Protein AF-A0A1W9W5P3-F1 (afdb_monomer_lite)

Foldseek 3Di:
DDDDDDDDDDDDDDDFDAKDKDKDWVRDLEAAEDELQDKIWIWIWIDHGPQFFQWWFKWKKKQDPVAIWTAAPPPAIDHQPHDPQSDWGNDTGGDDGDPDIDTRDIDHRGDWFKMKIKTWIDNPRDGGPDDDIDIGMYIYTYHHDPDDDDQPDPCVQDDAAADDVVVVDHRQPAWEFDPQWFPDDFPPQAPTWGWTARSSQGKIFTDRQDDPRHGDDHHYDDDDDDPCQLPWDWDDPVLQKIQTPSVRDIDGQEDPQDFDFQVRQQVVQCVCLVVCNSVHNPDDFAAPVVQLSQFQSNDACVRHVFFRGDPSHDFHWDQDPQRDIWTAKDWGPDQRDGPDPDPSQKTKIAARYAQWAQPPNHITRRTGRSIIDIAGRDDDQVVLNRADDDRSGRHRD

Radius of gyration: 25.67 Å; chains: 1; bounding box: 72×45×71 Å

Structure (mmCIF, N/CA/C/O backbone):
data_AF-A0A1W9W5P3-F1
#
_entry.id   AF-A0A1W9W5P3-F1
#
loop_
_atom_site.group_PDB
_atom_site.id
_atom_site.type_symbol
_atom_site.label_atom_id
_atom_site.label_alt_id
_atom_site.label_comp_id
_atom_site.label_asym_id
_atom_site.label_entity_id
_atom_site.label_seq_id
_atom_site.pdbx_PDB_ins_code
_atom_site.Cartn_x
_atom_site.Cartn_y
_atom_site.Cartn_z
_atom_site.occupancy
_atom_site.B_iso_or_equiv
_atom_site.auth_seq_id
_atom_site.auth_comp_id
_atom_site.auth_asym_id
_atom_site.auth_atom_id
_atom_site.pdbx_PDB_model_num
ATOM 1 N N . MET A 1 1 ? 2.012 22.402 -14.026 1.00 25.61 1 MET A N 1
ATOM 2 C CA . MET A 1 1 ? 1.584 23.144 -15.241 1.00 25.61 1 MET A CA 1
ATOM 3 C C . MET A 1 1 ? 2.321 22.559 -16.454 1.00 25.61 1 MET A C 1
ATOM 5 O O . MET A 1 1 ? 3.447 22.134 -16.265 1.00 25.61 1 MET A O 1
ATOM 9 N N . PHE A 1 2 ? 1.632 22.492 -17.609 1.00 22.31 2 PHE A N 1
ATOM 10 C CA . PHE A 1 2 ? 1.921 21.920 -18.958 1.00 22.31 2 PHE A CA 1
ATOM 11 C C . PHE A 1 2 ? 3.386 21.920 -19.475 1.00 22.31 2 PHE A C 1
ATOM 13 O O . PHE A 1 2 ? 4.126 22.802 -19.068 1.00 22.31 2 PHE A O 1
ATOM 20 N N . PHE A 1 3 ? 3.868 21.183 -20.501 1.00 26.75 3 PHE A N 1
ATOM 21 C CA . PHE A 1 3 ? 3.645 19.917 -21.268 1.00 26.75 3 PHE A CA 1
ATOM 22 C C . PHE A 1 3 ? 4.771 19.875 -22.373 1.00 26.75 3 PHE A C 1
ATOM 24 O O . PHE A 1 3 ? 5.276 20.939 -22.730 1.00 26.75 3 PHE A O 1
ATOM 31 N N . VAL A 1 4 ? 5.006 18.706 -23.019 1.00 21.61 4 VAL A N 1
ATOM 32 C CA . VAL A 1 4 ? 5.408 18.453 -24.452 1.00 21.61 4 VAL A CA 1
ATOM 33 C C . VAL A 1 4 ? 6.827 17.911 -24.802 1.00 21.61 4 VAL A C 1
ATOM 35 O O . VAL A 1 4 ? 7.853 18.447 -24.406 1.00 21.61 4 VAL A O 1
ATOM 38 N N . VAL A 1 5 ? 6.807 16.888 -25.685 1.00 37.56 5 VAL A N 1
ATOM 39 C CA . VAL A 1 5 ? 7.862 16.224 -26.501 1.00 37.56 5 VAL A CA 1
ATOM 40 C C . VAL A 1 5 ? 8.178 16.971 -27.823 1.00 37.56 5 VAL A C 1
ATOM 42 O O . VAL A 1 5 ? 7.241 17.416 -28.483 1.00 37.56 5 VAL A O 1
ATOM 45 N N . LEU A 1 6 ? 9.430 16.971 -28.330 1.00 22.44 6 LEU A N 1
ATOM 46 C CA . LEU A 1 6 ? 9.696 16.957 -29.791 1.00 22.44 6 LEU A CA 1
ATOM 47 C C . LEU A 1 6 ? 11.057 16.336 -30.194 1.00 22.44 6 LEU A C 1
ATOM 49 O O . LEU A 1 6 ? 12.081 16.540 -29.553 1.00 22.44 6 LEU A O 1
ATOM 53 N N . SER A 1 7 ? 11.009 15.619 -31.318 1.00 37.44 7 SER A N 1
ATOM 54 C CA . SER A 1 7 ? 12.026 14.849 -32.052 1.00 37.44 7 SER A CA 1
ATOM 55 C C . SER A 1 7 ? 13.124 15.647 -32.783 1.00 37.44 7 SER A C 1
ATOM 57 O O . SER A 1 7 ? 12.872 16.769 -33.223 1.00 37.44 7 SER A O 1
ATOM 59 N N . GLY A 1 8 ? 14.236 14.975 -33.127 1.00 23.77 8 GLY A N 1
ATOM 60 C CA . GLY A 1 8 ? 15.158 15.345 -34.216 1.00 23.77 8 GLY A CA 1
ATOM 61 C C . GLY A 1 8 ? 15.773 14.119 -34.926 1.00 23.77 8 GLY A C 1
ATOM 62 O O . GLY A 1 8 ? 16.399 13.290 -34.281 1.00 23.77 8 GLY A O 1
ATOM 63 N N . LEU A 1 9 ? 15.560 14.015 -36.249 1.00 29.55 9 LEU A N 1
ATOM 64 C CA . LEU A 1 9 ? 16.111 13.040 -37.226 1.00 29.55 9 LEU A CA 1
ATOM 65 C C . LEU A 1 9 ? 17.573 13.406 -37.626 1.00 29.55 9 LEU A C 1
ATOM 67 O O . LEU A 1 9 ? 17.920 14.579 -37.523 1.00 29.55 9 LEU A O 1
ATOM 71 N N . PHE A 1 10 ? 18.483 12.531 -38.107 1.00 28.72 10 PHE A N 1
ATOM 72 C CA . PHE A 1 10 ? 18.535 11.873 -39.438 1.00 28.72 10 PHE A CA 1
ATOM 73 C C . PHE A 1 10 ? 19.837 11.035 -39.642 1.00 28.72 10 PHE A C 1
ATOM 75 O O . PHE A 1 10 ? 20.876 11.477 -39.173 1.00 28.72 10 PHE A O 1
ATOM 82 N N . TYR A 1 11 ? 19.760 9.969 -40.482 1.00 24.50 11 TYR A N 1
ATOM 83 C CA . TYR A 1 11 ? 20.782 9.314 -41.368 1.00 24.50 11 TYR A CA 1
ATOM 84 C C . TYR A 1 11 ? 22.151 8.878 -40.766 1.00 24.50 11 TYR A C 1
ATOM 86 O O . TYR A 1 11 ? 22.745 9.595 -39.989 1.00 24.50 11 TYR A O 1
ATOM 94 N N . SER A 1 12 ? 22.850 7.793 -41.136 1.00 26.16 12 SER A N 1
ATOM 95 C CA . SER A 1 12 ? 22.897 6.889 -42.304 1.00 26.16 12 SER A CA 1
ATOM 96 C C . SER A 1 12 ? 24.029 5.849 -42.085 1.00 26.16 12 SER A C 1
ATOM 98 O O . SER A 1 12 ? 24.841 6.034 -41.190 1.00 26.16 12 SER A O 1
ATOM 100 N N . HIS A 1 13 ? 24.154 4.890 -43.012 1.00 23.09 13 HIS A N 1
ATOM 101 C CA . HIS A 1 13 ? 25.321 4.034 -43.312 1.00 23.09 13 HIS A CA 1
ATOM 102 C C . HIS A 1 13 ? 25.425 2.671 -42.614 1.00 23.09 13 HIS A C 1
ATOM 104 O O . HIS A 1 13 ? 25.482 2.531 -41.403 1.00 23.09 13 HIS A O 1
ATOM 110 N N . SER A 1 14 ? 25.522 1.647 -43.459 1.00 42.78 14 SER A N 1
ATOM 111 C CA . SER A 1 14 ? 26.115 0.352 -43.146 1.00 42.78 14 SER A CA 1
ATOM 112 C C . SER A 1 14 ? 27.634 0.464 -42.905 1.00 42.78 14 SER A C 1
ATOM 114 O O . SER A 1 14 ? 28.286 1.162 -43.687 1.00 42.78 14 SER A O 1
ATOM 116 N N . TRP A 1 15 ? 28.127 -0.358 -41.958 1.00 32.38 15 TRP A N 1
ATOM 117 C CA . TRP A 1 15 ? 29.499 -0.857 -41.669 1.00 32.38 15 TRP A CA 1
ATOM 118 C C . TRP A 1 15 ? 30.312 -0.199 -40.525 1.00 32.38 15 TRP A C 1
ATOM 120 O O . TRP A 1 15 ? 30.891 0.859 -40.740 1.00 32.38 15 TRP A O 1
ATOM 130 N N . ALA A 1 16 ? 30.399 -0.898 -39.373 1.00 35.66 16 ALA A N 1
ATOM 131 C CA . ALA A 1 16 ? 31.565 -1.144 -38.480 1.00 35.66 16 ALA A CA 1
ATOM 132 C C . ALA A 1 16 ? 31.081 -1.899 -37.208 1.00 35.66 16 ALA A C 1
ATOM 134 O O . ALA A 1 16 ? 29.964 -1.644 -36.759 1.00 35.66 16 ALA A O 1
ATOM 135 N N . ALA A 1 17 ? 31.844 -2.845 -36.647 1.00 51.09 17 ALA A N 1
ATOM 136 C CA . ALA A 1 17 ? 31.452 -3.592 -35.435 1.00 51.09 17 ALA A CA 1
ATOM 137 C C . ALA A 1 17 ? 31.893 -2.842 -34.159 1.00 51.09 17 ALA A C 1
ATOM 139 O O . ALA A 1 17 ? 33.080 -2.844 -33.828 1.00 51.09 17 ALA A O 1
ATOM 140 N N . SER A 1 18 ? 30.957 -2.178 -33.470 1.00 71.75 18 SER A N 1
ATOM 141 C CA . SER A 1 18 ? 31.199 -1.504 -32.182 1.00 71.75 18 SER A CA 1
ATOM 142 C C . SER A 1 18 ? 31.396 -2.507 -31.046 1.00 71.75 18 SER A C 1
ATOM 144 O O . SER A 1 18 ? 30.888 -3.627 -31.132 1.00 71.75 18 SER A O 1
ATOM 146 N N . ALA A 1 19 ? 32.093 -2.103 -29.980 1.00 86.44 19 ALA A N 1
ATOM 147 C CA . ALA A 1 19 ? 32.231 -2.939 -28.795 1.00 86.44 19 ALA A CA 1
ATOM 148 C C . ALA A 1 19 ? 30.857 -3.277 -28.188 1.00 86.44 19 ALA A C 1
ATOM 150 O O . ALA A 1 19 ? 29.935 -2.458 -28.216 1.00 86.44 19 ALA A O 1
ATOM 151 N N . ASN A 1 20 ? 30.728 -4.490 -27.657 1.00 90.50 20 ASN A N 1
ATOM 152 C CA . ASN A 1 20 ? 29.483 -5.063 -27.167 1.00 90.50 20 ASN A CA 1
ATOM 153 C C . ASN A 1 20 ? 29.701 -5.730 -25.796 1.00 90.50 20 ASN A C 1
ATOM 155 O O . ASN A 1 20 ? 30.169 -6.876 -25.754 1.00 90.50 20 ASN A O 1
ATOM 159 N N . PRO A 1 21 ? 29.396 -5.037 -24.684 1.00 94.44 21 PRO A N 1
ATOM 160 C CA . PRO A 1 21 ? 29.239 -5.690 -23.391 1.00 94.44 21 PRO A CA 1
ATOM 161 C C . PRO A 1 21 ? 28.029 -6.636 -23.419 1.00 94.44 21 PRO A C 1
ATOM 163 O O . PRO A 1 21 ? 27.008 -6.317 -24.017 1.00 94.44 21 PRO A O 1
ATOM 166 N N . ASP A 1 22 ? 28.160 -7.794 -22.779 1.00 95.81 22 ASP A N 1
ATOM 167 C CA . ASP A 1 22 ? 27.139 -8.841 -22.662 1.00 95.81 22 ASP A CA 1
ATOM 168 C C . ASP A 1 22 ? 27.060 -9.277 -21.194 1.00 95.81 22 ASP A C 1
ATOM 170 O O . ASP A 1 22 ? 28.056 -9.723 -20.613 1.00 95.81 22 ASP A O 1
ATOM 174 N N . LEU A 1 23 ? 25.892 -9.119 -20.579 1.00 96.44 23 LEU A N 1
ATOM 175 C CA . LEU A 1 23 ? 25.591 -9.477 -19.200 1.00 96.44 23 LEU A CA 1
ATOM 176 C C . LEU A 1 23 ? 24.484 -10.526 -19.180 1.00 96.44 23 LEU A C 1
ATOM 178 O O . LEU A 1 23 ? 23.352 -10.286 -19.583 1.00 96.44 23 LEU A O 1
ATOM 182 N N . LYS A 1 24 ? 24.784 -11.675 -18.575 1.00 95.62 24 LYS A N 1
ATOM 183 C CA . LYS A 1 24 ? 23.812 -12.758 -18.409 1.00 95.62 24 LYS A CA 1
ATOM 184 C C . LYS A 1 24 ? 23.592 -13.091 -16.955 1.00 95.62 24 LYS A C 1
ATOM 186 O O . LYS A 1 24 ? 24.538 -13.371 -16.216 1.00 95.62 24 LYS A O 1
ATOM 191 N N . LEU A 1 25 ? 22.321 -13.161 -16.575 1.00 95.69 25 LEU A N 1
ATOM 192 C CA . LEU A 1 25 ? 21.879 -13.678 -15.287 1.00 95.69 25 LEU A CA 1
ATOM 193 C C . LEU A 1 25 ? 21.301 -15.075 -15.495 1.00 95.69 25 LEU A C 1
ATOM 195 O O . LEU A 1 25 ? 20.431 -15.277 -16.333 1.00 95.69 25 LEU A O 1
ATOM 199 N N . ASN A 1 26 ? 21.821 -16.073 -14.780 1.00 94.56 26 ASN A N 1
ATOM 200 C CA . ASN A 1 26 ? 21.493 -17.493 -14.978 1.00 94.56 26 ASN A CA 1
ATOM 201 C C . ASN A 1 26 ? 21.593 -17.957 -16.449 1.00 94.56 26 ASN A C 1
ATOM 203 O O . ASN A 1 26 ? 20.881 -18.866 -16.874 1.00 94.56 26 ASN A O 1
ATOM 207 N N . GLY A 1 27 ? 22.495 -17.340 -17.220 1.00 92.69 27 GLY A N 1
ATOM 208 C CA . GLY A 1 27 ? 22.724 -17.651 -18.632 1.00 92.69 27 GLY A CA 1
ATOM 209 C C . GLY A 1 27 ? 21.732 -17.020 -19.617 1.00 92.69 27 GLY A C 1
ATOM 210 O O . GLY A 1 27 ? 21.766 -17.396 -20.787 1.00 92.69 27 GLY A O 1
ATOM 211 N N . VAL A 1 28 ? 20.868 -16.095 -19.179 1.00 87.38 28 VAL A N 1
ATOM 212 C CA . VAL A 1 28 ? 19.906 -15.382 -20.039 1.00 87.38 28 VAL A CA 1
ATOM 213 C C . VAL A 1 28 ? 20.082 -13.860 -19.976 1.00 87.38 28 VAL A C 1
ATOM 215 O O . VAL A 1 28 ? 20.466 -13.327 -18.936 1.00 87.38 28 VAL A O 1
ATOM 218 N N . ASP A 1 29 ? 19.743 -13.185 -21.078 1.00 78.19 29 ASP A N 1
ATOM 219 C CA . ASP A 1 29 ? 19.798 -11.714 -21.238 1.00 78.19 29 ASP A CA 1
ATOM 220 C C . ASP A 1 29 ? 18.563 -11.003 -20.658 1.00 78.19 29 ASP A C 1
ATOM 222 O O . ASP A 1 29 ? 18.527 -9.791 -20.487 1.00 78.19 29 ASP A O 1
ATOM 226 N N . ALA A 1 30 ? 17.505 -11.765 -20.379 1.00 78.56 30 ALA A N 1
ATOM 227 C CA . ALA A 1 30 ? 16.234 -11.249 -19.889 1.00 78.56 30 ALA A CA 1
ATOM 228 C C . ALA A 1 30 ? 15.708 -12.161 -18.779 1.00 78.56 30 ALA A C 1
ATOM 230 O O . ALA A 1 30 ? 14.907 -13.068 -19.012 1.00 78.56 30 ALA A O 1
ATOM 231 N N . LEU A 1 31 ? 16.200 -11.935 -17.562 1.00 78.00 31 LEU A N 1
ATOM 232 C CA . LEU A 1 31 ? 15.635 -12.508 -16.345 1.00 78.00 31 LEU A CA 1
ATOM 233 C C . LEU A 1 31 ? 14.641 -11.501 -15.767 1.00 78.00 31 LEU A C 1
ATOM 235 O O . LEU A 1 31 ? 15.009 -10.355 -15.568 1.00 78.00 31 LEU A O 1
ATOM 239 N N . THR A 1 32 ? 13.406 -11.911 -15.490 1.00 71.69 32 THR A N 1
ATOM 240 C CA . THR A 1 32 ? 12.382 -11.018 -14.913 1.00 71.69 32 THR A CA 1
ATOM 241 C C . THR A 1 32 ? 12.106 -11.308 -13.442 1.00 71.69 32 THR A C 1
ATOM 243 O O . THR A 1 32 ? 11.788 -10.400 -12.677 1.00 71.69 32 THR A O 1
ATOM 246 N N . THR A 1 33 ? 12.233 -12.567 -13.018 1.00 79.31 33 THR A N 1
ATOM 247 C CA . THR A 1 33 ? 11.950 -12.985 -11.642 1.00 79.31 33 THR A CA 1
ATOM 248 C C . THR A 1 33 ? 12.868 -14.124 -11.213 1.00 79.31 33 THR A C 1
ATOM 250 O O . THR A 1 33 ? 13.156 -15.038 -11.989 1.00 79.31 33 THR A O 1
ATOM 253 N N . LEU A 1 34 ? 13.292 -14.094 -9.954 1.00 84.62 34 LEU A N 1
ATOM 254 C CA . LEU A 1 34 ? 14.071 -15.127 -9.286 1.00 84.62 34 LEU A CA 1
ATOM 255 C C . LEU A 1 34 ? 13.423 -15.433 -7.930 1.00 84.62 34 LEU A C 1
ATOM 257 O O . LEU A 1 34 ? 13.030 -14.519 -7.218 1.00 84.62 34 LEU A O 1
ATOM 261 N N . THR A 1 35 ? 13.316 -16.698 -7.524 1.00 84.69 35 THR A N 1
ATOM 262 C CA . THR A 1 35 ? 12.877 -16.977 -6.142 1.00 84.69 35 THR A CA 1
ATOM 263 C C . THR A 1 35 ? 14.047 -16.810 -5.174 1.00 84.69 35 THR A C 1
ATOM 265 O O . THR A 1 35 ? 15.178 -17.139 -5.531 1.00 84.69 35 THR A O 1
ATOM 268 N N . SER A 1 36 ? 13.793 -16.386 -3.935 1.00 84.75 36 SER A N 1
ATOM 269 C CA . SER A 1 36 ? 14.806 -16.191 -2.883 1.00 84.75 36 SER A CA 1
ATOM 270 C C . SER A 1 36 ? 15.635 -17.460 -2.626 1.00 84.75 36 SER A C 1
ATOM 272 O O . SER A 1 36 ? 16.818 -17.398 -2.287 1.00 84.75 36 SER A O 1
ATOM 274 N N . SER A 1 37 ? 15.047 -18.636 -2.876 1.00 82.88 37 SER A N 1
ATOM 275 C CA . SER A 1 37 ? 15.718 -19.940 -2.788 1.00 82.88 37 SER A CA 1
ATOM 276 C C . SER A 1 37 ? 16.595 -20.309 -3.995 1.00 82.88 37 SER A C 1
ATOM 278 O O . SER A 1 37 ? 17.409 -21.230 -3.899 1.00 82.88 37 SER A O 1
ATOM 280 N N . THR A 1 38 ? 16.440 -19.637 -5.138 1.00 86.31 38 THR A N 1
ATOM 281 C CA . THR A 1 38 ? 17.193 -19.933 -6.362 1.00 86.31 38 THR A CA 1
ATOM 282 C C . THR A 1 38 ? 18.581 -19.298 -6.305 1.00 86.31 38 THR A C 1
ATOM 284 O O . THR A 1 38 ? 18.739 -18.130 -5.963 1.00 86.31 38 THR A O 1
ATOM 287 N N . THR A 1 39 ? 19.607 -20.065 -6.675 1.00 93.69 39 THR A N 1
ATOM 288 C CA . THR A 1 39 ? 20.954 -19.522 -6.873 1.00 93.69 39 THR A CA 1
ATOM 289 C C . THR A 1 39 ? 20.972 -18.608 -8.100 1.00 93.69 39 THR A C 1
ATOM 291 O O . THR A 1 39 ? 20.625 -19.049 -9.195 1.00 93.69 39 THR A O 1
ATOM 294 N N . LEU A 1 40 ? 21.413 -17.363 -7.927 1.00 95.69 40 LEU A N 1
ATOM 295 C CA . LEU A 1 40 ? 21.752 -16.452 -9.016 1.00 95.69 40 LEU A CA 1
ATOM 296 C C . LEU A 1 40 ? 23.219 -16.638 -9.406 1.00 95.69 40 LEU A C 1
ATOM 298 O O . LEU A 1 40 ? 24.101 -16.612 -8.544 1.00 95.69 40 LEU A O 1
ATOM 302 N N . THR A 1 41 ? 23.485 -16.758 -10.701 1.00 97.50 41 THR A N 1
ATOM 303 C CA . THR A 1 41 ? 24.815 -16.599 -11.296 1.00 97.50 41 THR A CA 1
ATOM 304 C C . THR A 1 41 ? 24.813 -15.412 -12.249 1.00 97.50 41 THR A C 1
ATOM 306 O O . THR A 1 41 ? 23.915 -15.334 -13.084 1.00 97.50 41 THR A O 1
ATOM 309 N N . ALA A 1 42 ? 25.814 -14.537 -12.175 1.00 97.38 42 ALA A N 1
ATOM 310 C CA . ALA A 1 42 ? 26.012 -13.456 -13.140 1.00 97.38 42 ALA A CA 1
ATOM 311 C C . ALA A 1 42 ? 27.322 -13.668 -13.902 1.00 97.38 42 ALA A C 1
ATOM 313 O O . ALA A 1 42 ? 28.370 -13.900 -13.288 1.00 97.38 42 ALA A O 1
ATOM 314 N N . THR A 1 43 ? 27.260 -13.577 -15.227 1.00 98.31 43 THR A N 1
ATOM 315 C CA . THR A 1 43 ? 28.425 -13.658 -16.110 1.00 98.31 43 THR A CA 1
ATOM 316 C C . THR A 1 43 ? 28.496 -12.440 -17.011 1.00 98.31 43 THR A C 1
ATOM 318 O O . THR A 1 43 ? 27.471 -12.031 -17.551 1.00 98.31 43 THR A O 1
ATOM 321 N N . VAL A 1 44 ? 29.701 -11.916 -17.210 1.00 97.69 44 VAL A N 1
ATOM 322 C CA . VAL A 1 44 ? 29.966 -10.805 -18.131 1.00 97.69 44 VAL A CA 1
ATOM 323 C C . VAL A 1 44 ? 30.906 -11.245 -19.246 1.00 97.69 44 VAL A C 1
ATOM 325 O O . VAL A 1 44 ? 31.823 -12.040 -19.016 1.00 97.69 44 VAL A O 1
ATOM 328 N N . GLN A 1 45 ? 30.697 -10.732 -20.453 1.00 96.88 45 GLN A N 1
ATOM 329 C CA . GLN A 1 45 ? 31.579 -10.946 -21.592 1.00 96.88 45 GLN A CA 1
ATOM 330 C C . GLN A 1 45 ? 31.658 -9.677 -22.443 1.00 96.88 45 GLN A C 1
ATOM 332 O O . GLN A 1 45 ? 30.650 -9.051 -22.732 1.00 96.88 45 GLN A O 1
ATOM 337 N N . MET A 1 46 ? 32.862 -9.292 -22.857 1.00 94.50 46 MET A N 1
ATOM 338 C CA . MET A 1 46 ? 33.075 -8.173 -23.775 1.00 94.50 46 MET A CA 1
ATOM 339 C C . MET A 1 46 ? 33.489 -8.697 -25.146 1.00 94.50 46 MET A C 1
ATOM 341 O O . MET A 1 46 ? 34.416 -9.505 -25.232 1.00 94.50 46 MET A O 1
ATOM 345 N N . ASP A 1 47 ? 32.872 -8.194 -26.212 1.00 94.62 47 ASP A N 1
ATOM 346 C CA . ASP A 1 47 ? 33.485 -8.181 -27.540 1.00 94.62 47 ASP A CA 1
ATOM 347 C C . ASP A 1 47 ? 33.920 -6.755 -27.870 1.00 94.62 47 ASP A C 1
ATOM 349 O O . ASP A 1 47 ? 33.083 -5.893 -28.093 1.00 94.62 47 ASP A O 1
ATOM 353 N N . ALA A 1 48 ? 35.224 -6.484 -27.893 1.00 90.75 48 ALA A N 1
ATOM 354 C CA . ALA A 1 48 ? 35.737 -5.135 -28.122 1.00 90.75 48 ALA A CA 1
ATOM 355 C C . ALA A 1 48 ? 35.637 -4.680 -29.590 1.00 90.75 48 ALA A C 1
ATOM 357 O O . ALA A 1 48 ? 35.807 -3.492 -29.866 1.00 90.75 48 ALA A O 1
ATOM 358 N N . GLY A 1 49 ? 35.377 -5.593 -30.534 1.00 89.38 49 GLY A N 1
ATOM 359 C CA . GLY A 1 49 ? 35.236 -5.261 -31.952 1.00 89.38 49 GLY A CA 1
ATOM 360 C C . GLY A 1 49 ? 36.398 -4.414 -32.488 1.00 89.38 49 GLY A C 1
ATOM 361 O O . GLY A 1 49 ? 37.574 -4.714 -32.266 1.00 89.38 49 GLY A O 1
ATOM 362 N N . GLU A 1 50 ? 36.069 -3.335 -33.199 1.00 87.31 50 GLU A N 1
ATOM 363 C CA . GLU A 1 50 ? 37.057 -2.396 -33.751 1.00 87.31 50 GLU A CA 1
ATOM 364 C C . GLU A 1 50 ? 37.703 -1.477 -32.697 1.00 87.31 50 GLU A C 1
ATOM 366 O O . GLU A 1 50 ? 38.727 -0.864 -32.988 1.00 87.31 50 GLU A O 1
ATOM 371 N N . GLN A 1 51 ? 37.153 -1.417 -31.479 1.00 88.81 51 GLN A N 1
ATOM 372 C CA . GLN A 1 51 ? 37.635 -0.570 -30.376 1.00 88.81 51 GLN A CA 1
ATOM 373 C C . GLN A 1 51 ? 38.664 -1.284 -29.486 1.00 88.81 51 GLN A C 1
ATOM 375 O O . GLN A 1 51 ? 39.101 -0.752 -28.466 1.00 88.81 51 GLN A O 1
ATOM 380 N N . ALA A 1 52 ? 39.078 -2.499 -29.855 1.00 91.50 52 ALA A N 1
ATOM 381 C CA . ALA A 1 52 ? 40.111 -3.231 -29.135 1.00 91.50 52 ALA A CA 1
ATOM 382 C C . ALA A 1 52 ? 41.409 -2.407 -29.022 1.00 91.50 52 ALA A C 1
ATOM 384 O O . ALA A 1 52 ? 41.981 -1.973 -30.024 1.00 91.50 52 ALA A O 1
ATOM 385 N N . GLY A 1 53 ? 41.910 -2.244 -27.797 1.00 91.75 53 GLY A N 1
ATOM 386 C CA . GLY A 1 53 ? 43.103 -1.452 -27.496 1.00 91.75 53 GLY A CA 1
ATOM 387 C C . GLY A 1 53 ? 42.839 -0.004 -27.077 1.00 91.75 53 GLY A C 1
ATOM 388 O O . GLY A 1 53 ? 43.784 0.648 -26.638 1.00 91.75 53 GLY A O 1
ATOM 389 N N . GLU A 1 54 ? 41.610 0.504 -27.196 1.00 92.06 54 GLU A N 1
ATOM 390 C CA . GLU A 1 54 ? 41.238 1.829 -26.681 1.00 92.06 54 GLU A CA 1
ATOM 391 C C . GLU A 1 54 ? 41.093 1.776 -25.159 1.00 92.06 54 GLU A C 1
ATOM 393 O O . GLU A 1 54 ? 40.454 0.864 -24.642 1.00 92.06 54 GLU A O 1
ATOM 398 N N . ASP A 1 55 ? 41.700 2.716 -24.433 1.00 93.31 55 ASP A N 1
ATOM 399 C CA . ASP A 1 55 ? 41.588 2.742 -22.974 1.00 93.31 55 ASP A CA 1
ATOM 400 C C . ASP A 1 55 ? 40.170 3.157 -22.544 1.00 93.31 55 ASP A C 1
ATOM 402 O O . ASP A 1 55 ? 39.600 4.104 -23.089 1.00 93.31 55 ASP A O 1
ATOM 406 N N . ALA A 1 56 ? 39.623 2.446 -21.557 1.00 92.38 56 ALA A N 1
ATOM 407 C CA . ALA A 1 56 ? 38.289 2.658 -21.007 1.00 92.38 56 ALA A CA 1
ATOM 408 C C . ALA A 1 56 ? 38.248 2.311 -19.510 1.00 92.38 56 ALA A C 1
ATOM 410 O O . ALA A 1 56 ? 39.083 1.547 -19.010 1.00 92.38 56 ALA A O 1
ATOM 411 N N . ASP A 1 57 ? 37.243 2.826 -18.815 1.00 93.62 57 ASP A N 1
ATOM 412 C CA . ASP A 1 57 ? 36.884 2.417 -17.461 1.00 93.62 57 ASP A CA 1
ATOM 413 C C . ASP A 1 57 ? 35.734 1.411 -17.543 1.00 93.62 57 ASP A C 1
ATOM 415 O O . ASP A 1 57 ? 34.673 1.689 -18.093 1.00 93.62 57 ASP A O 1
ATOM 419 N N . TRP A 1 58 ? 35.959 0.194 -17.055 1.00 94.44 58 TRP A N 1
ATOM 420 C CA . TRP A 1 58 ? 34.997 -0.902 -17.118 1.00 94.44 58 TRP A CA 1
ATOM 421 C C . TRP A 1 58 ? 34.216 -0.967 -15.821 1.00 94.44 58 TRP A C 1
ATOM 423 O O . TRP A 1 58 ? 34.801 -0.998 -14.739 1.00 94.44 58 TRP A O 1
ATOM 433 N N . TRP A 1 59 ? 32.904 -1.101 -15.921 1.00 94.75 59 TRP A N 1
ATOM 434 C CA . TRP A 1 59 ? 31.998 -1.090 -14.787 1.00 94.75 59 TRP A CA 1
ATOM 435 C C . TRP A 1 59 ? 31.210 -2.384 -14.720 1.00 94.75 59 TRP A C 1
ATOM 437 O O . TRP A 1 59 ? 30.620 -2.829 -15.703 1.00 94.75 59 TRP A O 1
ATOM 447 N N . ILE A 1 60 ? 31.187 -2.969 -13.528 1.00 96.62 60 ILE A N 1
ATOM 448 C CA . ILE A 1 60 ? 30.270 -4.039 -13.150 1.00 96.62 60 ILE A CA 1
ATOM 449 C C . ILE A 1 60 ? 29.645 -3.580 -11.841 1.00 96.62 60 ILE A C 1
ATOM 451 O O . ILE A 1 60 ? 30.332 -3.484 -10.820 1.00 96.62 60 ILE A O 1
ATOM 455 N N . ALA A 1 61 ? 28.359 -3.266 -11.880 1.00 96.06 61 ALA A N 1
ATOM 456 C CA . ALA A 1 61 ? 27.644 -2.704 -10.747 1.00 96.06 61 ALA A CA 1
ATOM 457 C C . ALA A 1 61 ? 26.254 -3.317 -10.640 1.00 96.06 61 ALA A C 1
ATOM 459 O O . ALA A 1 61 ? 25.708 -3.833 -11.616 1.00 96.06 61 ALA A O 1
ATOM 460 N N . THR A 1 62 ? 25.677 -3.271 -9.448 1.00 94.56 62 THR A N 1
ATOM 461 C CA . THR A 1 62 ? 24.285 -3.643 -9.245 1.00 94.56 62 THR A CA 1
ATOM 462 C C . THR A 1 62 ? 23.610 -2.714 -8.253 1.00 94.56 62 THR A C 1
ATOM 464 O O . THR A 1 62 ? 24.157 -2.408 -7.193 1.00 94.56 62 THR A O 1
ATOM 467 N N . GLU A 1 63 ? 22.413 -2.279 -8.619 1.00 91.88 63 GLU A N 1
ATOM 468 C CA . GLU A 1 63 ? 21.468 -1.639 -7.719 1.00 91.88 63 GLU A CA 1
ATOM 469 C C . GLU A 1 63 ? 20.636 -2.736 -7.054 1.00 91.88 63 GLU A C 1
ATOM 471 O O . GLU A 1 63 ? 20.122 -3.636 -7.726 1.00 91.88 63 GLU A O 1
ATOM 476 N N . THR A 1 64 ? 20.538 -2.686 -5.730 1.00 91.38 64 THR A N 1
ATOM 477 C CA . THR A 1 64 ? 19.829 -3.679 -4.919 1.00 91.38 64 THR A CA 1
ATOM 478 C C . THR A 1 64 ? 18.869 -2.978 -3.959 1.00 91.38 64 THR A C 1
ATOM 480 O O . THR A 1 64 ? 19.022 -1.777 -3.719 1.00 91.38 64 THR A O 1
ATOM 483 N N . PRO A 1 65 ? 17.965 -3.707 -3.279 1.00 86.62 65 PRO A N 1
ATOM 484 C CA . PRO A 1 65 ? 17.120 -3.122 -2.235 1.00 86.62 65 PRO A CA 1
ATOM 485 C C . PRO A 1 65 ? 17.907 -2.525 -1.054 1.00 86.62 65 PRO A C 1
ATOM 487 O O . PRO A 1 65 ? 17.333 -1.830 -0.222 1.00 86.62 65 PRO A O 1
ATOM 490 N N . MET A 1 66 ? 19.205 -2.828 -0.952 1.00 85.19 66 MET A N 1
ATOM 491 C CA . MET A 1 66 ? 20.101 -2.398 0.125 1.00 85.19 66 MET A CA 1
ATOM 492 C C . MET A 1 66 ? 21.088 -1.306 -0.323 1.00 85.19 66 MET A C 1
ATOM 494 O O . MET A 1 66 ? 22.007 -0.988 0.428 1.00 85.19 66 MET A O 1
ATOM 498 N N . GLY A 1 67 ? 20.937 -0.775 -1.539 1.00 84.19 67 GLY A N 1
ATOM 499 C CA . GLY A 1 67 ? 21.861 0.187 -2.141 1.00 84.19 67 GLY A CA 1
ATOM 500 C C . GLY A 1 67 ? 22.750 -0.425 -3.223 1.00 84.19 67 GLY A C 1
ATOM 501 O O . GLY A 1 67 ? 22.523 -1.549 -3.693 1.00 84.19 67 GLY A O 1
ATOM 502 N N . TRP A 1 68 ? 23.755 0.341 -3.638 1.00 91.25 68 TRP A N 1
ATOM 503 C CA . TRP A 1 68 ? 24.637 0.002 -4.750 1.00 91.25 68 TRP A CA 1
ATOM 504 C C . TRP A 1 68 ? 25.783 -0.904 -4.315 1.00 91.25 68 TRP A C 1
ATOM 506 O O . TRP A 1 68 ? 26.357 -0.762 -3.234 1.00 91.25 68 TRP A O 1
ATOM 516 N N . TYR A 1 69 ? 26.159 -1.823 -5.196 1.00 95.19 69 TYR A N 1
ATOM 517 C CA . TYR A 1 69 ? 27.359 -2.642 -5.077 1.00 95.19 69 TYR A CA 1
ATOM 518 C C . TYR A 1 69 ? 28.133 -2.608 -6.390 1.00 95.19 69 TYR A C 1
ATOM 520 O O . TYR A 1 69 ? 27.543 -2.531 -7.466 1.00 95.19 69 TYR A O 1
ATOM 528 N N . TYR A 1 70 ? 29.455 -2.717 -6.314 1.00 96.50 70 TYR A N 1
ATOM 529 C CA . TYR A 1 70 ? 30.318 -2.785 -7.493 1.00 96.50 70 TYR A CA 1
ATOM 530 C C . TYR A 1 70 ? 31.338 -3.909 -7.364 1.00 96.50 70 TYR A C 1
ATOM 532 O O . TYR A 1 70 ? 31.739 -4.281 -6.259 1.00 96.50 70 TYR A O 1
ATOM 540 N N . TYR A 1 71 ? 31.751 -4.474 -8.492 1.00 97.31 71 TYR A N 1
ATOM 541 C CA . TYR A 1 71 ? 32.734 -5.547 -8.532 1.00 97.31 71 TYR A CA 1
ATOM 542 C C . TYR A 1 71 ? 34.122 -4.977 -8.830 1.00 97.31 71 TYR A C 1
ATOM 544 O O . TYR A 1 71 ? 34.350 -4.421 -9.899 1.00 97.31 71 TYR A O 1
ATOM 552 N N . GLY A 1 72 ? 35.066 -5.134 -7.904 1.00 94.69 72 GLY A N 1
ATOM 553 C CA . GLY A 1 72 ? 36.480 -4.847 -8.135 1.00 94.69 72 GLY A CA 1
ATOM 554 C C . GLY A 1 72 ? 37.191 -6.109 -8.609 1.00 94.69 72 GLY A C 1
ATOM 555 O O . GLY A 1 72 ? 37.275 -7.079 -7.859 1.00 94.69 72 GLY A O 1
ATOM 556 N N . TYR A 1 73 ? 37.705 -6.126 -9.840 1.00 90.12 73 TYR A N 1
ATOM 557 C CA . TYR A 1 73 ? 38.417 -7.294 -10.356 1.00 90.12 73 TYR A CA 1
ATOM 558 C C . TYR A 1 73 ? 39.855 -7.364 -9.806 1.00 90.12 73 TYR A C 1
ATOM 560 O O . TYR A 1 73 ? 40.560 -6.352 -9.822 1.00 90.12 73 TYR A O 1
ATOM 568 N N . PRO A 1 74 ? 40.351 -8.551 -9.399 1.00 91.69 74 PRO A N 1
ATOM 569 C CA . PRO A 1 74 ? 39.670 -9.853 -9.327 1.00 91.69 74 PRO A CA 1
ATOM 570 C C . PRO A 1 74 ? 39.058 -10.153 -7.943 1.00 91.69 74 PRO A C 1
ATOM 572 O O . PRO A 1 74 ? 38.710 -11.298 -7.656 1.00 91.69 74 PRO A O 1
ATOM 575 N N . ASP A 1 75 ? 39.003 -9.158 -7.063 1.00 91.69 75 ASP A N 1
ATOM 576 C CA . ASP A 1 75 ? 38.836 -9.330 -5.622 1.00 91.69 75 ASP A CA 1
ATOM 577 C C . ASP A 1 75 ? 37.383 -9.576 -5.174 1.00 91.69 75 ASP A C 1
ATOM 579 O O . ASP A 1 75 ? 37.168 -10.255 -4.167 1.00 91.69 75 ASP A O 1
ATOM 583 N N . GLY A 1 76 ? 36.380 -9.095 -5.918 1.00 95.00 76 GLY A N 1
ATOM 584 C CA . GLY A 1 76 ? 34.963 -9.375 -5.656 1.00 95.00 76 GLY A CA 1
ATOM 585 C C . GLY A 1 76 ? 34.082 -8.135 -5.493 1.00 95.00 76 GLY A C 1
ATOM 586 O O . GLY A 1 76 ? 34.408 -7.056 -5.975 1.00 95.00 76 GLY A O 1
ATOM 587 N N . TRP A 1 77 ? 32.933 -8.306 -4.831 1.00 96.62 77 TRP A N 1
ATOM 588 C CA . TRP A 1 77 ? 31.923 -7.255 -4.649 1.00 96.62 77 TRP A CA 1
ATOM 589 C C . TRP A 1 77 ? 32.181 -6.388 -3.412 1.00 96.62 77 TRP A C 1
ATOM 591 O O . TRP A 1 77 ? 32.466 -6.899 -2.327 1.00 96.62 77 TRP A O 1
ATOM 601 N N . TYR A 1 78 ? 31.995 -5.080 -3.569 1.00 95.75 78 TYR A N 1
ATOM 602 C CA . TYR A 1 78 ? 32.128 -4.052 -2.541 1.00 95.75 78 TYR A CA 1
ATOM 603 C C . TYR A 1 78 ? 30.835 -3.241 -2.427 1.00 95.75 78 TYR A C 1
ATOM 605 O O . TYR A 1 78 ? 30.105 -3.088 -3.406 1.00 95.75 78 TYR A O 1
ATOM 613 N N . LEU A 1 79 ? 30.563 -2.717 -1.229 1.00 94.44 79 LEU A N 1
ATOM 614 C CA . LEU A 1 79 ? 29.467 -1.775 -1.001 1.00 94.44 79 LEU A CA 1
ATOM 615 C C . LEU A 1 79 ? 29.798 -0.436 -1.672 1.00 94.44 79 LEU A C 1
ATOM 617 O O . LEU A 1 79 ? 30.878 0.111 -1.449 1.00 94.44 79 LEU A O 1
ATOM 621 N N . GLY A 1 80 ? 28.861 0.067 -2.465 1.00 83.94 80 GLY A N 1
ATOM 622 C CA . GLY A 1 80 ? 28.965 1.285 -3.258 1.00 83.94 80 GLY A CA 1
ATOM 623 C C . GLY A 1 80 ? 28.027 2.402 -2.815 1.00 83.94 80 GLY A C 1
ATOM 624 O O . GLY A 1 80 ? 27.819 3.293 -3.608 1.00 83.94 80 GLY A O 1
ATOM 625 N N . GLY A 1 81 ? 27.453 2.370 -1.608 1.00 82.50 81 GLY A N 1
ATOM 626 C CA . GLY A 1 81 ? 26.653 3.486 -1.079 1.00 82.50 81 GLY A CA 1
ATOM 627 C C . GLY A 1 81 ? 25.256 3.623 -1.696 1.00 82.50 81 GLY A C 1
ATOM 628 O O . GLY A 1 81 ? 24.627 2.625 -2.058 1.00 82.50 81 GLY A O 1
ATOM 629 N N . ASP A 1 82 ? 24.770 4.863 -1.775 1.00 78.12 82 ASP A N 1
ATOM 630 C CA . ASP A 1 82 ? 23.384 5.182 -2.153 1.00 78.12 82 ASP A CA 1
ATOM 631 C C . ASP A 1 82 ? 23.222 5.484 -3.655 1.00 78.12 82 ASP A C 1
ATOM 633 O O . ASP A 1 82 ? 22.098 5.519 -4.158 1.00 78.12 82 ASP A O 1
ATOM 637 N N . GLY A 1 83 ? 24.328 5.658 -4.388 1.00 77.88 83 GLY A N 1
ATOM 638 C CA . GLY A 1 83 ? 24.320 6.030 -5.803 1.00 77.88 83 GLY A CA 1
ATOM 639 C C . GLY A 1 83 ? 25.492 5.463 -6.605 1.00 77.88 83 GLY A C 1
ATOM 640 O O . GLY A 1 83 ? 26.494 4.997 -6.064 1.00 77.88 83 GLY A O 1
ATOM 641 N N . MET A 1 84 ? 25.375 5.517 -7.933 1.00 79.94 84 MET A N 1
ATOM 642 C CA . MET A 1 84 ? 26.411 5.039 -8.857 1.00 79.94 84 MET A CA 1
ATOM 643 C C . MET A 1 84 ? 27.727 5.826 -8.713 1.00 79.94 84 MET A C 1
ATOM 645 O O . MET A 1 84 ? 28.805 5.279 -8.928 1.00 79.94 84 MET A O 1
ATOM 649 N N . GLU A 1 85 ? 27.667 7.091 -8.301 1.00 84.06 85 GLU A N 1
ATOM 650 C CA . GLU A 1 85 ? 28.812 7.977 -8.053 1.00 84.06 85 GLU A CA 1
ATOM 651 C C . GLU A 1 85 ? 29.778 7.476 -6.964 1.00 84.06 85 GLU A C 1
ATOM 653 O O . GLU A 1 85 ? 30.967 7.815 -6.960 1.00 84.06 85 GLU A O 1
ATOM 658 N N . ASP A 1 86 ? 29.287 6.634 -6.059 1.00 85.69 86 ASP A N 1
ATOM 659 C CA . ASP A 1 86 ? 30.056 6.062 -4.957 1.00 85.69 86 ASP A CA 1
ATOM 660 C C . ASP A 1 86 ? 30.743 4.739 -5.354 1.00 85.69 86 ASP A C 1
ATOM 662 O O . ASP A 1 86 ? 31.555 4.188 -4.600 1.00 85.69 86 ASP A O 1
ATOM 666 N N . THR A 1 87 ? 30.479 4.239 -6.565 1.00 91.56 87 THR A N 1
ATOM 667 C CA . THR A 1 87 ? 31.088 3.018 -7.100 1.00 91.56 87 THR A CA 1
ATOM 668 C C . THR A 1 87 ? 32.474 3.271 -7.716 1.00 91.56 87 THR A C 1
ATOM 670 O O . THR A 1 87 ? 32.942 4.409 -7.847 1.00 91.56 87 THR A O 1
ATOM 673 N N . ARG A 1 88 ? 33.202 2.195 -8.051 1.00 94.62 88 ARG A N 1
ATOM 674 C CA . ARG A 1 88 ? 34.522 2.258 -8.709 1.00 94.62 88 ARG A CA 1
ATOM 675 C C . ARG A 1 88 ? 34.586 1.304 -9.903 1.00 94.62 88 ARG A C 1
ATOM 677 O O . ARG A 1 88 ? 33.955 0.245 -9.841 1.00 94.62 88 ARG A O 1
ATOM 684 N N . PRO A 1 89 ? 35.379 1.627 -10.942 1.00 94.94 89 PRO A N 1
ATOM 685 C CA . PRO A 1 89 ? 35.528 0.745 -12.088 1.00 94.94 89 PRO A CA 1
ATOM 686 C C . PRO A 1 89 ? 36.158 -0.584 -11.664 1.00 94.94 89 PRO A C 1
ATOM 688 O O . PRO A 1 89 ? 37.076 -0.640 -10.841 1.00 94.94 89 PRO A O 1
ATOM 691 N N . ALA A 1 90 ? 35.669 -1.663 -12.263 1.00 94.81 90 ALA A N 1
ATOM 692 C CA . ALA A 1 90 ? 36.193 -3.010 -12.107 1.00 94.81 90 ALA A CA 1
ATOM 693 C C . ALA A 1 90 ? 37.602 -3.139 -12.697 1.00 94.81 90 ALA A C 1
ATOM 695 O O . ALA A 1 90 ? 38.431 -3.884 -12.174 1.00 94.81 90 ALA A O 1
ATOM 696 N N . TYR A 1 91 ? 37.862 -2.427 -13.794 1.00 93.38 91 TYR A N 1
ATOM 697 C CA . TYR A 1 91 ? 39.126 -2.427 -14.518 1.00 93.38 91 TYR A CA 1
ATOM 698 C C . TYR A 1 91 ? 39.297 -1.100 -15.262 1.00 93.38 91 TYR A C 1
ATOM 700 O O . TYR A 1 91 ? 38.338 -0.592 -15.828 1.00 93.38 91 TYR A O 1
ATOM 708 N N . GLN A 1 92 ? 40.514 -0.556 -15.282 1.00 93.56 92 GLN A N 1
ATOM 709 C CA . GLN A 1 92 ? 40.855 0.636 -16.063 1.00 93.56 92 GLN A CA 1
ATOM 710 C C . GLN A 1 92 ? 41.962 0.282 -17.052 1.00 93.56 92 GLN A C 1
ATOM 712 O O . GLN A 1 92 ? 43.046 -0.157 -16.647 1.00 93.56 92 GLN A O 1
ATOM 717 N N . GLY A 1 93 ? 41.701 0.462 -18.343 1.00 91.75 93 GLY A N 1
ATOM 718 C CA . GLY A 1 93 ? 42.661 0.189 -19.406 1.00 91.75 93 GLY A CA 1
ATOM 719 C C . GLY A 1 93 ? 42.012 -0.276 -20.704 1.00 91.75 93 GLY A C 1
ATOM 720 O O . GLY A 1 93 ? 40.798 -0.208 -20.883 1.00 91.75 93 GLY A O 1
ATOM 721 N N . ALA A 1 94 ? 42.858 -0.742 -21.617 1.00 94.31 94 ALA A N 1
ATOM 722 C CA . ALA A 1 94 ? 42.475 -1.130 -22.966 1.00 94.31 94 ALA A CA 1
ATOM 723 C C . ALA A 1 94 ? 41.268 -2.086 -23.030 1.00 94.31 94 ALA A C 1
ATOM 725 O O . ALA A 1 94 ? 41.228 -3.106 -22.341 1.00 94.31 94 ALA A O 1
ATOM 726 N N . LEU A 1 95 ? 40.336 -1.811 -23.944 1.00 92.50 95 LEU A N 1
ATOM 727 C CA . LEU A 1 95 ? 39.272 -2.726 -24.337 1.00 92.50 95 LEU A CA 1
ATOM 728 C C . LEU A 1 95 ? 39.859 -3.995 -24.971 1.00 92.50 95 LEU A C 1
ATOM 730 O O . LEU A 1 95 ? 40.759 -3.933 -25.814 1.00 92.50 95 LEU A O 1
ATOM 734 N N . PHE A 1 96 ? 39.330 -5.161 -24.605 1.00 94.06 96 PHE A N 1
ATOM 735 C CA . PHE A 1 96 ? 39.710 -6.441 -25.202 1.00 94.06 96 PHE A CA 1
ATOM 736 C C . PHE A 1 96 ? 38.522 -7.400 -25.265 1.00 94.06 96 PHE A C 1
ATOM 738 O O . PHE A 1 96 ? 37.664 -7.399 -24.384 1.00 94.06 96 PHE A O 1
ATOM 745 N N . SER A 1 97 ? 38.486 -8.249 -26.298 1.00 94.50 97 SER A N 1
ATOM 746 C CA . SER A 1 97 ? 37.469 -9.299 -26.389 1.00 94.50 97 SER A CA 1
ATOM 747 C C . SER A 1 97 ? 37.804 -10.451 -25.440 1.00 94.50 97 SER A C 1
ATOM 749 O O . SER A 1 97 ? 38.916 -10.990 -25.437 1.00 94.50 97 SER A O 1
ATOM 751 N N . MET A 1 98 ? 36.824 -10.849 -24.639 1.00 94.12 98 MET A N 1
ATOM 752 C CA . MET A 1 98 ? 36.914 -11.975 -23.719 1.00 94.12 98 MET A CA 1
ATOM 753 C C . MET A 1 98 ? 36.616 -13.276 -24.465 1.00 94.12 98 MET A C 1
ATOM 755 O O . MET A 1 98 ? 35.595 -13.407 -25.137 1.00 94.12 98 MET A O 1
ATOM 759 N N . THR A 1 99 ? 37.512 -14.257 -24.336 1.00 92.31 99 THR A N 1
ATOM 760 C CA . THR A 1 99 ? 37.355 -15.562 -25.009 1.00 92.31 99 THR A CA 1
ATOM 761 C C . THR A 1 99 ? 36.284 -16.439 -24.369 1.00 92.31 99 THR A C 1
ATOM 763 O O . THR A 1 99 ? 35.668 -17.231 -25.070 1.00 92.31 99 THR A O 1
ATOM 766 N N . GLU A 1 100 ? 36.038 -16.261 -23.072 1.00 93.94 100 GLU A N 1
ATOM 767 C CA . GLU A 1 100 ? 34.999 -16.946 -22.303 1.00 93.94 100 GLU A CA 1
ATOM 768 C C . GLU A 1 100 ? 34.328 -15.939 -21.352 1.00 93.94 100 GLU A C 1
ATOM 770 O O . GLU A 1 100 ? 35.004 -15.004 -20.901 1.00 93.94 100 GLU A O 1
ATOM 775 N N . PRO A 1 101 ? 33.037 -16.117 -21.013 1.00 96.62 101 PRO A N 1
ATOM 776 C CA . PRO A 1 101 ? 32.375 -15.306 -19.996 1.00 96.62 101 PRO A CA 1
ATOM 777 C C . PRO A 1 101 ? 33.060 -15.423 -18.628 1.00 96.62 101 PRO A C 1
ATOM 779 O O . PRO A 1 101 ? 33.431 -16.515 -18.190 1.00 96.62 101 PRO A O 1
ATOM 782 N N . LEU A 1 102 ? 33.183 -14.301 -17.920 1.00 96.50 102 LEU A N 1
ATOM 783 C CA . LEU A 1 102 ? 33.663 -14.253 -16.539 1.00 96.50 102 LEU A CA 1
ATOM 784 C C . LEU A 1 102 ? 32.473 -14.354 -15.582 1.00 96.50 102 LEU A C 1
ATOM 786 O O . LEU A 1 102 ? 31.608 -13.482 -15.592 1.00 96.50 102 LEU A O 1
ATOM 790 N N . GLU A 1 103 ? 32.435 -15.385 -14.731 1.00 97.75 103 GLU A N 1
ATOM 791 C CA . GLU A 1 103 ? 31.486 -15.443 -13.607 1.00 97.75 103 GLU A CA 1
ATOM 792 C C . GLU A 1 103 ? 31.909 -14.425 -12.541 1.00 97.75 103 GLU A C 1
ATOM 794 O O . GLU A 1 103 ? 32.971 -14.556 -11.933 1.00 97.75 103 GLU A O 1
ATOM 799 N N . VAL A 1 104 ? 31.074 -13.410 -12.325 1.00 97.19 104 VAL A N 1
ATOM 800 C CA . VAL A 1 104 ? 31.326 -12.321 -11.365 1.00 97.19 104 VAL A CA 1
ATOM 801 C C . VAL A 1 104 ? 30.498 -12.475 -10.094 1.00 97.19 104 VAL A C 1
ATOM 803 O O . VAL A 1 104 ? 30.825 -11.887 -9.068 1.00 97.19 104 VAL A O 1
ATOM 806 N N . LEU A 1 105 ? 29.441 -13.290 -10.120 1.00 96.88 105 LEU A N 1
ATOM 807 C CA . LEU A 1 105 ? 28.606 -13.563 -8.954 1.00 96.88 105 LEU A CA 1
ATOM 808 C C . LEU A 1 105 ? 28.048 -14.985 -8.997 1.00 96.88 105 LEU A C 1
ATOM 810 O O . LEU A 1 105 ? 27.570 -15.440 -10.034 1.00 96.88 105 LEU A O 1
ATOM 814 N N . ARG A 1 106 ? 28.033 -15.641 -7.834 1.00 96.38 106 ARG A N 1
ATOM 815 C CA . ARG A 1 106 ? 27.257 -16.853 -7.559 1.00 96.38 106 ARG A CA 1
ATOM 816 C C . ARG A 1 106 ? 26.754 -16.801 -6.122 1.00 96.38 106 ARG A C 1
ATOM 818 O O . ARG A 1 106 ? 27.533 -16.983 -5.189 1.00 96.38 106 ARG A O 1
ATOM 825 N N . ILE A 1 107 ? 25.463 -16.553 -5.940 1.00 93.38 107 ILE A N 1
ATOM 826 C CA . ILE A 1 107 ? 24.862 -16.323 -4.620 1.00 93.38 107 ILE A CA 1
ATOM 827 C C . ILE A 1 107 ? 23.495 -16.995 -4.510 1.00 93.38 107 ILE A C 1
ATOM 829 O O . ILE A 1 107 ? 22.803 -17.187 -5.501 1.00 93.38 107 ILE A O 1
ATOM 833 N N . SER A 1 108 ? 23.117 -17.410 -3.305 1.00 89.44 108 SER A N 1
ATOM 834 C CA . SER A 1 108 ? 21.786 -17.951 -2.990 1.00 89.44 108 SER A CA 1
ATOM 835 C C . SER A 1 108 ? 21.226 -17.217 -1.779 1.00 89.44 108 SER A C 1
ATOM 837 O O . SER A 1 108 ? 22.012 -16.728 -0.968 1.00 89.44 108 SER A O 1
ATOM 839 N N . GLY A 1 109 ? 19.901 -17.179 -1.629 1.00 84.88 109 GLY A N 1
ATOM 840 C CA . GLY A 1 109 ? 19.279 -16.470 -0.509 1.00 84.88 109 GLY A CA 1
ATOM 841 C C . GLY A 1 109 ? 19.319 -14.957 -0.685 1.00 84.88 109 GLY A C 1
ATOM 842 O O . GLY A 1 109 ? 19.571 -14.246 0.284 1.00 84.88 109 GLY A O 1
ATOM 843 N N . LEU A 1 110 ? 19.135 -14.470 -1.917 1.00 87.62 110 LEU A N 1
ATOM 844 C CA . LEU A 1 110 ? 18.994 -13.033 -2.134 1.00 87.62 110 LEU A CA 1
ATOM 845 C C . LEU A 1 110 ? 17.740 -12.529 -1.400 1.00 87.62 110 LEU A C 1
ATOM 847 O O . LEU A 1 110 ? 16.703 -13.199 -1.462 1.00 87.62 110 LEU A O 1
ATOM 851 N N . PRO A 1 111 ? 17.827 -11.382 -0.703 1.00 86.62 111 PRO A N 1
ATOM 852 C CA . PRO A 1 111 ? 16.656 -10.701 -0.172 1.00 86.62 111 PRO A CA 1
ATOM 853 C C . PRO A 1 111 ? 15.617 -10.420 -1.259 1.00 86.62 111 PRO A C 1
ATOM 855 O O . PRO A 1 111 ? 15.951 -10.246 -2.426 1.00 86.62 111 PRO A O 1
ATOM 858 N N . VAL A 1 112 ? 14.352 -10.367 -0.857 1.00 85.12 112 VAL A N 1
ATOM 859 C CA . VAL A 1 112 ? 13.248 -9.982 -1.742 1.00 85.12 112 VAL A CA 1
ATOM 860 C C . VAL A 1 112 ? 13.389 -8.515 -2.147 1.00 85.12 112 VAL A C 1
ATOM 862 O O . VAL A 1 112 ? 13.729 -7.671 -1.316 1.00 85.12 112 VAL A O 1
ATOM 865 N N . GLY A 1 113 ? 13.084 -8.217 -3.408 1.00 80.00 113 GLY A N 1
ATOM 866 C CA . GLY A 1 113 ? 13.036 -6.861 -3.950 1.00 80.00 113 GLY A CA 1
ATOM 867 C C . GLY A 1 113 ? 13.646 -6.739 -5.343 1.00 80.00 113 GLY A C 1
ATOM 868 O O . GLY A 1 113 ? 14.027 -7.734 -5.964 1.00 80.00 113 GLY A O 1
ATOM 869 N N . SER A 1 114 ? 13.736 -5.496 -5.808 1.00 87.38 114 SER A N 1
ATOM 870 C CA . SER A 1 114 ? 14.193 -5.142 -7.149 1.00 87.38 114 SER A CA 1
ATOM 871 C C . SER A 1 114 ? 15.713 -5.125 -7.250 1.00 87.38 114 SER A C 1
ATOM 873 O O . SER A 1 114 ? 16.396 -4.547 -6.404 1.00 87.38 114 SER A O 1
ATOM 875 N N . TYR A 1 115 ? 16.236 -5.711 -8.322 1.00 92.06 115 TYR A N 1
ATOM 876 C CA . TYR A 1 115 ? 17.658 -5.724 -8.640 1.00 92.06 115 TYR A CA 1
ATOM 877 C C . TYR A 1 115 ? 1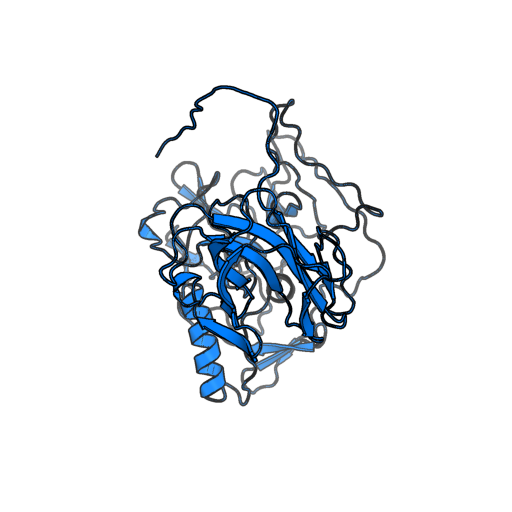7.878 -5.278 -10.080 1.00 92.06 115 TYR A C 1
ATOM 879 O O . TYR A 1 115 ? 17.158 -5.703 -10.985 1.00 92.06 115 TYR A O 1
ATOM 887 N N . VAL A 1 116 ? 18.928 -4.494 -10.311 1.00 91.62 116 VAL A N 1
ATOM 888 C CA . VAL A 1 116 ? 19.434 -4.210 -11.659 1.00 91.62 116 VAL A CA 1
ATOM 889 C C . VAL A 1 116 ? 20.928 -4.477 -11.685 1.00 91.62 116 VAL A C 1
ATOM 891 O O . VAL A 1 116 ? 21.661 -3.948 -10.856 1.00 91.62 116 VAL A O 1
ATOM 894 N N . PHE A 1 117 ? 21.387 -5.322 -12.603 1.00 95.12 117 PHE A N 1
ATOM 895 C CA . PHE A 1 117 ? 22.808 -5.551 -12.860 1.00 95.12 117 PHE A CA 1
ATOM 896 C C . PHE A 1 117 ? 23.222 -4.803 -14.116 1.00 95.12 117 PHE A C 1
ATOM 898 O O . PHE A 1 117 ? 22.478 -4.787 -15.093 1.00 95.12 117 PHE A O 1
ATOM 905 N N . TYR A 1 118 ? 24.428 -4.249 -14.088 1.00 94.94 118 TYR A N 1
ATOM 906 C CA . TYR A 1 118 ? 25.031 -3.495 -15.174 1.00 94.94 118 TYR A CA 1
ATOM 907 C C . TYR A 1 118 ? 26.408 -4.066 -15.496 1.00 94.94 118 TYR A C 1
ATOM 909 O O . TYR A 1 118 ? 27.190 -4.382 -14.592 1.00 94.94 118 TYR A O 1
ATOM 917 N N . PHE A 1 119 ? 26.723 -4.140 -16.783 1.00 96.31 119 PHE A N 1
ATOM 918 C CA . PHE A 1 119 ? 28.079 -4.341 -17.270 1.00 96.31 119 PHE A CA 1
ATOM 919 C C . PHE A 1 119 ? 28.340 -3.411 -18.443 1.00 96.31 119 PHE A C 1
ATOM 921 O O . PHE A 1 119 ? 27.599 -3.420 -19.419 1.00 96.31 119 PHE A O 1
ATOM 928 N N . GLY A 1 120 ? 29.398 -2.619 -18.378 1.00 92.75 120 GLY A N 1
ATOM 929 C CA . GLY A 1 120 ? 29.699 -1.684 -19.446 1.00 92.75 120 GLY A CA 1
ATOM 930 C C . GLY A 1 120 ? 31.067 -1.060 -19.321 1.00 92.75 120 GLY A C 1
ATOM 931 O O . GLY A 1 120 ? 31.884 -1.464 -18.494 1.00 92.75 120 GLY A O 1
ATOM 932 N N . PHE A 1 121 ? 31.304 -0.067 -20.159 1.00 90.69 121 PHE A N 1
ATOM 933 C CA . PHE A 1 121 ? 32.491 0.758 -20.096 1.00 90.69 121 PHE A CA 1
ATOM 934 C C . PHE A 1 121 ? 32.166 2.199 -20.471 1.00 90.69 121 PHE A C 1
ATOM 936 O O . PHE A 1 121 ? 31.255 2.462 -21.265 1.00 90.69 121 PHE A O 1
ATOM 943 N N . ASP A 1 122 ? 32.947 3.120 -19.930 1.00 87.00 122 ASP A N 1
ATOM 944 C CA . ASP A 1 122 ? 33.007 4.496 -20.390 1.00 87.00 122 ASP A CA 1
ATOM 945 C C . ASP A 1 122 ? 34.375 4.776 -21.023 1.00 87.00 122 ASP A C 1
ATOM 947 O O . ASP A 1 122 ? 35.403 4.192 -20.672 1.00 87.00 122 ASP A O 1
ATOM 951 N N . THR A 1 123 ? 34.379 5.637 -22.037 1.00 83.88 123 THR A N 1
ATOM 952 C CA . THR A 1 123 ? 35.593 5.959 -22.800 1.00 83.88 123 THR A CA 1
ATOM 953 C C . THR A 1 123 ? 36.407 7.103 -22.188 1.00 83.88 123 THR A C 1
ATOM 955 O O . THR A 1 123 ? 37.412 7.517 -22.772 1.00 83.88 123 THR A O 1
ATOM 958 N N . THR A 1 124 ? 35.971 7.677 -21.065 1.00 86.06 124 THR A N 1
ATOM 959 C CA . THR A 1 124 ? 36.663 8.786 -20.406 1.00 86.06 124 THR A CA 1
ATOM 960 C C . THR A 1 124 ? 37.439 8.244 -19.215 1.00 86.06 124 THR A C 1
ATOM 962 O O . THR A 1 124 ? 36.985 8.285 -18.088 1.00 86.06 124 THR A O 1
ATOM 965 N N . VAL A 1 125 ? 38.671 7.798 -19.449 1.00 87.12 125 VAL A N 1
ATOM 966 C CA . VAL A 1 125 ? 39.480 7.135 -18.412 1.00 87.12 125 VAL A CA 1
ATOM 967 C C . VAL A 1 125 ? 39.875 8.095 -17.281 1.00 87.12 125 VAL A C 1
ATOM 969 O O . VAL A 1 125 ? 40.920 8.758 -17.340 1.00 87.12 125 VAL A O 1
ATOM 972 N N . ASN A 1 126 ? 39.044 8.191 -16.249 1.00 90.19 126 ASN A N 1
ATOM 973 C CA . ASN A 1 126 ? 39.218 9.087 -15.106 1.00 90.19 126 ASN A CA 1
ATOM 974 C C . ASN A 1 126 ? 38.746 8.486 -13.767 1.00 90.19 126 ASN A C 1
ATOM 976 O O . ASN A 1 126 ? 39.016 9.074 -12.718 1.00 90.19 126 ASN A O 1
ATOM 980 N N . GLY A 1 127 ? 38.144 7.297 -13.781 1.00 88.75 127 GLY A N 1
ATOM 981 C CA . GLY A 1 127 ? 37.606 6.604 -12.614 1.00 88.75 127 GLY A CA 1
ATOM 982 C C . GLY A 1 127 ? 36.221 7.070 -12.179 1.00 88.75 127 GLY A C 1
ATOM 983 O O . GLY A 1 127 ? 35.780 6.683 -11.095 1.00 88.75 127 GLY A O 1
ATOM 984 N N . GLU A 1 128 ? 35.553 7.879 -12.991 1.00 86.00 128 GLU A N 1
ATOM 985 C CA . GLU A 1 128 ? 34.209 8.399 -12.778 1.00 86.00 128 GLU A CA 1
ATOM 986 C C . GLU A 1 128 ? 33.319 7.948 -13.942 1.00 86.00 128 GLU A C 1
ATOM 988 O O . GLU A 1 128 ? 33.715 8.002 -15.099 1.00 86.00 128 GLU A O 1
ATOM 993 N N . MET A 1 129 ? 32.101 7.492 -13.643 1.00 80.62 129 MET A N 1
ATOM 994 C CA . MET A 1 129 ? 31.153 7.077 -14.678 1.00 80.62 129 MET A CA 1
ATOM 995 C C . MET A 1 129 ? 30.609 8.322 -15.398 1.00 80.62 129 MET A C 1
ATOM 997 O O . MET A 1 129 ? 29.590 8.891 -14.995 1.00 80.62 129 MET A O 1
ATOM 1001 N N . ASP A 1 130 ? 31.301 8.771 -16.445 1.00 75.06 130 ASP A N 1
ATOM 1002 C CA . ASP A 1 130 ? 30.955 9.972 -17.203 1.00 75.06 130 ASP A CA 1
ATOM 1003 C C . ASP A 1 130 ? 31.122 9.819 -18.732 1.00 75.06 130 ASP A C 1
ATOM 1005 O O . ASP A 1 130 ? 31.551 8.798 -19.264 1.00 75.06 130 ASP A O 1
ATOM 1009 N N . GLY A 1 131 ? 30.701 10.839 -19.489 1.00 67.12 131 GLY A N 1
ATOM 1010 C CA . GLY A 1 131 ? 30.889 10.859 -20.942 1.00 67.12 131 GLY A CA 1
ATOM 1011 C C . GLY A 1 131 ? 29.976 9.900 -21.722 1.00 67.12 131 GLY A C 1
ATOM 1012 O O . GLY A 1 131 ? 28.755 9.929 -21.568 1.00 67.12 131 GLY A O 1
ATOM 1013 N N . SER A 1 132 ? 30.555 9.139 -22.663 1.00 72.88 132 SER A N 1
ATOM 1014 C CA . SER A 1 132 ? 29.835 8.160 -23.498 1.00 72.88 132 SER A CA 1
ATOM 1015 C C . SER A 1 132 ? 29.992 6.760 -22.912 1.00 72.88 132 SER A C 1
ATOM 1017 O O . SER A 1 132 ? 31.067 6.172 -23.009 1.00 72.88 132 SER A O 1
ATOM 1019 N N . VAL A 1 133 ? 28.909 6.235 -22.340 1.00 80.88 133 VAL A N 1
ATOM 1020 C CA . VAL A 1 133 ? 28.865 4.907 -21.715 1.00 80.88 133 VAL A CA 1
ATOM 1021 C C . VAL A 1 133 ? 28.167 3.922 -22.652 1.00 80.88 133 VAL A C 1
ATOM 1023 O O . VAL A 1 133 ? 27.059 4.195 -23.123 1.00 80.88 133 VAL A O 1
ATOM 1026 N N . LEU A 1 134 ? 28.790 2.770 -22.905 1.00 83.25 134 LEU A N 1
ATOM 1027 C CA . LEU A 1 134 ? 28.128 1.607 -23.499 1.00 83.25 134 LEU A CA 1
ATOM 1028 C C . LEU A 1 134 ? 27.985 0.526 -22.438 1.00 83.25 134 LEU A C 1
ATOM 1030 O O . LEU A 1 134 ? 28.964 0.146 -21.799 1.00 83.25 134 LEU A O 1
ATOM 1034 N N . PHE A 1 135 ? 26.773 0.014 -22.264 1.00 88.56 135 PHE A N 1
ATOM 1035 C CA . PHE A 1 135 ? 26.488 -0.987 -21.250 1.00 88.56 135 PHE A CA 1
ATOM 1036 C C . PHE A 1 135 ? 25.369 -1.927 -21.684 1.00 88.56 135 PHE A C 1
ATOM 1038 O O . PHE A 1 135 ? 24.544 -1.596 -22.537 1.00 88.56 135 PHE A O 1
ATOM 1045 N N . ASP A 1 136 ? 25.359 -3.084 -21.044 1.00 89.19 136 ASP A N 1
ATOM 1046 C CA . ASP A 1 136 ? 24.254 -4.020 -20.987 1.00 89.19 136 ASP A CA 1
ATOM 1047 C C . ASP A 1 136 ? 23.699 -4.055 -19.558 1.00 89.19 136 ASP A C 1
ATOM 1049 O O . ASP A 1 136 ? 24.422 -3.793 -18.585 1.00 89.19 136 ASP A O 1
ATOM 1053 N N . GLN A 1 137 ? 22.407 -4.341 -19.425 1.00 91.31 137 GLN A N 1
ATOM 1054 C CA . GLN A 1 137 ? 21.738 -4.397 -18.134 1.00 91.31 137 GLN A CA 1
ATOM 1055 C C . GLN A 1 137 ? 20.671 -5.484 -18.071 1.00 91.31 137 GLN A C 1
ATOM 1057 O O . GLN A 1 137 ? 19.940 -5.727 -19.029 1.00 91.31 137 GLN A O 1
ATOM 1062 N N . VAL A 1 138 ? 20.496 -6.055 -16.881 1.00 86.25 138 VAL A N 1
ATOM 1063 C CA . VAL A 1 138 ? 19.403 -6.988 -16.592 1.00 86.25 138 VAL A CA 1
ATOM 1064 C C . VAL A 1 138 ? 18.724 -6.575 -15.292 1.00 86.25 138 VAL A C 1
ATOM 1066 O O . VAL A 1 138 ? 19.354 -6.567 -14.233 1.00 86.25 138 VAL A O 1
ATOM 1069 N N . ALA A 1 139 ? 17.436 -6.240 -15.379 1.00 85.88 139 ALA A N 1
ATOM 1070 C CA . ALA A 1 139 ? 16.589 -5.893 -14.240 1.00 85.88 139 ALA A CA 1
ATOM 1071 C C . ALA A 1 139 ? 15.631 -7.046 -13.912 1.00 85.88 139 ALA A C 1
ATOM 1073 O O . ALA A 1 139 ? 14.950 -7.541 -14.809 1.00 85.88 139 ALA A O 1
ATOM 1074 N N . PHE A 1 140 ? 15.558 -7.454 -12.645 1.00 85.94 140 PHE A N 1
ATOM 1075 C CA . PHE A 1 140 ? 14.715 -8.561 -12.189 1.00 85.94 140 PHE A CA 1
ATOM 1076 C C . PHE A 1 140 ? 14.239 -8.364 -10.745 1.00 85.94 140 PHE A C 1
ATOM 1078 O O . PHE A 1 140 ? 14.837 -7.625 -9.967 1.00 85.94 140 PHE A O 1
ATOM 1085 N N . GLU A 1 141 ? 13.177 -9.077 -10.378 1.00 84.06 141 GLU A N 1
ATOM 1086 C CA . GLU A 1 141 ? 12.658 -9.123 -9.008 1.00 84.06 141 GLU A CA 1
ATOM 1087 C C . GLU A 1 141 ? 13.054 -10.424 -8.310 1.00 84.06 141 GLU A C 1
ATOM 1089 O O . GLU A 1 141 ? 12.927 -11.510 -8.885 1.00 84.06 141 GLU A O 1
ATOM 1094 N N . VAL A 1 142 ? 13.473 -10.339 -7.049 1.00 83.56 142 VAL A N 1
ATOM 1095 C CA . VAL A 1 142 ? 13.559 -11.507 -6.167 1.00 83.56 142 VAL A CA 1
ATOM 1096 C C . VAL A 1 142 ? 12.274 -11.613 -5.356 1.00 83.56 142 VAL A C 1
ATOM 1098 O O . VAL A 1 142 ? 11.903 -10.667 -4.669 1.00 83.56 142 VAL A O 1
ATOM 1101 N N . VAL A 1 143 ? 11.615 -12.770 -5.402 1.00 78.81 143 VAL A N 1
ATOM 1102 C CA . VAL A 1 143 ? 10.343 -13.056 -4.708 1.00 78.81 143 VAL A CA 1
ATOM 1103 C C . VAL A 1 143 ? 10.491 -14.220 -3.732 1.00 78.81 143 VAL A C 1
ATOM 1105 O O . VAL A 1 143 ? 11.412 -15.027 -3.863 1.00 78.81 143 VAL A O 1
ATOM 1108 N N . GLU A 1 144 ? 9.599 -14.346 -2.749 1.00 79.12 144 GLU A N 1
ATOM 1109 C CA . GLU A 1 144 ? 9.670 -15.452 -1.788 1.00 79.12 144 GLU A CA 1
ATOM 1110 C C . GLU A 1 144 ? 9.518 -16.832 -2.444 1.00 79.12 144 GLU A C 1
ATOM 1112 O O . GLU A 1 144 ? 8.823 -17.024 -3.447 1.00 79.12 144 GLU A O 1
ATOM 1117 N N . ALA A 1 145 ? 10.160 -17.839 -1.848 1.00 57.72 145 ALA A N 1
ATOM 1118 C CA . ALA A 1 145 ? 10.048 -19.219 -2.303 1.00 57.72 145 ALA A CA 1
ATOM 1119 C C . ALA A 1 145 ? 8.606 -19.734 -2.116 1.00 57.72 145 ALA A C 1
ATOM 1121 O O . ALA A 1 145 ? 8.189 -20.065 -1.009 1.00 57.72 145 ALA A O 1
ATOM 1122 N N . GLY A 1 146 ? 7.851 -19.820 -3.215 1.00 55.44 146 GLY A N 1
ATOM 1123 C CA . GLY A 1 146 ? 6.435 -20.213 -3.220 1.00 55.44 146 GLY A CA 1
ATOM 1124 C C . GLY A 1 146 ? 5.514 -19.199 -3.897 1.00 55.44 146 GLY A C 1
ATOM 1125 O O . GLY A 1 146 ? 4.384 -19.549 -4.230 1.00 55.44 146 GLY A O 1
ATOM 1126 N N . GLU A 1 147 ? 6.006 -17.992 -4.177 1.00 46.78 147 GLU A N 1
ATOM 1127 C CA . GLU A 1 147 ? 5.337 -17.026 -5.042 1.00 46.78 147 GLU A CA 1
ATOM 1128 C C . GLU A 1 147 ? 5.954 -17.125 -6.440 1.00 46.78 147 GLU A C 1
ATOM 1130 O O . GLU A 1 147 ? 6.980 -16.526 -6.747 1.00 46.78 147 GLU A O 1
ATOM 1135 N N . THR A 1 148 ? 5.376 -17.952 -7.312 1.00 43.94 148 THR A N 1
ATOM 1136 C CA . THR A 1 148 ? 5.677 -17.843 -8.742 1.00 43.94 148 THR A CA 1
ATOM 1137 C C . THR A 1 148 ? 5.088 -16.529 -9.231 1.00 43.94 148 THR A C 1
ATOM 1139 O O . THR A 1 148 ? 3.867 -16.374 -9.236 1.00 43.94 148 THR A O 1
ATOM 1142 N N . GLY A 1 149 ? 5.967 -15.600 -9.612 1.00 42.28 149 GLY A N 1
ATOM 1143 C CA . GLY A 1 149 ? 5.613 -14.322 -10.211 1.00 42.28 149 GLY A CA 1
ATOM 1144 C C . GLY A 1 149 ? 4.631 -14.500 -11.364 1.00 42.28 149 GLY A C 1
ATOM 1145 O O . GLY A 1 149 ? 4.988 -14.923 -12.458 1.00 42.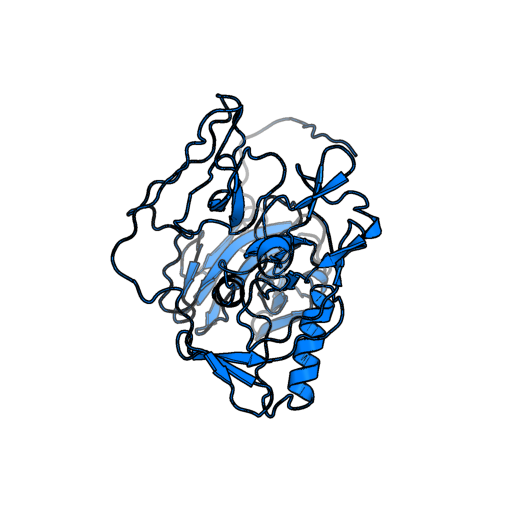28 149 GLY A O 1
ATOM 1146 N N . SER A 1 150 ? 3.386 -14.157 -11.085 1.00 39.62 150 SER A N 1
ATOM 1147 C CA . SER A 1 150 ? 2.419 -13.649 -12.039 1.00 39.62 150 SER A CA 1
ATOM 1148 C C . SER A 1 150 ? 1.858 -12.387 -11.391 1.00 39.62 150 SER A C 1
ATOM 1150 O O . SER A 1 150 ? 1.832 -12.264 -10.162 1.00 39.62 150 SER A O 1
ATOM 1152 N N . TYR A 1 151 ? 1.474 -11.416 -12.213 1.00 42.34 151 TYR A N 1
ATOM 1153 C CA . TYR A 1 151 ? 0.644 -10.282 -11.810 1.00 42.34 151 TYR A CA 1
ATOM 1154 C C . TYR A 1 151 ? -0.508 -10.759 -10.896 1.00 42.34 151 TYR A C 1
ATOM 1156 O O . TYR A 1 151 ? -0.832 -11.942 -10.926 1.00 42.34 151 TYR A O 1
ATOM 1164 N N . PRO A 1 152 ? -1.151 -9.903 -10.072 1.00 44.09 152 PRO A N 1
ATOM 1165 C CA . PRO A 1 152 ? -2.044 -10.340 -8.982 1.00 44.09 152 PRO A CA 1
ATOM 1166 C C . PRO A 1 152 ? -3.344 -11.045 -9.419 1.00 44.09 152 PRO A C 1
ATOM 1168 O O . PRO A 1 152 ? -4.282 -11.175 -8.633 1.00 44.09 152 PRO A O 1
ATOM 1171 N N . VAL A 1 153 ? -3.398 -11.525 -10.654 1.00 49.47 153 VAL A N 1
ATOM 1172 C CA . VAL A 1 153 ? -4.375 -12.446 -11.183 1.00 49.47 153 VAL A CA 1
ATOM 1173 C C . VAL A 1 153 ? -3.634 -13.405 -12.128 1.00 49.47 153 VAL A C 1
ATOM 1175 O O . VAL A 1 153 ? -3.076 -12.966 -13.127 1.00 49.47 153 VAL A O 1
ATOM 1178 N N . ASP A 1 154 ? -3.618 -14.696 -11.799 1.00 48.50 154 ASP A N 1
ATOM 1179 C CA . ASP A 1 154 ? -3.244 -15.771 -12.725 1.00 48.50 154 ASP A CA 1
ATOM 1180 C C . ASP A 1 154 ? -4.106 -15.655 -13.999 1.00 48.50 154 ASP A C 1
ATOM 1182 O O . ASP A 1 154 ? -5.320 -15.892 -13.943 1.00 48.50 154 ASP A O 1
ATOM 1186 N N . ASP A 1 155 ? -3.512 -15.223 -15.115 1.00 54.72 155 ASP A N 1
ATOM 1187 C CA . ASP A 1 155 ? -4.222 -14.969 -16.374 1.00 54.72 155 ASP A CA 1
ATOM 1188 C C . ASP A 1 155 ? -4.574 -16.259 -17.127 1.00 54.72 155 ASP A C 1
ATOM 1190 O O . ASP A 1 155 ? -5.431 -16.232 -18.011 1.00 54.72 155 ASP A O 1
ATOM 1194 N N . ASP A 1 156 ? -4.035 -17.412 -16.707 1.00 62.09 156 ASP A N 1
ATOM 1195 C CA . ASP A 1 156 ? -4.540 -18.720 -17.135 1.00 62.09 156 ASP A CA 1
ATOM 1196 C C . ASP A 1 156 ? -5.940 -18.996 -16.551 1.00 62.09 156 ASP A C 1
ATOM 1198 O O . ASP A 1 156 ? -6.705 -19.805 -17.093 1.00 62.09 156 ASP A O 1
ATOM 1202 N N . THR A 1 157 ? -6.292 -18.335 -15.440 1.00 69.06 157 THR A N 1
ATOM 1203 C CA . THR A 1 157 ? -7.542 -18.563 -14.702 1.00 69.06 157 THR A CA 1
ATOM 1204 C C . THR A 1 157 ? -8.552 -17.422 -14.855 1.00 69.06 157 THR A C 1
ATOM 1206 O O . THR A 1 157 ? -9.758 -17.687 -14.918 1.00 69.06 157 THR A O 1
ATOM 1209 N N . PHE A 1 158 ? -8.108 -16.165 -14.908 1.00 76.12 158 PHE A N 1
ATOM 1210 C CA . PHE A 1 158 ? -8.999 -15.010 -15.024 1.00 76.12 158 PHE A CA 1
ATOM 1211 C C . PHE A 1 158 ? -8.537 -14.046 -16.116 1.00 76.12 158 PHE A C 1
ATOM 1213 O O . PHE A 1 158 ? -7.433 -13.510 -16.074 1.00 76.12 158 PHE A O 1
ATOM 1220 N N . ASP A 1 159 ? -9.453 -13.740 -17.031 1.00 79.12 159 ASP A N 1
ATOM 1221 C CA . ASP A 1 159 ? -9.243 -12.695 -18.022 1.00 79.12 159 ASP A CA 1
ATOM 1222 C C . ASP A 1 159 ? -9.159 -11.312 -17.358 1.00 79.12 159 ASP A C 1
ATOM 1224 O O . ASP A 1 159 ? -9.914 -10.985 -16.433 1.00 79.12 159 ASP A O 1
ATOM 1228 N N . PHE A 1 160 ? -8.293 -10.462 -17.904 1.00 83.75 160 PHE A N 1
ATOM 1229 C CA . PHE A 1 160 ? -8.184 -9.055 -17.542 1.00 83.75 160 PHE A CA 1
ATOM 1230 C C . PHE A 1 160 ? -8.235 -8.172 -18.794 1.00 83.75 160 PHE A C 1
ATOM 1232 O O . PHE A 1 160 ? -7.632 -8.480 -19.822 1.00 83.75 160 PHE A O 1
ATOM 1239 N N . ALA A 1 161 ? -8.936 -7.042 -18.692 1.00 78.06 161 ALA A N 1
ATOM 1240 C CA . ALA A 1 161 ? -8.962 -6.011 -19.721 1.00 78.06 161 ALA A CA 1
ATOM 1241 C C . ALA A 1 161 ? -8.821 -4.610 -19.110 1.00 78.06 161 ALA A C 1
ATOM 1243 O O . ALA A 1 161 ? -9.411 -4.306 -18.070 1.00 78.06 161 ALA A O 1
ATOM 1244 N N . TYR A 1 162 ? -8.062 -3.757 -19.800 1.00 83.88 162 TYR A N 1
ATOM 1245 C CA . TYR A 1 162 ? -8.063 -2.309 -19.593 1.00 83.88 162 TYR A CA 1
ATOM 1246 C C . TYR A 1 162 ? -9.297 -1.671 -20.245 1.00 83.88 162 TYR A C 1
ATOM 1248 O O . TYR A 1 162 ? -9.903 -2.267 -21.137 1.00 83.88 162 TYR A O 1
ATOM 1256 N N . GLY A 1 163 ? -9.631 -0.440 -19.845 1.00 80.94 163 GLY A N 1
ATOM 1257 C CA . GLY A 1 163 ? -10.693 0.323 -20.508 1.00 80.94 163 GLY A CA 1
ATOM 1258 C C . GLY A 1 163 ? -10.390 0.610 -21.986 1.00 80.94 163 GLY A C 1
ATOM 1259 O O . GLY A 1 163 ? -9.238 0.842 -22.378 1.00 80.94 163 GLY A O 1
ATOM 1260 N N . ASP A 1 164 ? -11.432 0.612 -22.816 1.00 80.56 164 ASP A N 1
ATOM 1261 C CA . ASP A 1 164 ? -11.362 0.853 -24.255 1.00 80.56 164 ASP A CA 1
ATOM 1262 C C . ASP A 1 164 ? -11.198 2.347 -24.577 1.00 80.56 164 ASP A C 1
ATOM 1264 O O . ASP A 1 164 ? -12.149 3.122 -24.731 1.00 80.56 164 ASP A O 1
ATOM 1268 N N . THR A 1 165 ? -9.942 2.751 -24.750 1.00 82.31 165 THR A N 1
ATOM 1269 C CA . THR A 1 165 ? -9.589 4.125 -25.134 1.00 82.31 165 THR A CA 1
ATOM 1270 C C . THR A 1 165 ? -10.122 4.550 -26.507 1.00 82.31 165 THR A C 1
ATOM 1272 O O . THR A 1 165 ? -10.288 5.748 -26.740 1.00 82.31 165 THR A O 1
ATOM 1275 N N . GLN A 1 166 ? -10.448 3.617 -27.411 1.00 82.19 166 GLN A N 1
ATOM 1276 C CA . GLN A 1 166 ? -11.082 3.944 -28.695 1.00 82.19 166 GLN A CA 1
ATOM 1277 C C . GLN A 1 166 ? -12.570 4.268 -28.521 1.00 82.19 166 GLN A C 1
ATOM 1279 O O . GLN A 1 166 ? -13.116 5.068 -29.284 1.00 82.19 166 GLN A O 1
ATOM 1284 N N . ALA A 1 167 ? -13.208 3.703 -27.494 1.00 83.56 167 ALA A N 1
ATOM 1285 C CA . ALA A 1 167 ? -14.567 4.034 -27.074 1.00 83.56 167 ALA A CA 1
ATOM 1286 C C . ALA A 1 167 ? -14.643 5.276 -26.160 1.00 83.56 167 ALA A C 1
ATOM 1288 O O . ALA A 1 167 ? -15.740 5.719 -25.816 1.00 83.56 167 ALA A O 1
ATOM 1289 N N . GLY A 1 168 ? -13.500 5.876 -25.808 1.00 79.88 168 GLY A N 1
ATOM 1290 C CA . GLY A 1 168 ? -13.415 7.052 -24.938 1.00 79.88 168 GLY A CA 1
ATOM 1291 C C . GLY A 1 168 ? -13.317 6.730 -23.444 1.00 79.88 168 GLY A C 1
ATOM 1292 O O . GLY A 1 168 ? -13.413 7.646 -22.627 1.00 79.88 168 GLY A O 1
ATOM 1293 N N . GLU A 1 169 ? -13.114 5.462 -23.085 1.00 81.94 169 GLU A N 1
ATOM 1294 C CA . GLU A 1 169 ? -12.820 5.042 -21.715 1.00 81.94 169 GLU A CA 1
ATOM 1295 C C . GLU A 1 169 ? -11.364 5.373 -21.351 1.00 81.94 169 GLU A C 1
ATOM 1297 O O . GLU A 1 169 ? -10.481 5.514 -22.202 1.00 81.94 169 GLU A O 1
ATOM 1302 N N . ARG A 1 170 ? -11.081 5.502 -20.058 1.00 80.19 170 ARG A N 1
ATOM 1303 C CA . ARG A 1 170 ? -9.713 5.580 -19.538 1.00 80.19 170 ARG A CA 1
ATOM 1304 C C . ARG A 1 170 ? -9.174 4.168 -19.361 1.00 80.19 170 ARG A C 1
ATOM 1306 O O . ARG A 1 170 ? -9.914 3.261 -19.009 1.00 80.19 170 ARG A O 1
ATOM 1313 N N . ILE A 1 171 ? -7.856 4.007 -19.448 1.00 81.19 171 ILE A N 1
ATOM 1314 C CA . ILE A 1 171 ? -7.175 2.721 -19.196 1.00 81.19 171 ILE A CA 1
ATOM 1315 C C . ILE A 1 171 ? -7.583 2.112 -17.839 1.00 81.19 171 ILE A C 1
ATOM 1317 O O . ILE A 1 171 ? -7.738 0.901 -17.718 1.00 81.19 171 ILE A O 1
ATOM 1321 N N . ILE A 1 172 ? -7.813 2.966 -16.838 1.00 80.81 172 ILE A N 1
ATOM 1322 C CA . ILE A 1 172 ? -8.216 2.589 -15.478 1.00 80.81 172 ILE A CA 1
ATOM 1323 C C . ILE A 1 172 ? -9.725 2.377 -15.296 1.00 80.81 172 ILE A C 1
ATOM 1325 O O . ILE A 1 172 ? -10.163 2.163 -14.167 1.00 80.81 172 ILE A O 1
ATOM 1329 N N . ASP A 1 173 ? -10.547 2.449 -16.341 1.00 81.69 173 ASP A N 1
ATOM 1330 C CA . ASP A 1 173 ? -11.983 2.150 -16.252 1.00 81.69 173 ASP A CA 1
ATOM 1331 C C . ASP A 1 173 ? -12.214 0.621 -16.214 1.00 81.69 173 ASP A C 1
ATOM 1333 O O . ASP A 1 173 ? -12.961 0.046 -16.993 1.00 81.69 173 ASP A O 1
ATOM 1337 N N . ALA A 1 174 ? -11.550 -0.039 -15.260 1.00 87.81 174 ALA A N 1
ATOM 1338 C CA . ALA A 1 174 ? -11.484 -1.484 -15.059 1.00 87.81 174 ALA A CA 1
ATOM 1339 C C . ALA A 1 174 ? -11.867 -1.834 -13.608 1.00 87.81 174 ALA A C 1
ATOM 1341 O O . ALA A 1 174 ? -11.071 -2.350 -12.827 1.00 87.81 174 ALA A O 1
ATOM 1342 N N . GLN A 1 175 ? -13.082 -1.460 -13.200 1.00 89.38 175 GLN A N 1
ATOM 1343 C CA . GLN A 1 175 ? -13.557 -1.613 -11.820 1.00 89.38 175 GLN A CA 1
ATOM 1344 C C . GLN A 1 175 ? -14.092 -3.028 -11.567 1.00 89.38 175 GLN A C 1
ATOM 1346 O O . GLN A 1 175 ? -15.163 -3.378 -12.074 1.00 89.38 175 GLN A O 1
ATOM 1351 N N . TYR A 1 176 ? -13.380 -3.824 -10.762 1.00 93.12 176 TYR A N 1
ATOM 1352 C CA . TYR A 1 176 ? -13.810 -5.170 -10.378 1.00 93.12 176 TYR A CA 1
ATOM 1353 C C . TYR A 1 176 ? -14.511 -5.122 -9.028 1.00 93.12 176 TYR A C 1
ATOM 1355 O O . TYR A 1 176 ? -13.926 -4.709 -8.025 1.00 93.12 176 TYR A O 1
ATOM 1363 N N . ALA A 1 177 ? -15.775 -5.530 -8.991 1.00 92.75 177 ALA A N 1
ATOM 1364 C CA . ALA A 1 177 ? -16.547 -5.493 -7.759 1.00 92.75 177 ALA A CA 1
ATOM 1365 C C . ALA A 1 177 ? -16.149 -6.624 -6.805 1.00 92.75 177 ALA A C 1
ATOM 1367 O O . ALA A 1 177 ? -15.893 -7.756 -7.221 1.00 92.75 177 ALA A O 1
ATOM 1368 N N . SER A 1 178 ? -16.179 -6.321 -5.508 1.00 91.88 178 SER A N 1
ATOM 1369 C CA . SER A 1 178 ? -16.241 -7.330 -4.453 1.00 91.88 178 SER A CA 1
ATOM 1370 C C . SER A 1 178 ? -17.672 -7.467 -3.918 1.00 91.88 178 SER A C 1
ATOM 1372 O O . SER A 1 178 ? -18.577 -6.720 -4.294 1.00 91.88 178 SER A O 1
ATOM 1374 N N . SER A 1 179 ? -17.882 -8.412 -3.001 1.00 89.38 179 SER A N 1
ATOM 1375 C CA . SER A 1 179 ? -19.136 -8.545 -2.249 1.00 89.38 179 SER A CA 1
ATOM 1376 C C . SER A 1 179 ? -19.257 -7.582 -1.059 1.00 89.38 179 SER A C 1
ATOM 1378 O O . SER A 1 179 ? -20.256 -7.638 -0.342 1.00 89.38 179 SER A O 1
ATOM 1380 N N . ASN A 1 180 ? -18.257 -6.731 -0.813 1.00 91.31 180 ASN A N 1
ATOM 1381 C CA . ASN A 1 180 ? -18.230 -5.844 0.347 1.00 91.31 180 ASN A CA 1
ATOM 1382 C C . ASN A 1 180 ? -18.956 -4.538 0.022 1.00 91.31 180 ASN A C 1
ATOM 1384 O O . ASN A 1 180 ? -18.415 -3.659 -0.648 1.00 91.31 180 ASN A O 1
ATOM 1388 N N . LEU A 1 181 ? -20.189 -4.410 0.508 1.00 92.94 181 LEU A N 1
ATOM 1389 C CA . LEU A 1 181 ? -20.922 -3.148 0.467 1.00 92.94 181 LEU A CA 1
ATOM 1390 C C . LEU A 1 181 ? -20.360 -2.194 1.519 1.00 92.94 181 LEU A C 1
ATOM 1392 O O . LEU A 1 181 ? -20.144 -2.590 2.664 1.00 92.94 181 LEU A O 1
ATOM 1396 N N . TYR A 1 182 ? -20.155 -0.938 1.137 1.00 93.81 182 TYR A N 1
ATOM 1397 C CA . TYR A 1 182 ? -19.814 0.101 2.094 1.00 93.81 182 TYR A CA 1
ATOM 1398 C C . TYR A 1 182 ? -21.059 0.469 2.899 1.00 93.81 182 TYR A C 1
ATOM 1400 O O . TYR A 1 182 ? -22.154 0.619 2.356 1.00 93.81 182 TYR A O 1
ATOM 1408 N N . VAL A 1 183 ? -20.889 0.595 4.211 1.00 92.38 183 VAL A N 1
ATOM 1409 C CA . VAL A 1 183 ? -21.987 0.880 5.147 1.00 92.38 183 VAL A CA 1
ATOM 1410 C C . VAL A 1 183 ? -22.429 2.346 5.148 1.00 92.38 183 VAL A C 1
ATOM 1412 O O . VAL A 1 183 ? -23.519 2.649 5.630 1.00 92.38 183 VAL A O 1
ATOM 1415 N N . ALA A 1 184 ? -21.615 3.235 4.574 1.00 89.75 184 ALA A N 1
ATOM 1416 C CA . ALA A 1 184 ? -21.943 4.637 4.334 1.00 89.75 184 ALA A CA 1
ATOM 1417 C C . ALA A 1 184 ? -22.028 4.932 2.823 1.00 89.75 184 ALA A C 1
ATOM 1419 O O . ALA A 1 184 ? -22.067 4.023 1.994 1.00 89.75 184 ALA A O 1
ATOM 1420 N N . ASN A 1 185 ? -22.088 6.213 2.457 1.00 84.00 185 ASN A N 1
ATOM 1421 C CA . ASN A 1 185 ? -22.152 6.652 1.065 1.00 84.00 185 ASN A CA 1
ATOM 1422 C C . ASN A 1 185 ? -20.904 7.450 0.697 1.00 84.00 185 ASN A C 1
ATOM 1424 O O . ASN A 1 185 ? -20.451 8.276 1.483 1.00 84.00 185 ASN A O 1
ATOM 1428 N N . THR A 1 186 ? -20.422 7.265 -0.528 1.00 84.75 186 THR A N 1
ATOM 1429 C CA . THR A 1 186 ? -19.454 8.165 -1.166 1.00 84.75 186 THR A CA 1
ATOM 1430 C C . THR A 1 186 ? -20.184 9.230 -1.983 1.00 84.75 186 THR A C 1
ATOM 1432 O O . THR A 1 186 ? -21.307 9.026 -2.462 1.00 84.75 186 THR A O 1
ATOM 1435 N N . ALA A 1 187 ? -19.589 10.411 -2.122 1.00 67.94 187 ALA A N 1
ATOM 1436 C CA . ALA A 1 187 ? -20.227 11.510 -2.831 1.00 67.94 187 ALA A CA 1
ATOM 1437 C C . ALA A 1 187 ? -20.357 11.259 -4.336 1.00 67.94 187 ALA A C 1
ATOM 1439 O O . ALA A 1 187 ? -19.382 10.990 -5.029 1.00 67.94 187 ALA A O 1
ATOM 1440 N N . GLY A 1 188 ? -21.574 11.465 -4.850 1.00 61.25 188 GLY A N 1
ATOM 1441 C CA . GLY A 1 188 ? -21.860 11.526 -6.289 1.00 61.25 188 GLY A CA 1
ATOM 1442 C C . GLY A 1 188 ? -22.516 10.283 -6.895 1.00 61.25 188 GLY A C 1
ATOM 1443 O O . GLY A 1 188 ? -22.915 10.329 -8.055 1.00 61.25 188 GLY A O 1
ATOM 1444 N N . ASP A 1 189 ? -22.716 9.224 -6.113 1.00 61.41 189 ASP A N 1
ATOM 1445 C CA . ASP A 1 189 ? -22.911 7.876 -6.662 1.00 61.41 189 ASP A CA 1
ATOM 1446 C C . ASP A 1 189 ? -24.349 7.317 -6.610 1.00 61.41 189 ASP A C 1
ATOM 1448 O O . ASP A 1 189 ? -24.602 6.170 -6.980 1.00 61.41 189 ASP A O 1
ATOM 1452 N N . GLY A 1 190 ? -25.326 8.122 -6.180 1.00 56.81 190 GLY A N 1
ATOM 1453 C CA . GLY A 1 190 ? -26.745 7.825 -6.417 1.00 56.81 190 GLY A CA 1
ATOM 1454 C C . GLY A 1 190 ? -27.417 6.790 -5.501 1.00 56.81 190 GLY A C 1
ATOM 1455 O O . GLY A 1 190 ? -28.546 6.407 -5.798 1.00 56.81 190 GLY A O 1
ATOM 1456 N N . GLY A 1 191 ? -26.806 6.388 -4.378 1.00 65.69 191 GLY A N 1
ATOM 1457 C CA . GLY A 1 191 ? -27.529 5.699 -3.289 1.00 65.69 191 GLY A CA 1
ATOM 1458 C C . GLY A 1 191 ? -26.917 4.410 -2.735 1.00 65.69 191 GLY A C 1
ATOM 1459 O O . GLY A 1 191 ? -27.600 3.704 -1.996 1.00 65.69 191 GLY A O 1
ATOM 1460 N N . GLY A 1 192 ? -25.662 4.101 -3.067 1.00 85.25 192 GLY A N 1
ATOM 1461 C CA . GLY A 1 192 ? -24.890 3.041 -2.422 1.00 85.25 192 GLY A CA 1
ATOM 1462 C C . GLY A 1 192 ? -23.509 2.876 -3.049 1.00 85.25 192 GLY A C 1
ATOM 1463 O O . GLY A 1 192 ? -23.290 3.287 -4.192 1.00 85.25 192 GLY A O 1
ATOM 1464 N N . THR A 1 193 ? -22.603 2.246 -2.305 1.00 91.06 193 THR A N 1
ATOM 1465 C CA . THR A 1 193 ? -21.199 2.055 -2.687 1.00 91.06 193 THR A CA 1
ATOM 1466 C C . THR A 1 193 ? -20.782 0.616 -2.374 1.00 91.06 193 THR A C 1
ATOM 1468 O O . THR A 1 193 ? -21.167 0.065 -1.342 1.00 91.06 193 THR A O 1
ATOM 1471 N N . LEU A 1 194 ? -19.994 -0.009 -3.248 1.00 93.31 194 LEU A N 1
ATOM 1472 C CA . LEU A 1 194 ? -19.285 -1.260 -2.955 1.00 93.31 194 LEU A CA 1
ATOM 1473 C C . LEU A 1 194 ? -17.782 -1.024 -2.999 1.00 93.31 194 LEU A C 1
ATOM 1475 O O . LEU A 1 194 ? -17.323 -0.187 -3.767 1.00 93.31 194 LEU A O 1
ATOM 1479 N N . PHE A 1 195 ? -17.008 -1.761 -2.213 1.00 94.88 195 PHE A N 1
ATOM 1480 C CA . PHE A 1 195 ? -15.566 -1.809 -2.418 1.00 94.88 195 PHE A CA 1
ATOM 1481 C C . PHE A 1 195 ? -15.239 -2.741 -3.569 1.00 94.88 195 PHE A C 1
ATOM 1483 O O . PHE A 1 195 ? -15.831 -3.812 -3.727 1.00 94.88 195 PHE A O 1
ATOM 1490 N N . GLY A 1 196 ? -14.254 -2.355 -4.358 1.00 94.38 196 GLY A N 1
ATOM 1491 C CA . GLY A 1 196 ? -13.713 -3.201 -5.398 1.00 94.38 196 GLY A CA 1
ATOM 1492 C C . GLY A 1 196 ? -12.238 -2.935 -5.619 1.00 94.38 196 GLY A C 1
ATOM 1493 O O . GLY A 1 196 ? -11.677 -1.968 -5.098 1.00 94.38 196 GLY A O 1
ATOM 1494 N N . VAL A 1 197 ? -11.624 -3.835 -6.375 1.00 92.88 197 VAL A N 1
ATOM 1495 C CA . VAL A 1 197 ? -10.221 -3.746 -6.765 1.00 92.88 197 VAL A CA 1
ATOM 1496 C C . VAL A 1 197 ? -10.175 -3.274 -8.206 1.00 92.88 197 VAL A C 1
ATOM 1498 O O . VAL A 1 197 ? -10.895 -3.776 -9.067 1.00 92.88 197 VAL A O 1
ATOM 1501 N N . ASN A 1 198 ? -9.316 -2.310 -8.490 1.00 90.50 198 ASN A N 1
ATOM 1502 C CA . ASN A 1 198 ? -8.994 -1.945 -9.852 1.00 90.50 198 ASN A CA 1
ATOM 1503 C C . ASN A 1 198 ? -7.619 -2.516 -10.177 1.00 90.50 198 ASN A C 1
ATOM 1505 O O . ASN A 1 198 ? -6.593 -1.944 -9.822 1.00 90.50 198 ASN A O 1
ATOM 1509 N N . PHE A 1 199 ? -7.599 -3.673 -10.837 1.00 86.69 199 PHE A N 1
ATOM 1510 C CA . PHE A 1 199 ? -6.351 -4.346 -11.200 1.00 86.69 199 PHE A CA 1
ATOM 1511 C C . PHE A 1 199 ? -5.517 -3.554 -12.223 1.00 86.69 199 PHE A C 1
ATOM 1513 O O . PHE A 1 199 ? -4.323 -3.803 -12.338 1.00 86.69 199 PHE A O 1
ATOM 1520 N N . ALA A 1 200 ? -6.101 -2.562 -12.913 1.00 84.81 200 ALA A N 1
ATOM 1521 C CA . ALA A 1 200 ? -5.357 -1.692 -13.824 1.00 84.81 200 ALA A CA 1
ATOM 1522 C C . ALA A 1 200 ? -4.495 -0.645 -13.098 1.00 84.81 200 ALA A C 1
ATOM 1524 O O . ALA A 1 200 ? -3.491 -0.207 -13.657 1.00 84.81 200 ALA A O 1
ATOM 1525 N N . ASP A 1 201 ? -4.881 -0.215 -11.889 1.00 83.81 201 ASP A N 1
ATOM 1526 C CA . ASP A 1 201 ? -4.143 0.796 -11.111 1.00 83.81 201 ASP A CA 1
ATOM 1527 C C . ASP A 1 201 ? -3.701 0.327 -9.713 1.00 83.81 201 ASP A C 1
ATOM 1529 O O . ASP A 1 201 ? -3.047 1.088 -8.994 1.00 83.81 201 ASP A O 1
ATOM 1533 N N . GLY A 1 202 ? -4.043 -0.909 -9.343 1.00 87.19 202 GLY A N 1
ATOM 1534 C CA . GLY A 1 202 ? -3.648 -1.571 -8.103 1.00 87.19 202 GLY A CA 1
ATOM 1535 C C . GLY A 1 202 ? -4.349 -1.055 -6.847 1.00 87.19 202 GLY A C 1
ATOM 1536 O O . GLY A 1 202 ? -3.813 -1.244 -5.758 1.00 87.19 202 GLY A O 1
ATOM 1537 N N . ARG A 1 203 ? -5.496 -0.365 -6.953 1.00 90.88 203 ARG A N 1
ATOM 1538 C CA . ARG A 1 203 ? -6.167 0.261 -5.795 1.00 90.88 203 ARG A CA 1
ATOM 1539 C C . ARG A 1 203 ? -7.478 -0.405 -5.407 1.00 90.88 203 ARG A C 1
ATOM 1541 O O . ARG A 1 203 ? -8.249 -0.850 -6.257 1.00 90.88 203 ARG A O 1
ATOM 1548 N N . ILE A 1 204 ? -7.761 -0.366 -4.106 1.00 95.06 204 ILE A N 1
ATOM 1549 C CA . ILE A 1 204 ? -9.042 -0.765 -3.517 1.00 95.06 204 ILE A CA 1
ATOM 1550 C C . ILE A 1 204 ? -9.830 0.499 -3.205 1.00 95.06 204 ILE A C 1
ATOM 1552 O O . ILE A 1 204 ? -9.368 1.348 -2.447 1.00 95.06 204 ILE A O 1
ATOM 1556 N N . LYS A 1 205 ? -11.010 0.655 -3.797 1.00 91.94 205 LYS A N 1
ATOM 1557 C CA . LYS A 1 205 ? -11.798 1.891 -3.698 1.00 91.94 205 LYS A CA 1
ATOM 1558 C C . LYS A 1 205 ? -13.280 1.577 -3.570 1.00 91.94 205 LYS A C 1
ATOM 1560 O O . LYS A 1 205 ? -13.752 0.576 -4.110 1.00 91.94 205 LYS A O 1
ATOM 1565 N N . GLY A 1 206 ? -14.009 2.467 -2.906 1.00 93.06 206 GLY A N 1
ATOM 1566 C CA . GLY A 1 206 ? -15.457 2.537 -3.005 1.00 93.06 206 GLY A CA 1
ATOM 1567 C C . GLY A 1 206 ? -15.875 2.974 -4.409 1.00 93.06 206 GLY A C 1
ATOM 1568 O O . GLY A 1 206 ? -15.426 4.009 -4.909 1.00 93.06 206 GLY A O 1
ATOM 1569 N N . TYR A 1 207 ? -16.724 2.173 -5.046 1.00 90.62 207 TYR A N 1
ATOM 1570 C CA . TYR A 1 207 ? -17.373 2.467 -6.311 1.00 90.62 207 TYR A CA 1
ATOM 1571 C C . TYR A 1 207 ? -18.869 2.650 -6.108 1.00 90.62 207 TYR A C 1
ATOM 1573 O O . TYR A 1 207 ? -19.554 1.766 -5.586 1.00 90.62 207 TYR A O 1
ATOM 1581 N N . GLY A 1 208 ? -19.382 3.767 -6.607 1.00 89.00 208 GLY A N 1
ATOM 1582 C CA . GLY A 1 208 ? -20.807 3.995 -6.714 1.00 89.00 208 GLY A CA 1
ATOM 1583 C C . GLY A 1 208 ? -21.559 2.941 -7.496 1.00 89.00 208 GLY A C 1
ATOM 1584 O O . GLY A 1 208 ? -21.115 2.524 -8.565 1.00 89.00 208 GLY A O 1
ATOM 1585 N N . LEU A 1 209 ? -22.733 2.567 -6.995 1.00 87.19 209 LEU A N 1
ATOM 1586 C CA . LEU A 1 209 ? -23.612 1.593 -7.639 1.00 87.19 209 LEU A CA 1
ATOM 1587 C C . LEU A 1 209 ? -24.429 2.177 -8.798 1.00 87.19 209 LEU A C 1
ATOM 1589 O O . LEU A 1 209 ? -25.015 1.407 -9.556 1.00 87.19 209 LEU A O 1
ATOM 1593 N N . SER A 1 210 ? -24.465 3.503 -8.969 1.00 82.81 210 SER A N 1
ATOM 1594 C CA . SER A 1 210 ? -25.125 4.154 -10.104 1.00 82.81 210 SER A CA 1
ATOM 1595 C C . SER A 1 210 ? -24.150 4.970 -10.950 1.00 82.81 210 SER A C 1
ATOM 1597 O O . SER A 1 210 ? -23.214 5.586 -10.445 1.00 82.81 210 SER A O 1
ATOM 1599 N N . LEU A 1 211 ? -24.397 5.000 -12.260 1.00 77.06 211 LEU A N 1
ATOM 1600 C CA . LEU A 1 211 ? -23.733 5.883 -13.210 1.00 77.06 211 LEU A CA 1
ATOM 1601 C C . LEU A 1 211 ? -24.795 6.525 -14.114 1.00 77.06 211 LEU A C 1
ATOM 1603 O O . LEU A 1 211 ? -25.593 5.832 -14.740 1.00 77.06 211 LEU A O 1
ATOM 1607 N N . PHE A 1 212 ? -24.835 7.860 -14.156 1.00 75.62 212 PHE A N 1
ATOM 1608 C CA . PHE A 1 212 ? -25.820 8.641 -14.927 1.00 75.62 212 PHE A CA 1
ATOM 1609 C C . PHE A 1 212 ? -27.296 8.268 -14.666 1.00 75.62 212 PHE A C 1
ATOM 1611 O O . PHE A 1 212 ? -28.135 8.355 -15.562 1.00 75.62 212 PHE A O 1
ATOM 1618 N N . GLY A 1 213 ? -27.629 7.876 -13.430 1.00 75.25 213 GLY A N 1
ATOM 1619 C CA . GLY A 1 213 ? -28.995 7.521 -13.030 1.00 75.25 213 GLY A CA 1
ATOM 1620 C C . GLY A 1 213 ? -29.443 6.117 -13.452 1.00 75.25 213 GLY A C 1
ATOM 1621 O O . GLY A 1 213 ? -30.624 5.802 -13.320 1.00 75.25 213 GLY A O 1
ATOM 1622 N N . ALA A 1 214 ? -28.524 5.288 -13.951 1.00 79.62 214 ALA A N 1
ATOM 1623 C CA . ALA A 1 214 ? -28.720 3.861 -14.188 1.00 79.62 214 ALA A CA 1
ATOM 1624 C C . ALA A 1 214 ? -27.834 3.033 -13.248 1.00 79.62 214 ALA A C 1
ATOM 1626 O O . ALA A 1 214 ? -26.864 3.558 -12.695 1.00 79.62 214 ALA A O 1
ATOM 1627 N N . ASP A 1 215 ? -28.156 1.751 -13.078 1.00 85.19 215 ASP A N 1
ATOM 1628 C CA . ASP A 1 215 ? -27.303 0.814 -12.345 1.00 85.19 215 ASP A CA 1
ATOM 1629 C C . ASP A 1 215 ? -25.958 0.672 -13.065 1.00 85.19 215 ASP A C 1
ATOM 1631 O O . ASP A 1 215 ? -25.895 0.490 -14.286 1.00 85.19 215 ASP A O 1
ATOM 1635 N N . LYS A 1 216 ? -24.872 0.771 -12.304 1.00 85.81 216 LYS A N 1
ATOM 1636 C CA . LYS A 1 216 ? -23.516 0.641 -12.820 1.00 85.81 216 LYS A CA 1
ATOM 1637 C C . LYS A 1 216 ? -23.152 -0.832 -12.972 1.00 85.81 216 LYS A C 1
ATOM 1639 O O . LYS A 1 216 ? -23.410 -1.647 -12.089 1.00 85.81 216 LYS A O 1
ATOM 1644 N N . THR A 1 217 ? -22.521 -1.173 -14.090 1.00 86.88 217 THR A N 1
ATOM 1645 C CA . THR A 1 217 ? -21.953 -2.504 -14.321 1.00 86.88 217 THR A CA 1
ATOM 1646 C C . THR A 1 217 ? -20.506 -2.565 -13.850 1.00 86.88 217 THR A C 1
ATOM 1648 O O . THR A 1 217 ? -19.769 -1.588 -13.972 1.00 86.88 217 THR A O 1
ATOM 1651 N N . PHE A 1 218 ? -20.093 -3.736 -13.373 1.00 88.81 218 PHE A N 1
ATOM 1652 C CA . PHE A 1 218 ? -18.741 -3.999 -12.889 1.00 88.81 218 PHE A CA 1
ATOM 1653 C C . PHE A 1 218 ? -18.176 -5.252 -13.540 1.00 88.81 218 PHE A C 1
ATOM 1655 O O . PHE A 1 218 ? -18.928 -6.162 -13.901 1.00 88.81 218 PHE A O 1
ATOM 1662 N N . PHE A 1 219 ? -16.851 -5.326 -13.621 1.00 89.75 219 PHE A N 1
ATOM 1663 C CA . PHE A 1 219 ? -16.184 -6.596 -13.862 1.00 89.75 219 PHE A CA 1
ATOM 1664 C C . PHE A 1 219 ? -16.324 -7.479 -12.615 1.00 89.75 219 PHE A C 1
ATOM 1666 O O . PHE A 1 219 ? -16.304 -6.988 -11.485 1.00 89.75 219 PHE A O 1
ATOM 1673 N N . ILE A 1 220 ? -16.496 -8.785 -12.810 1.00 87.25 220 ILE A N 1
ATOM 1674 C CA . ILE A 1 220 ? -16.684 -9.750 -11.722 1.00 87.25 220 ILE A CA 1
ATOM 1675 C C . ILE A 1 220 ? -15.707 -10.900 -11.923 1.00 87.25 220 ILE A C 1
ATOM 1677 O O . ILE A 1 220 ? -15.685 -11.513 -12.987 1.00 87.25 220 ILE A O 1
ATOM 1681 N N . MET A 1 221 ? -14.956 -11.230 -10.875 1.00 86.62 221 MET A N 1
ATOM 1682 C CA . MET A 1 221 ? -14.188 -12.470 -10.794 1.00 86.62 221 MET A CA 1
ATOM 1683 C C . MET A 1 221 ? -14.871 -13.404 -9.799 1.00 86.62 221 MET A C 1
ATOM 1685 O O . MET A 1 221 ? -15.020 -13.085 -8.619 1.00 86.62 221 MET A O 1
ATOM 1689 N N . TYR A 1 222 ? -15.313 -14.568 -10.275 1.00 81.69 222 TYR A N 1
ATOM 1690 C CA . TYR A 1 222 ? -15.917 -15.578 -9.412 1.00 81.69 222 TYR A CA 1
ATOM 1691 C C . TYR A 1 222 ? -14.827 -16.444 -8.795 1.00 81.69 222 TYR A C 1
ATOM 1693 O O . TYR A 1 222 ? -14.274 -17.330 -9.442 1.00 81.69 222 TYR A O 1
ATOM 1701 N N . VAL A 1 223 ? -14.553 -16.219 -7.517 1.00 77.94 223 VAL A N 1
ATOM 1702 C CA . VAL A 1 223 ? -13.689 -17.094 -6.723 1.00 77.94 223 VAL A CA 1
ATOM 1703 C C . VAL A 1 223 ? -14.529 -18.154 -6.012 1.00 77.94 223 VAL A C 1
ATOM 1705 O O . VAL A 1 223 ? -15.683 -17.925 -5.643 1.00 77.94 223 VAL A O 1
ATOM 1708 N N . ARG A 1 224 ? -13.962 -19.345 -5.808 1.00 75.94 224 ARG A N 1
ATOM 1709 C CA . ARG A 1 224 ? -14.599 -20.430 -5.049 1.00 75.94 224 ARG A CA 1
ATOM 1710 C C . ARG A 1 224 ? -13.767 -20.772 -3.827 1.00 75.94 224 ARG A C 1
ATOM 1712 O O . ARG A 1 224 ? -12.553 -20.861 -3.919 1.00 75.94 224 ARG A O 1
ATOM 1719 N N . ASN A 1 225 ? -14.461 -21.118 -2.745 1.00 66.19 225 ASN A N 1
ATOM 1720 C CA . ASN A 1 225 ? -13.915 -21.924 -1.657 1.00 66.19 225 ASN A CA 1
ATOM 1721 C C . ASN A 1 225 ? -12.746 -21.283 -0.876 1.00 66.19 225 ASN A C 1
ATOM 1723 O O . ASN A 1 225 ? -11.610 -21.707 -1.032 1.00 66.19 225 ASN A O 1
ATOM 1727 N N . ASN A 1 226 ? -13.047 -20.319 0.001 1.00 72.38 226 ASN A N 1
ATOM 1728 C CA . ASN A 1 226 ? -12.248 -19.952 1.183 1.00 72.38 226 ASN A CA 1
ATOM 1729 C C . ASN A 1 226 ? -13.078 -18.997 2.066 1.00 72.38 226 ASN A C 1
ATOM 1731 O O . ASN A 1 226 ? -12.928 -17.782 1.990 1.00 72.38 226 ASN A O 1
ATOM 1735 N N . THR A 1 227 ? -14.024 -19.527 2.847 1.00 76.50 227 THR A N 1
ATOM 1736 C CA . THR A 1 227 ? -14.910 -18.693 3.690 1.00 76.50 227 THR A CA 1
ATOM 1737 C C . THR A 1 227 ? -14.211 -18.076 4.897 1.00 76.50 227 THR A C 1
ATOM 1739 O O . THR A 1 227 ? -14.808 -17.230 5.566 1.00 76.50 227 THR A O 1
ATOM 1742 N N . ASP A 1 228 ? -12.991 -18.528 5.179 1.00 76.81 228 ASP A N 1
ATOM 1743 C CA . ASP A 1 228 ? -12.197 -18.102 6.325 1.00 76.81 228 ASP A CA 1
ATOM 1744 C C . ASP A 1 228 ? -11.295 -16.910 5.966 1.00 76.81 228 ASP A C 1
ATOM 1746 O O . ASP A 1 228 ? -10.908 -16.147 6.846 1.00 76.81 228 ASP A O 1
ATOM 1750 N N . TYR A 1 229 ? -11.012 -16.690 4.675 1.00 75.31 229 TYR A N 1
ATOM 1751 C CA . TYR A 1 229 ? -10.245 -15.532 4.218 1.00 75.31 229 TYR A CA 1
ATOM 1752 C C . TYR A 1 229 ? -10.944 -14.218 4.580 1.00 75.31 229 TYR A C 1
ATOM 1754 O O . TYR A 1 229 ? -12.128 -14.032 4.293 1.00 75.31 229 TYR A O 1
ATOM 1762 N N . GLY A 1 230 ? -10.196 -13.301 5.197 1.00 77.00 230 GLY A N 1
ATOM 1763 C CA . GLY A 1 230 ? -10.718 -12.022 5.684 1.00 77.00 230 GLY A CA 1
ATOM 1764 C C . GLY A 1 230 ? -11.489 -12.109 7.006 1.00 77.00 230 GLY A C 1
ATOM 1765 O O . GLY A 1 230 ? -12.064 -11.112 7.432 1.00 77.00 230 GLY A O 1
ATOM 1766 N N . ARG A 1 231 ? -11.527 -13.274 7.671 1.00 85.81 231 ARG A N 1
ATOM 1767 C CA . ARG A 1 231 ? -12.019 -13.386 9.050 1.00 85.81 231 ARG A CA 1
ATOM 1768 C C . ARG A 1 231 ? -10.850 -13.319 10.020 1.00 85.81 231 ARG A C 1
ATOM 1770 O O . ARG A 1 231 ? -10.147 -14.307 10.211 1.00 85.81 231 ARG A O 1
ATOM 1777 N N . ASN A 1 232 ? -10.678 -12.164 10.648 1.00 87.56 232 ASN A N 1
ATOM 1778 C CA . ASN A 1 232 ? -9.654 -11.977 11.671 1.00 87.56 232 ASN A CA 1
ATOM 1779 C C . ASN A 1 232 ? -9.983 -12.762 12.947 1.00 87.56 232 ASN A C 1
ATOM 1781 O O . ASN A 1 232 ? -11.151 -13.026 13.251 1.00 87.56 232 ASN A O 1
ATOM 1785 N N . SER A 1 233 ? -8.951 -13.117 13.712 1.00 93.81 233 SER A N 1
ATOM 1786 C CA . SER A 1 233 ? -9.093 -13.807 14.997 1.00 93.81 233 SER A CA 1
ATOM 1787 C C . SER A 1 233 ? -8.219 -13.140 16.056 1.00 93.81 233 SER A C 1
ATOM 1789 O O . SER A 1 233 ? -7.242 -13.727 16.540 1.00 93.81 233 SER A O 1
ATOM 1791 N N . PHE A 1 234 ? -8.605 -11.915 16.410 1.00 97.50 234 PHE A N 1
ATOM 1792 C CA . PHE A 1 234 ? -7.895 -11.065 17.358 1.00 97.50 234 PHE A CA 1
ATOM 1793 C C . PHE A 1 234 ? -7.996 -11.562 18.806 1.00 97.50 234 PHE A C 1
ATOM 1795 O O . PHE A 1 234 ? -9.061 -11.957 19.286 1.00 97.50 234 PHE A O 1
ATOM 1802 N N . LEU A 1 235 ? -6.869 -11.506 19.508 1.00 97.50 235 LEU A N 1
ATOM 1803 C CA . LEU A 1 235 ? -6.717 -11.754 20.933 1.00 97.50 235 LEU A CA 1
ATOM 1804 C C . LEU A 1 235 ? -5.926 -10.591 21.532 1.00 97.50 235 LEU A C 1
ATOM 1806 O O . LEU A 1 235 ? -4.766 -10.395 21.184 1.00 97.50 235 LEU A O 1
ATOM 1810 N N . ASP A 1 236 ? -6.549 -9.847 22.440 1.00 98.12 236 ASP A N 1
ATOM 1811 C CA . ASP A 1 236 ? -5.848 -8.877 23.281 1.00 98.12 236 ASP A CA 1
ATOM 1812 C C . ASP A 1 236 ? -4.933 -9.626 24.263 1.00 98.12 236 ASP A C 1
ATOM 1814 O O . ASP A 1 236 ? -5.400 -10.461 25.049 1.00 98.12 236 ASP A O 1
ATOM 1818 N N . ASN A 1 237 ? -3.630 -9.352 24.197 1.00 96.12 237 ASN A N 1
ATOM 1819 C CA . ASN A 1 237 ? -2.630 -9.986 25.054 1.00 96.12 237 ASN A CA 1
ATOM 1820 C C . ASN A 1 237 ? -2.579 -9.351 26.460 1.00 96.12 237 ASN A C 1
ATOM 1822 O O . ASN A 1 237 ? -1.983 -9.924 27.375 1.00 96.12 237 ASN A O 1
ATOM 1826 N N . GLY A 1 238 ? -3.218 -8.193 26.663 1.00 97.81 238 GLY A N 1
ATOM 1827 C CA . GLY A 1 238 ? -3.239 -7.450 27.925 1.00 97.81 238 GLY A CA 1
ATOM 1828 C C . GLY A 1 238 ? -1.941 -6.700 28.240 1.00 97.81 238 GLY A C 1
ATOM 1829 O O . GLY A 1 238 ? -1.786 -6.188 29.350 1.00 97.81 238 GLY A O 1
ATOM 1830 N N . ASP A 1 239 ? -1.011 -6.644 27.288 1.00 95.56 239 ASP A N 1
ATOM 1831 C CA . ASP A 1 239 ? 0.286 -5.969 27.379 1.00 95.56 239 ASP A CA 1
ATOM 1832 C C . ASP A 1 239 ? 0.420 -4.789 26.401 1.00 95.56 239 ASP A C 1
ATOM 1834 O O . ASP A 1 239 ? 1.485 -4.183 26.334 1.00 95.56 239 ASP A O 1
ATOM 1838 N N . GLY A 1 240 ? -0.657 -4.437 25.688 1.00 96.00 240 GLY A N 1
ATOM 1839 C CA . GLY A 1 240 ? -0.667 -3.426 24.627 1.00 96.00 240 GLY A CA 1
ATOM 1840 C C . GLY A 1 240 ? -0.469 -3.998 23.219 1.00 96.00 240 GLY A C 1
ATOM 1841 O O . GLY A 1 240 ? -0.473 -3.232 22.256 1.00 96.00 240 GLY 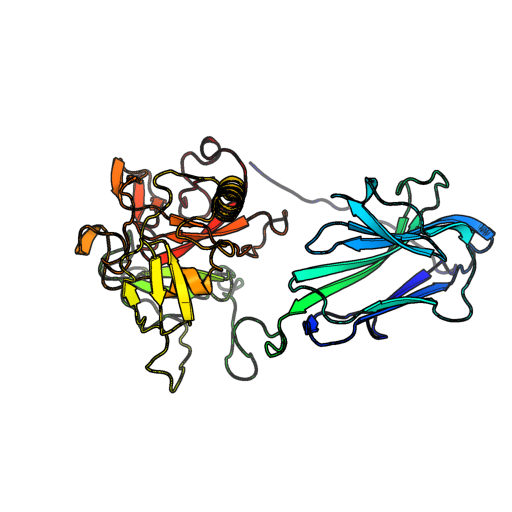A O 1
ATOM 1842 N N . ALA A 1 241 ? -0.314 -5.319 23.073 1.00 95.75 241 ALA A N 1
ATOM 1843 C CA . ALA A 1 241 ? -0.296 -6.004 21.785 1.00 95.75 241 ALA A CA 1
ATOM 1844 C C . ALA A 1 241 ? -1.576 -6.826 21.539 1.00 95.75 241 ALA A C 1
ATOM 1846 O O . ALA A 1 241 ? -2.204 -7.359 22.456 1.00 95.75 241 ALA A O 1
ATOM 1847 N N . ILE A 1 242 ? -1.936 -6.971 20.264 1.00 97.94 242 ILE A N 1
ATOM 1848 C CA . ILE A 1 242 ? -3.044 -7.798 19.782 1.00 97.94 242 ILE A CA 1
ATOM 1849 C C . ILE A 1 242 ? -2.476 -8.890 18.880 1.00 97.94 242 ILE A C 1
ATOM 1851 O O . ILE A 1 242 ? -1.845 -8.606 17.863 1.00 97.94 242 ILE A O 1
ATOM 1855 N N . THR A 1 243 ? -2.739 -10.148 19.218 1.00 95.88 243 THR A N 1
ATOM 1856 C CA . THR A 1 243 ? -2.414 -11.295 18.365 1.00 95.88 243 THR A CA 1
ATOM 1857 C C . THR A 1 243 ? -3.549 -11.542 17.378 1.00 95.88 243 THR A C 1
ATOM 1859 O O . THR A 1 243 ? -4.684 -11.760 17.797 1.00 95.88 243 THR A O 1
ATOM 1862 N N . ASP A 1 244 ? -3.266 -11.589 16.079 1.00 94.50 244 ASP A N 1
ATOM 1863 C CA . ASP A 1 244 ? -4.209 -12.072 15.070 1.00 94.50 244 ASP A CA 1
ATOM 1864 C C . ASP A 1 244 ? -3.903 -13.528 14.699 1.00 94.50 244 ASP A C 1
ATOM 1866 O O . ASP A 1 244 ? -3.006 -13.827 13.911 1.00 94.50 244 ASP A O 1
ATOM 1870 N N . ASN A 1 245 ? -4.686 -14.464 15.240 1.00 89.25 245 ASN A N 1
ATOM 1871 C CA . ASN A 1 245 ? -4.488 -15.894 14.989 1.00 89.25 245 ASN A CA 1
ATOM 1872 C C . ASN A 1 245 ? -4.797 -16.304 13.538 1.00 89.25 245 ASN A C 1
ATOM 1874 O O . ASN A 1 245 ? -4.401 -17.394 13.129 1.00 89.25 245 ASN A O 1
ATOM 1878 N N . ALA A 1 246 ? -5.505 -15.471 12.763 1.00 87.06 246 ALA A N 1
ATOM 1879 C CA . ALA A 1 246 ? -5.820 -15.772 11.368 1.00 87.06 246 ALA A CA 1
ATOM 1880 C C . ALA A 1 246 ? -4.601 -15.582 10.453 1.00 87.06 246 ALA A C 1
ATOM 1882 O O . ALA A 1 246 ? -4.378 -16.377 9.541 1.00 87.06 246 ALA A O 1
ATOM 1883 N N . THR A 1 247 ? -3.794 -14.553 10.720 1.00 83.69 247 THR A N 1
ATOM 1884 C CA . THR A 1 247 ? -2.596 -14.206 9.939 1.00 83.69 247 THR A CA 1
ATOM 1885 C C . THR A 1 247 ? -1.292 -14.600 10.632 1.00 83.69 247 THR A C 1
ATOM 1887 O O . THR A 1 247 ? -0.237 -14.582 10.006 1.00 83.69 247 THR A O 1
ATOM 1890 N N . SER A 1 248 ? -1.358 -14.999 11.908 1.00 88.94 248 SER A N 1
ATOM 1891 C CA . SER A 1 248 ? -0.195 -15.182 12.791 1.00 88.94 248 SER A CA 1
ATOM 1892 C C . SER A 1 248 ? 0.638 -13.907 12.978 1.00 88.94 248 SER A C 1
ATOM 1894 O O . SER A 1 248 ? 1.808 -13.986 13.352 1.00 88.94 248 SER A O 1
ATOM 1896 N N . LEU A 1 249 ? 0.043 -12.738 12.724 1.00 92.75 249 LEU A N 1
ATOM 1897 C CA . LEU A 1 249 ? 0.654 -11.438 12.973 1.00 92.75 249 LEU A CA 1
ATOM 1898 C C . LEU A 1 249 ? 0.342 -10.950 14.386 1.00 92.75 249 LEU A C 1
ATOM 1900 O O . LEU A 1 249 ? -0.624 -11.372 15.027 1.00 92.75 249 LEU A O 1
ATOM 1904 N N . MET A 1 250 ? 1.158 -10.010 14.843 1.00 95.75 250 MET A N 1
ATOM 1905 C CA . MET A 1 250 ? 0.943 -9.265 16.072 1.00 95.75 250 MET A CA 1
ATOM 1906 C C . MET A 1 250 ? 0.928 -7.776 15.746 1.00 95.75 250 MET A C 1
ATOM 1908 O O . MET A 1 250 ? 1.742 -7.297 14.958 1.00 95.75 250 MET A O 1
ATOM 1912 N N . TRP A 1 251 ? 0.002 -7.057 16.365 1.00 98.19 251 TRP A N 1
ATOM 1913 C CA . TRP A 1 251 ? -0.226 -5.639 16.141 1.00 98.19 251 TRP A CA 1
ATOM 1914 C C . TRP A 1 251 ? -0.074 -4.868 17.447 1.00 98.19 251 TRP A C 1
ATOM 1916 O O . TRP A 1 251 ? -0.451 -5.368 18.507 1.00 98.19 251 TRP A O 1
ATOM 1926 N N . ALA A 1 252 ? 0.440 -3.642 17.377 1.00 97.75 252 ALA A N 1
ATOM 1927 C CA . ALA A 1 252 ? 0.301 -2.705 18.484 1.00 97.75 252 ALA A CA 1
ATOM 1928 C C . ALA A 1 252 ? -1.176 -2.300 18.612 1.00 97.75 252 ALA A C 1
ATOM 1930 O O . ALA A 1 252 ? -1.850 -2.070 17.606 1.00 97.75 252 ALA A O 1
ATOM 1931 N N . GLN A 1 253 ? -1.684 -2.248 19.841 1.00 98.38 253 GLN A N 1
ATOM 1932 C CA . GLN A 1 253 ? -3.068 -1.864 20.112 1.00 98.38 253 GLN A CA 1
ATOM 1933 C C . GLN A 1 253 ? -3.313 -0.373 19.852 1.00 98.38 253 GLN A C 1
ATOM 1935 O O . GLN A 1 253 ? -4.374 -0.006 19.350 1.00 98.38 253 GLN A O 1
ATOM 1940 N N . ASP A 1 254 ? -2.333 0.464 20.190 1.00 97.88 254 ASP A N 1
ATOM 1941 C CA . ASP A 1 254 ? -2.359 1.910 19.983 1.00 97.88 254 ASP A CA 1
ATOM 1942 C C . ASP A 1 254 ? -1.629 2.289 18.689 1.00 97.88 254 ASP A C 1
ATOM 1944 O O . ASP A 1 254 ? -0.585 1.717 18.360 1.00 97.88 254 ASP A O 1
ATOM 1948 N N . ASP A 1 255 ? -2.147 3.295 17.981 1.00 96.94 255 ASP A N 1
ATOM 1949 C CA . ASP A 1 255 ? -1.374 3.982 16.949 1.00 96.94 255 ASP A CA 1
ATOM 1950 C C . ASP A 1 255 ? -0.358 4.977 17.542 1.00 96.94 255 ASP A C 1
ATOM 1952 O O . ASP A 1 255 ? -0.238 5.172 18.753 1.00 96.94 255 ASP A O 1
ATOM 1956 N N . ASN A 1 256 ? 0.422 5.621 16.675 1.00 94.69 256 ASN A N 1
ATOM 1957 C CA . ASN A 1 256 ? 1.470 6.552 17.087 1.00 94.69 256 ASN A CA 1
ATOM 1958 C C . ASN A 1 256 ? 0.938 7.942 17.508 1.00 94.69 256 ASN A C 1
ATOM 1960 O O . ASN A 1 256 ? 1.729 8.802 17.900 1.00 94.69 256 ASN A O 1
ATOM 1964 N N . GLY A 1 257 ? -0.372 8.196 17.403 1.00 95.62 257 GLY A N 1
ATOM 1965 C CA . GLY A 1 257 ? -1.039 9.409 17.884 1.00 95.62 257 GLY A CA 1
ATOM 1966 C C . GLY A 1 257 ? -0.767 10.708 17.116 1.00 95.62 257 GLY A C 1
ATOM 1967 O O . GLY A 1 257 ? -1.321 11.748 17.474 1.00 95.62 257 GLY A O 1
ATOM 1968 N N . THR A 1 258 ? 0.070 10.694 16.077 1.00 93.69 258 THR A N 1
ATOM 1969 C CA . THR A 1 258 ? 0.411 11.884 15.279 1.00 93.69 258 THR A CA 1
ATOM 1970 C C . THR A 1 258 ? 0.536 11.551 13.794 1.00 93.69 258 THR A C 1
ATOM 1972 O O . THR A 1 258 ? 0.829 10.420 13.425 1.00 93.69 258 THR A O 1
ATOM 1975 N N . GLY A 1 259 ? 0.339 12.541 12.923 1.00 91.94 259 GLY A N 1
ATOM 1976 C CA . GLY A 1 259 ? 0.671 12.390 11.506 1.00 91.94 259 GLY A CA 1
ATOM 1977 C C . GLY A 1 259 ? 2.182 12.255 11.322 1.00 91.94 259 GLY A C 1
ATOM 1978 O O . GLY A 1 259 ? 2.929 12.989 11.969 1.00 91.94 259 GLY A O 1
ATOM 1979 N N . LEU A 1 260 ? 2.594 11.315 10.472 1.00 94.12 260 LEU A N 1
ATOM 1980 C CA . LEU A 1 260 ? 3.971 11.105 10.029 1.00 94.12 260 LEU A CA 1
ATOM 1981 C C . LEU A 1 260 ? 3.966 10.945 8.510 1.00 94.12 260 LEU A C 1
ATOM 1983 O O . LEU A 1 260 ? 3.053 10.316 7.957 1.00 94.12 260 LEU A O 1
ATOM 1987 N N . ASN A 1 261 ? 4.994 11.460 7.848 1.00 94.25 261 ASN A N 1
ATOM 1988 C CA . ASN A 1 261 ? 5.267 11.073 6.471 1.00 94.25 261 ASN A CA 1
ATOM 1989 C C . ASN A 1 261 ? 5.815 9.634 6.405 1.00 94.25 261 ASN A C 1
ATOM 1991 O O . ASN A 1 261 ? 5.987 8.961 7.427 1.00 94.25 261 ASN A O 1
ATOM 1995 N N . TRP A 1 262 ? 6.054 9.125 5.197 1.00 95.19 262 TRP A N 1
ATOM 1996 C CA . TRP A 1 262 ? 6.446 7.726 5.022 1.00 95.19 262 TRP A CA 1
ATOM 1997 C C . TRP A 1 262 ? 7.829 7.407 5.622 1.00 95.19 262 TRP A C 1
ATOM 1999 O O . TRP A 1 262 ? 7.998 6.366 6.257 1.00 95.19 262 TRP A O 1
ATOM 2009 N N . GLU A 1 263 ? 8.803 8.308 5.470 1.00 94.31 263 GLU A N 1
ATOM 2010 C CA . GLU A 1 263 ? 10.154 8.158 6.033 1.00 94.31 263 GLU A CA 1
ATOM 2011 C C . GLU A 1 263 ? 10.135 8.228 7.568 1.00 94.31 263 GLU A C 1
ATOM 2013 O O . GLU A 1 263 ? 10.715 7.384 8.252 1.00 94.31 263 GLU A O 1
ATOM 2018 N N . GLU A 1 264 ? 9.394 9.181 8.128 1.00 95.56 264 GLU A N 1
ATOM 2019 C CA . GLU A 1 264 ? 9.193 9.325 9.568 1.00 95.56 264 GLU A CA 1
ATOM 2020 C C . GLU A 1 264 ? 8.492 8.101 10.172 1.00 95.56 264 GLU A C 1
ATOM 2022 O O . GLU A 1 264 ? 8.813 7.696 11.291 1.00 95.56 264 GLU A O 1
ATOM 2027 N N . ALA A 1 265 ? 7.563 7.476 9.440 1.00 96.00 265 ALA A N 1
ATOM 2028 C CA . ALA A 1 265 ? 6.908 6.243 9.866 1.00 96.00 265 ALA A CA 1
ATOM 2029 C C . ALA A 1 265 ? 7.893 5.062 9.950 1.00 96.00 265 ALA A C 1
ATOM 2031 O O . ALA A 1 265 ? 7.829 4.281 10.903 1.00 96.00 265 ALA A O 1
ATOM 2032 N N . LEU A 1 266 ? 8.837 4.946 9.008 1.00 95.38 266 LEU A N 1
ATOM 2033 C CA . LEU A 1 266 ? 9.916 3.953 9.084 1.00 95.38 266 LEU A CA 1
ATOM 2034 C C . LEU A 1 266 ? 10.853 4.227 10.266 1.00 95.38 266 LEU A C 1
ATOM 2036 O O . LEU A 1 266 ? 11.101 3.333 11.077 1.00 95.38 266 LEU A O 1
ATOM 2040 N N . ALA A 1 267 ? 11.303 5.472 10.427 1.00 96.94 267 ALA A N 1
ATOM 2041 C CA . ALA A 1 267 ? 12.173 5.867 11.535 1.00 96.94 267 ALA A CA 1
ATOM 2042 C C . ALA A 1 267 ? 11.506 5.660 12.910 1.00 96.94 267 ALA A C 1
ATOM 2044 O O . ALA A 1 267 ? 12.160 5.284 13.892 1.00 96.94 267 ALA A O 1
ATOM 2045 N N . PHE A 1 268 ? 10.187 5.866 12.999 1.00 96.62 268 PHE A N 1
ATOM 2046 C CA . PHE A 1 268 ? 9.409 5.579 14.202 1.00 96.62 268 PHE A CA 1
ATOM 2047 C C . PHE A 1 268 ? 9.495 4.097 14.580 1.00 96.62 268 PHE A C 1
ATOM 2049 O O . PHE A 1 268 ? 9.781 3.775 15.734 1.00 96.62 268 PHE A O 1
ATOM 2056 N N . VAL A 1 269 ? 9.302 3.198 13.614 1.00 95.75 269 VAL A N 1
ATOM 2057 C CA . VAL A 1 269 ? 9.399 1.745 13.814 1.00 95.75 269 VAL A CA 1
ATOM 2058 C C . VAL A 1 269 ? 10.801 1.335 14.278 1.00 95.75 269 VAL A C 1
ATOM 2060 O O . VAL A 1 269 ? 10.933 0.592 15.252 1.00 95.75 269 VAL A O 1
ATOM 2063 N N . GLU A 1 270 ? 11.855 1.846 13.640 1.00 96.69 270 GLU A N 1
ATOM 2064 C CA . GLU A 1 270 ? 13.245 1.575 14.041 1.00 96.69 270 GLU A CA 1
ATOM 2065 C C . GLU A 1 270 ? 13.526 2.026 15.482 1.00 96.69 270 GLU A C 1
ATOM 2067 O O . GLU A 1 270 ? 14.194 1.333 16.261 1.00 96.69 270 GLU A O 1
ATOM 2072 N N . THR A 1 271 ? 12.949 3.165 15.870 1.00 98.00 271 THR A N 1
ATOM 2073 C CA . THR A 1 271 ? 13.022 3.672 17.242 1.00 98.00 271 THR A CA 1
ATOM 2074 C C . THR A 1 271 ? 12.319 2.727 18.218 1.00 98.00 271 THR A C 1
ATOM 2076 O O . THR A 1 271 ? 12.905 2.399 1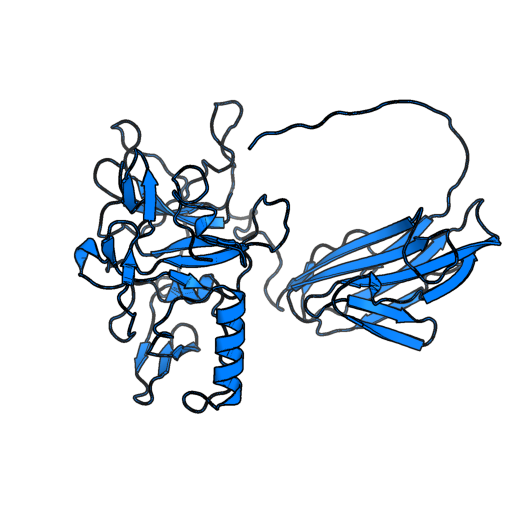9.251 1.00 98.00 271 THR A O 1
ATOM 2079 N N . GLN A 1 272 ? 11.115 2.234 17.894 1.00 96.94 272 GLN A N 1
ATOM 2080 C CA . GLN A 1 272 ? 10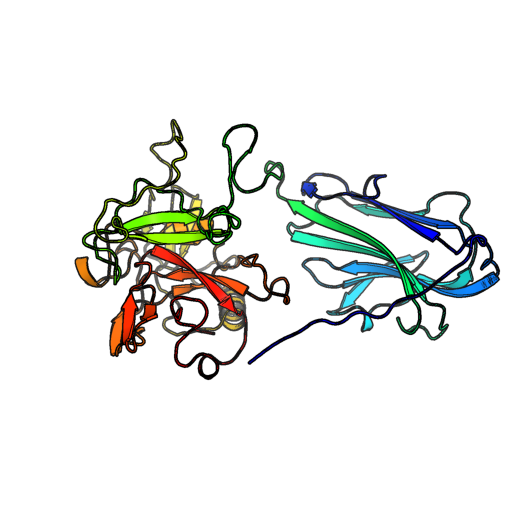.388 1.274 18.740 1.00 96.94 272 GLN A CA 1
ATOM 2081 C C . GLN A 1 272 ? 11.171 -0.031 18.940 1.00 96.94 272 GLN A C 1
ATOM 2083 O O . GLN A 1 272 ? 11.238 -0.548 20.057 1.00 96.94 272 GLN A O 1
ATOM 2088 N N . ASN A 1 273 ? 11.838 -0.521 17.893 1.00 96.06 273 ASN A N 1
ATOM 2089 C CA . ASN A 1 273 ? 12.690 -1.711 17.976 1.00 96.06 273 ASN A CA 1
ATOM 2090 C C . ASN A 1 273 ? 13.928 -1.503 18.856 1.00 96.06 273 ASN A C 1
ATOM 2092 O O . ASN A 1 273 ? 14.363 -2.422 19.552 1.00 96.06 273 ASN A O 1
ATOM 2096 N N . THR A 1 274 ? 14.486 -0.292 18.862 1.00 98.06 274 THR A N 1
ATOM 2097 C CA . THR A 1 274 ? 15.651 0.055 19.690 1.00 98.06 274 THR A CA 1
ATOM 2098 C C . THR A 1 274 ? 15.316 0.092 21.184 1.00 98.06 274 THR A C 1
ATOM 2100 O O . THR A 1 274 ? 16.191 -0.170 22.012 1.00 98.06 274 THR A O 1
ATOM 2103 N N . VAL A 1 275 ? 14.069 0.420 21.536 1.00 97.62 275 VAL A N 1
ATOM 2104 C CA . VAL A 1 275 ? 13.616 0.573 22.931 1.00 97.62 275 VAL A CA 1
ATOM 2105 C C . VAL A 1 275 ? 12.829 -0.625 23.465 1.00 97.62 275 VAL A C 1
ATOM 2107 O O . VAL A 1 275 ? 12.252 -0.528 24.547 1.00 97.62 275 VAL A O 1
ATOM 2110 N N . ASP A 1 276 ? 12.820 -1.745 22.741 1.00 95.88 276 ASP A N 1
ATOM 2111 C CA . ASP A 1 276 ? 12.127 -2.977 23.129 1.00 95.88 276 ASP A CA 1
ATOM 2112 C C . ASP A 1 276 ? 10.621 -2.718 23.349 1.00 95.88 276 ASP A C 1
ATOM 2114 O O . ASP A 1 276 ? 10.049 -3.140 24.359 1.00 95.88 276 ASP A O 1
ATOM 2118 N N . TYR A 1 277 ? 9.978 -1.959 22.449 1.00 96.25 277 TYR A N 1
ATOM 2119 C CA . TYR A 1 277 ? 8.573 -1.570 22.592 1.00 96.25 277 TYR A CA 1
ATOM 2120 C C . TYR A 1 277 ? 7.670 -2.801 22.767 1.00 96.25 277 TYR A C 1
ATOM 2122 O O . TYR A 1 277 ? 7.730 -3.755 21.989 1.00 96.25 277 TYR A O 1
ATOM 2130 N N . LEU A 1 278 ? 6.871 -2.792 23.841 1.00 95.25 278 LEU A N 1
ATOM 2131 C CA . LEU A 1 278 ? 6.038 -3.915 24.306 1.00 95.25 278 LEU A CA 1
ATOM 2132 C C . LEU A 1 278 ? 6.807 -5.237 24.527 1.00 95.25 278 LEU A C 1
ATOM 2134 O O . LEU A 1 278 ? 6.208 -6.303 24.589 1.00 95.25 278 LEU A O 1
ATOM 2138 N N . GLY A 1 279 ? 8.133 -5.180 24.682 1.00 96.19 279 GLY A N 1
ATOM 2139 C CA . GLY A 1 279 ? 9.002 -6.346 24.849 1.00 96.19 279 GLY A CA 1
ATOM 2140 C C . GLY A 1 279 ? 9.504 -6.975 23.544 1.00 96.19 279 GLY A C 1
ATOM 2141 O O . GLY A 1 279 ? 10.151 -8.021 23.607 1.00 96.19 279 GLY A O 1
ATOM 2142 N N . TYR A 1 280 ? 9.252 -6.350 22.389 1.00 92.19 280 TYR A N 1
ATOM 2143 C CA . TYR A 1 280 ? 9.587 -6.874 21.059 1.00 92.19 280 TYR A CA 1
ATOM 2144 C C . TYR A 1 280 ? 10.520 -5.932 20.278 1.00 92.19 280 TYR A C 1
ATOM 2146 O O . TYR A 1 280 ? 10.666 -4.757 20.619 1.00 92.19 280 TYR A O 1
ATOM 2154 N N . LYS A 1 281 ? 11.204 -6.469 19.256 1.00 91.75 281 LYS A N 1
ATOM 2155 C CA . LYS A 1 281 ? 12.269 -5.782 18.479 1.00 91.75 281 LYS A CA 1
ATOM 2156 C C . LYS A 1 281 ? 12.151 -5.946 16.967 1.00 91.75 281 LYS A C 1
ATOM 2158 O O . LYS A 1 281 ? 13.057 -5.572 16.227 1.00 91.75 281 LYS A O 1
ATOM 2163 N N . ASP A 1 282 ? 11.077 -6.571 16.533 1.00 88.12 282 ASP A N 1
ATOM 2164 C CA . ASP A 1 282 ? 10.786 -6.977 15.169 1.00 88.12 282 ASP A CA 1
ATOM 2165 C C . ASP A 1 282 ? 9.527 -6.278 14.637 1.00 88.12 282 ASP A C 1
ATOM 2167 O O . ASP A 1 282 ? 8.874 -6.763 13.712 1.00 88.12 282 ASP A O 1
ATOM 2171 N N . TRP A 1 283 ? 9.201 -5.106 15.193 1.00 96.75 283 TRP A N 1
ATOM 2172 C CA . TRP A 1 283 ? 8.173 -4.232 14.646 1.00 96.75 283 TRP A CA 1
ATOM 2173 C C . TRP A 1 283 ? 8.568 -3.777 13.243 1.00 96.75 283 TRP A C 1
ATOM 2175 O O . TRP A 1 283 ? 9.729 -3.471 12.965 1.00 96.75 283 TRP A O 1
ATOM 2185 N N . ARG A 1 284 ? 7.579 -3.702 12.355 1.00 97.56 284 ARG A N 1
ATOM 2186 C CA . ARG A 1 284 ? 7.714 -3.185 10.991 1.00 97.56 284 ARG A CA 1
ATOM 2187 C C . ARG A 1 284 ? 6.429 -2.493 10.566 1.00 97.56 284 ARG A C 1
ATOM 2189 O O . ARG A 1 284 ? 5.370 -2.776 11.125 1.00 97.56 284 ARG A O 1
ATOM 2196 N N . LEU A 1 285 ? 6.499 -1.646 9.539 1.00 95.31 285 LEU A N 1
ATOM 2197 C CA . LEU A 1 285 ? 5.276 -1.265 8.836 1.00 95.31 285 LEU A CA 1
ATOM 2198 C C . LEU A 1 285 ? 4.645 -2.524 8.204 1.00 95.31 285 LEU A C 1
ATOM 2200 O O . LEU A 1 285 ? 5.370 -3.375 7.666 1.00 95.31 285 LEU A O 1
ATOM 2204 N N . PRO A 1 286 ? 3.312 -2.672 8.254 1.00 96.25 286 PRO A N 1
ATOM 2205 C CA . PRO A 1 286 ? 2.628 -3.743 7.543 1.00 96.25 286 PRO A CA 1
ATOM 2206 C C . PRO A 1 286 ? 2.761 -3.529 6.034 1.00 96.25 286 PRO A C 1
ATOM 2208 O O . PRO A 1 286 ? 2.863 -2.394 5.563 1.00 96.25 286 PRO A O 1
ATOM 2211 N N . ASN A 1 287 ? 2.726 -4.598 5.246 1.00 95.12 287 ASN A N 1
ATOM 2212 C CA . ASN A 1 287 ? 2.489 -4.449 3.813 1.00 95.12 287 ASN A CA 1
ATOM 2213 C C . ASN A 1 287 ? 1.006 -4.104 3.553 1.00 95.12 287 ASN A C 1
ATOM 2215 O O . ASN A 1 287 ? 0.160 -4.210 4.444 1.00 95.12 287 ASN A O 1
ATOM 2219 N N . ALA A 1 288 ? 0.671 -3.690 2.330 1.00 94.31 288 ALA A N 1
ATOM 2220 C CA . ALA A 1 288 ? -0.689 -3.267 1.992 1.00 94.31 288 ALA A CA 1
ATOM 2221 C C . ALA A 1 288 ? -1.748 -4.353 2.233 1.00 94.31 288 ALA A C 1
ATOM 2223 O O . ALA A 1 288 ? -2.836 -4.045 2.710 1.00 94.31 288 ALA A O 1
ATOM 2224 N N . LYS A 1 289 ? -1.428 -5.627 1.980 1.00 91.56 289 LYS A N 1
ATOM 2225 C CA . LYS A 1 289 ? -2.356 -6.747 2.191 1.00 91.56 289 LYS A CA 1
ATOM 2226 C C . LYS A 1 289 ? -2.619 -7.005 3.674 1.00 91.56 289 LYS A C 1
ATOM 2228 O O . LYS A 1 289 ? -3.756 -7.274 4.045 1.00 91.56 289 LYS A O 1
ATOM 2233 N N . GLU A 1 290 ? -1.587 -6.911 4.505 1.00 94.38 290 GLU A N 1
ATOM 2234 C CA . GLU A 1 290 ? -1.689 -7.056 5.961 1.00 94.38 290 GLU A CA 1
ATOM 2235 C C . GLU A 1 290 ? -2.468 -5.896 6.581 1.00 94.38 290 GLU A C 1
ATOM 2237 O O . GLU A 1 290 ? -3.352 -6.115 7.401 1.00 94.38 290 GLU A O 1
ATOM 2242 N N . LEU A 1 291 ? -2.201 -4.654 6.167 1.00 97.44 291 LEU A N 1
ATOM 2243 C CA . LEU A 1 291 ? -2.960 -3.513 6.678 1.00 97.44 291 LEU A CA 1
ATOM 2244 C C . LEU A 1 291 ? -4.422 -3.563 6.218 1.00 97.44 291 LEU A C 1
ATOM 2246 O O . LEU A 1 291 ? -5.331 -3.241 6.979 1.00 97.44 291 LEU A O 1
ATOM 2250 N N . GLN A 1 292 ? -4.670 -4.011 4.986 1.00 95.56 292 GLN A N 1
ATOM 2251 C CA . GLN A 1 292 ? -6.028 -4.195 4.492 1.00 95.56 292 GLN A CA 1
ATOM 2252 C C . GLN A 1 292 ? -6.769 -5.318 5.232 1.00 95.56 292 GLN A C 1
ATOM 2254 O O . GLN A 1 292 ? -7.993 -5.250 5.350 1.00 95.56 292 GLN A O 1
ATOM 2259 N N . SER A 1 293 ? -6.074 -6.347 5.738 1.00 93.56 293 SER A N 1
ATOM 2260 C CA . SER A 1 293 ? -6.740 -7.477 6.398 1.00 93.56 293 SER A CA 1
ATOM 2261 C C . SER A 1 293 ? -7.415 -7.085 7.708 1.00 93.56 293 SER A C 1
ATOM 2263 O O . SER A 1 293 ? -8.385 -7.730 8.090 1.00 93.56 293 SER A O 1
ATOM 2265 N N . ILE A 1 294 ? -6.967 -6.013 8.369 1.00 96.44 294 ILE A N 1
ATOM 2266 C CA . ILE A 1 294 ? -7.557 -5.533 9.629 1.00 96.44 294 ILE A CA 1
ATOM 2267 C C . ILE A 1 294 ? -8.672 -4.490 9.440 1.00 96.44 294 ILE A C 1
ATOM 2269 O O . ILE A 1 294 ? -9.242 -4.022 10.425 1.00 96.44 294 ILE A O 1
ATOM 2273 N N . VAL A 1 295 ? -9.025 -4.144 8.197 1.00 96.94 295 VAL A N 1
ATOM 2274 C CA . VAL A 1 295 ? -10.154 -3.247 7.912 1.00 96.94 295 VAL A CA 1
ATOM 2275 C C . VAL A 1 295 ? -11.481 -3.933 8.241 1.00 96.94 295 VAL A C 1
ATOM 2277 O O . VAL A 1 295 ? -11.797 -5.000 7.713 1.00 96.94 295 VAL A O 1
ATOM 2280 N N . ASP A 1 296 ? -12.304 -3.278 9.058 1.00 95.94 296 ASP A N 1
ATOM 2281 C CA . ASP A 1 296 ? -13.684 -3.680 9.327 1.00 95.94 296 ASP A CA 1
ATOM 2282 C C . ASP A 1 296 ? -14.656 -2.836 8.494 1.00 95.94 296 ASP A C 1
ATOM 2284 O O . ASP A 1 296 ? -15.081 -1.747 8.886 1.00 95.94 296 ASP A O 1
ATOM 2288 N N . TYR A 1 297 ? -15.053 -3.382 7.343 1.00 94.19 297 TYR A N 1
ATOM 2289 C CA . TYR A 1 297 ? -15.995 -2.744 6.420 1.00 94.19 297 TYR A CA 1
ATOM 2290 C C . TYR A 1 297 ? -17.416 -2.569 6.974 1.00 94.19 297 TYR A C 1
ATOM 2292 O O . TYR A 1 297 ? -18.230 -1.896 6.341 1.00 94.19 297 TYR A O 1
ATOM 2300 N N . SER A 1 298 ? -17.744 -3.147 8.136 1.00 94.38 298 SER A N 1
ATOM 2301 C CA . SER A 1 298 ? -19.024 -2.902 8.810 1.00 94.38 298 SER A CA 1
ATOM 2302 C C . SER A 1 298 ? -19.055 -1.581 9.590 1.00 94.38 298 SER A C 1
ATOM 2304 O O . SER A 1 298 ? -20.102 -1.197 10.120 1.00 94.38 298 SER A O 1
ATOM 2306 N N . ARG A 1 299 ? -17.921 -0.872 9.653 1.00 96.94 299 ARG A N 1
ATOM 2307 C CA . ARG A 1 299 ? -17.714 0.333 10.457 1.00 96.94 299 ARG A CA 1
ATOM 2308 C C . ARG A 1 299 ? -17.271 1.502 9.587 1.00 96.94 299 ARG A C 1
ATOM 2310 O O . ARG A 1 299 ? -16.602 1.334 8.572 1.00 96.94 299 ARG A O 1
ATOM 2317 N N . SER A 1 300 ? -17.659 2.704 9.988 1.00 97.25 300 SER A N 1
ATOM 2318 C CA . SER A 1 300 ? -17.231 3.945 9.339 1.00 97.25 300 SER A CA 1
ATOM 2319 C C . SER A 1 300 ? -17.487 5.151 10.245 1.00 97.25 300 SER A C 1
ATOM 2321 O O . SER A 1 300 ? -18.333 5.074 11.150 1.00 97.25 300 SER A O 1
ATOM 2323 N N . PRO A 1 301 ? -16.843 6.299 9.969 1.00 97.25 301 PRO A N 1
ATOM 2324 C CA . PRO A 1 301 ? -17.139 7.543 10.673 1.00 97.25 301 PRO A CA 1
ATOM 2325 C C . PRO A 1 301 ? -18.630 7.908 10.625 1.00 97.25 301 PRO A C 1
ATOM 2327 O O . PRO A 1 301 ? -19.206 8.281 11.643 1.00 97.25 301 PRO A O 1
ATOM 2330 N N . ASP A 1 302 ? -19.281 7.730 9.472 1.00 94.75 302 ASP A N 1
ATOM 2331 C CA . ASP A 1 302 ? -20.676 8.140 9.267 1.00 94.75 302 ASP A CA 1
ATOM 2332 C C . ASP A 1 302 ? -21.707 7.159 9.836 1.00 94.75 302 ASP A C 1
ATOM 2334 O O . ASP A 1 302 ? -22.817 7.562 10.184 1.00 94.75 302 ASP A O 1
ATOM 2338 N N . THR A 1 303 ? -21.374 5.867 9.926 1.00 95.19 303 THR A N 1
ATOM 2339 C CA . THR A 1 303 ? -22.328 4.833 10.371 1.00 95.19 303 THR A CA 1
ATOM 2340 C C . THR A 1 303 ? -22.169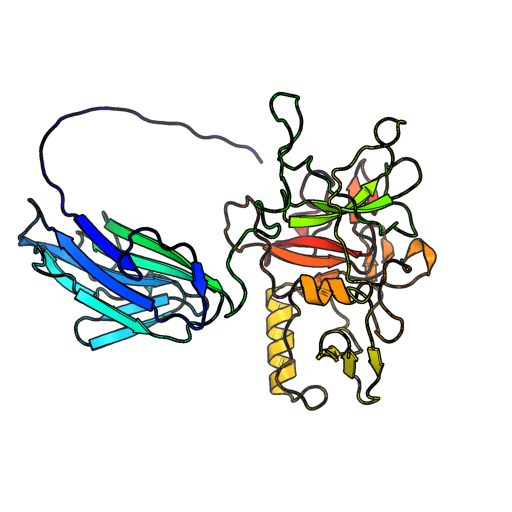 4.492 11.844 1.00 95.19 303 THR A C 1
ATOM 2342 O O . THR A 1 303 ? -23.159 4.361 12.563 1.00 95.19 303 THR A O 1
ATOM 2345 N N . THR A 1 304 ? -20.929 4.331 12.304 1.00 97.44 304 THR A N 1
ATOM 2346 C CA . THR A 1 304 ? -20.623 3.870 13.665 1.00 97.44 304 THR A CA 1
ATOM 2347 C C . THR A 1 304 ? -19.930 4.927 14.512 1.00 97.44 304 THR A C 1
ATOM 2349 O O . THR A 1 304 ? -19.741 4.695 15.705 1.00 97.44 304 THR A O 1
ATOM 2352 N N . GLY A 1 305 ? -19.555 6.076 13.938 1.00 97.38 305 GLY A N 1
ATOM 2353 C CA . GLY A 1 305 ? -18.783 7.097 14.648 1.00 97.38 305 GLY A CA 1
ATOM 2354 C C . GLY A 1 305 ? -17.398 6.599 15.055 1.00 97.38 305 GLY A C 1
ATOM 2355 O O . GLY A 1 305 ? -16.897 7.002 16.099 1.00 97.38 305 GLY A O 1
ATOM 2356 N N . SER A 1 306 ? -16.818 5.671 14.285 1.00 98.06 306 SER A N 1
ATOM 2357 C CA . SER A 1 306 ? -15.525 5.049 14.576 1.00 98.06 306 SER A CA 1
ATOM 2358 C C . SER A 1 306 ? -14.700 4.841 13.311 1.00 98.06 306 SER A C 1
ATOM 2360 O O . SER A 1 306 ? -15.254 4.805 12.214 1.00 98.06 306 SER A O 1
ATOM 2362 N N . ALA A 1 307 ? -13.401 4.593 13.476 1.00 98.44 307 ALA A N 1
ATOM 2363 C CA . ALA A 1 307 ? -12.565 4.044 12.417 1.00 98.44 307 ALA A CA 1
ATOM 2364 C C . ALA A 1 307 ? -13.133 2.710 11.893 1.00 98.44 307 ALA A C 1
ATOM 2366 O O . ALA A 1 307 ? -13.839 1.990 12.616 1.00 98.44 307 ALA A O 1
ATOM 2367 N N . ALA A 1 308 ? -12.801 2.382 10.644 1.00 97.88 308 ALA A N 1
ATOM 2368 C CA . ALA A 1 308 ? -13.094 1.106 9.993 1.00 97.88 308 ALA A CA 1
ATOM 2369 C C . ALA A 1 308 ? -12.140 -0.012 10.463 1.00 97.88 308 ALA A C 1
ATOM 2371 O O . ALA A 1 308 ? -11.425 -0.610 9.665 1.00 97.88 308 ALA A O 1
ATOM 2372 N N . ILE A 1 309 ? -12.090 -0.259 11.774 1.00 97.94 309 ILE A N 1
ATOM 2373 C CA . ILE A 1 309 ? -11.251 -1.275 12.430 1.00 97.94 309 ILE A CA 1
ATOM 2374 C C . ILE A 1 309 ? -11.978 -1.857 13.646 1.00 97.94 309 ILE A C 1
ATOM 2376 O O . ILE A 1 309 ? -12.881 -1.219 14.202 1.00 97.94 309 ILE A O 1
ATOM 2380 N N . ASP A 1 310 ? -11.587 -3.062 14.059 1.00 97.88 310 ASP A N 1
ATOM 2381 C CA . ASP A 1 310 ? -12.102 -3.701 15.270 1.00 97.88 310 ASP A CA 1
ATOM 2382 C C . ASP A 1 310 ? -11.882 -2.803 16.515 1.00 97.88 310 ASP A C 1
ATOM 2384 O O . ASP A 1 310 ? -10.802 -2.230 16.667 1.00 97.88 310 ASP A O 1
ATOM 2388 N N . PRO A 1 311 ? -12.870 -2.668 17.426 1.00 97.50 311 PRO A N 1
ATOM 2389 C CA . PRO A 1 311 ? -12.752 -1.859 18.645 1.00 97.50 311 PRO A CA 1
ATOM 2390 C C . PRO A 1 311 ? -11.639 -2.253 19.620 1.00 97.50 311 PRO A C 1
ATOM 2392 O O . PRO A 1 311 ? -11.424 -1.526 20.588 1.00 97.50 311 PRO A O 1
ATOM 2395 N N . LEU A 1 312 ? -10.982 -3.399 19.430 1.00 98.06 312 LEU A N 1
ATOM 2396 C CA . LEU A 1 312 ? -9.770 -3.730 20.172 1.00 98.06 312 LEU A CA 1
ATOM 2397 C C . LEU A 1 312 ? -8.625 -2.759 19.872 1.00 98.06 312 LEU A C 1
ATOM 2399 O O . LEU A 1 312 ? -7.792 -2.567 20.751 1.00 98.06 312 LEU A O 1
ATOM 2403 N N . PHE A 1 313 ? -8.590 -2.150 18.684 1.00 98.50 313 PHE A N 1
ATOM 2404 C CA . PHE A 1 313 ? -7.568 -1.188 18.277 1.00 98.50 313 PHE A CA 1
ATOM 2405 C C . PHE A 1 313 ? -7.968 0.247 18.632 1.00 98.50 313 PHE A C 1
ATOM 2407 O O . PHE A 1 313 ? -9.110 0.669 18.424 1.00 98.50 313 PHE A O 1
ATOM 2414 N N . ASN A 1 314 ? -6.998 1.033 19.091 1.00 97.88 314 ASN A N 1
ATOM 2415 C CA . ASN A 1 314 ? -7.173 2.440 19.422 1.00 97.88 314 ASN A CA 1
ATOM 2416 C C . ASN A 1 314 ? -6.681 3.319 18.266 1.00 97.88 314 ASN A C 1
ATOM 2418 O O . ASN A 1 314 ? -5.501 3.648 18.166 1.00 97.88 314 ASN A O 1
ATOM 2422 N N . ALA A 1 315 ? -7.616 3.721 17.403 1.00 97.81 315 ALA A N 1
ATOM 2423 C CA . ALA A 1 315 ? -7.358 4.685 16.337 1.00 97.81 315 ALA A CA 1
ATOM 2424 C C . ALA A 1 315 ? -7.539 6.124 16.844 1.00 97.81 315 ALA A C 1
ATOM 2426 O O . ALA A 1 315 ? -8.630 6.510 17.287 1.00 97.81 315 ALA A O 1
ATOM 2427 N N . THR A 1 316 ? -6.490 6.937 16.746 1.00 97.75 316 THR A N 1
ATOM 2428 C CA . THR A 1 316 ? -6.509 8.344 17.146 1.00 97.75 316 THR A CA 1
ATOM 2429 C C . THR A 1 316 ? -7.447 9.144 16.244 1.00 97.75 316 THR A C 1
ATOM 2431 O O . THR A 1 316 ? -7.353 9.101 15.020 1.00 97.75 316 THR A O 1
ATOM 2434 N N . SER A 1 317 ? -8.369 9.908 16.837 1.00 97.56 317 SER A N 1
ATOM 2435 C CA . SER A 1 317 ? -9.255 10.793 16.072 1.00 97.56 317 SER A CA 1
ATOM 2436 C C . SER A 1 317 ? -8.492 11.992 15.511 1.00 97.56 317 SER A C 1
ATOM 2438 O O . SER A 1 317 ? -7.738 12.641 16.240 1.00 97.56 317 SER A O 1
ATOM 2440 N N . VAL A 1 318 ? -8.776 12.359 14.268 1.00 96.88 318 VAL A N 1
ATOM 2441 C CA . VAL A 1 318 ? -8.215 13.533 13.588 1.00 96.88 318 VAL A CA 1
ATOM 2442 C C . VAL A 1 318 ? -9.323 14.490 13.151 1.00 96.88 318 VAL A C 1
ATOM 2444 O O . VAL A 1 318 ? -10.510 14.169 13.211 1.00 96.88 318 VAL A O 1
ATOM 2447 N N . THR A 1 319 ? -8.942 15.693 12.725 1.00 96.75 319 THR A N 1
ATOM 2448 C CA . THR A 1 319 ? -9.836 16.592 11.985 1.00 96.75 319 THR A CA 1
ATOM 2449 C C . THR A 1 319 ? -9.499 16.482 10.504 1.00 96.75 319 THR A C 1
ATOM 2451 O O . THR A 1 319 ? -8.346 16.700 10.136 1.00 96.75 319 THR A O 1
ATOM 2454 N N . ASN A 1 320 ? -10.473 16.114 9.671 1.00 96.00 320 ASN A N 1
ATOM 2455 C CA . ASN A 1 320 ? -10.265 15.982 8.230 1.00 96.00 320 ASN A CA 1
ATOM 2456 C C . ASN A 1 320 ? -10.245 17.345 7.517 1.00 96.00 320 ASN A C 1
ATOM 2458 O O . ASN A 1 320 ? -10.439 18.409 8.109 1.00 96.00 320 ASN A O 1
ATOM 2462 N N . GLU A 1 321 ? -10.048 17.303 6.205 1.00 95.38 321 GLU A N 1
ATOM 2463 C CA . GLU A 1 321 ? -9.936 18.462 5.325 1.00 95.38 321 GLU A CA 1
ATOM 2464 C C . GLU A 1 321 ? -11.240 19.289 5.248 1.00 95.38 321 GLU A C 1
ATOM 2466 O O . GLU A 1 321 ? -11.210 20.474 4.910 1.00 95.38 321 GLU A O 1
ATOM 2471 N N . ALA A 1 322 ? -12.383 18.696 5.613 1.00 95.62 322 ALA A N 1
ATOM 2472 C CA . ALA A 1 322 ? -13.678 19.367 5.738 1.00 95.62 322 ALA A CA 1
ATOM 2473 C C . ALA A 1 322 ? -13.925 19.980 7.136 1.00 95.62 322 ALA A C 1
ATOM 2475 O O . ALA A 1 322 ? -14.953 20.624 7.350 1.00 95.62 322 ALA A O 1
ATOM 2476 N N . GLY A 1 323 ? -12.992 19.827 8.083 1.00 96.44 323 GLY A N 1
ATOM 2477 C CA . GLY A 1 323 ? -13.135 20.310 9.459 1.00 96.44 323 GLY A CA 1
ATOM 2478 C C . GLY A 1 323 ? -13.976 19.396 10.356 1.00 96.44 323 GLY A C 1
ATOM 2479 O O . GLY A 1 323 ? -14.468 19.839 11.394 1.00 96.44 323 GLY A O 1
ATOM 2480 N N . GLU A 1 324 ? -14.165 18.138 9.962 1.00 96.50 324 GLU A N 1
ATOM 2481 C CA . GLU A 1 324 ? -14.996 17.161 10.664 1.00 96.50 324 GLU A CA 1
ATOM 2482 C C . GLU A 1 324 ? -14.140 16.182 11.473 1.00 96.50 324 GLU A C 1
ATOM 2484 O O . GLU A 1 324 ? -12.977 15.939 11.149 1.00 96.50 324 GLU A O 1
ATOM 2489 N N . VAL A 1 325 ? -14.729 15.587 12.518 1.00 97.81 325 VAL A N 1
ATOM 2490 C CA . VAL A 1 325 ? -14.091 14.479 13.244 1.00 97.81 325 VAL A CA 1
ATOM 2491 C C . VAL A 1 325 ? -13.998 13.268 12.321 1.00 97.81 325 VAL A C 1
ATOM 2493 O O . VAL A 1 325 ? -14.986 12.855 11.701 1.00 97.81 325 VAL A O 1
ATOM 2496 N N . ASP A 1 326 ? -12.802 12.701 12.250 1.00 98.06 326 ASP A N 1
ATOM 2497 C CA . ASP A 1 326 ? -12.470 11.595 11.367 1.00 98.06 326 ASP A CA 1
ATOM 2498 C C . ASP A 1 326 ? -11.349 10.730 11.954 1.00 98.06 326 ASP A C 1
ATOM 2500 O O . ASP A 1 326 ? -10.915 10.930 13.091 1.00 98.06 326 ASP A O 1
ATOM 2504 N N . TYR A 1 327 ? -10.872 9.774 11.164 1.00 98.00 327 TYR A N 1
ATOM 2505 C CA . TYR A 1 327 ? -9.762 8.888 11.492 1.00 98.00 327 TYR A CA 1
ATOM 2506 C C . TYR A 1 327 ? -8.700 8.924 10.382 1.00 98.00 327 TYR A C 1
ATOM 2508 O O . TYR A 1 327 ? -9.010 9.250 9.230 1.00 98.00 327 TYR A O 1
ATOM 2516 N N . PRO A 1 328 ? -7.426 8.666 10.711 1.00 96.06 328 PRO A N 1
ATOM 2517 C CA . PRO A 1 328 ? -6.336 8.831 9.766 1.00 96.06 328 PRO A CA 1
ATOM 2518 C C . PRO A 1 328 ? -6.334 7.716 8.712 1.00 96.06 328 PRO A C 1
ATOM 2520 O O . PRO A 1 328 ? -7.136 6.775 8.723 1.00 96.06 328 PRO A O 1
ATOM 2523 N N . PHE A 1 329 ? -5.402 7.840 7.776 1.00 96.00 329 PHE A N 1
ATOM 2524 C CA . PHE A 1 329 ? -4.892 6.676 7.074 1.00 96.00 329 PHE A CA 1
ATOM 2525 C C . PHE A 1 329 ? -3.616 6.196 7.760 1.00 96.00 329 PHE A C 1
ATOM 2527 O O . PHE A 1 329 ? -2.955 6.981 8.439 1.00 96.00 329 PHE A O 1
ATOM 2534 N N . TYR A 1 330 ? -3.241 4.943 7.524 1.00 97.75 330 TYR A N 1
ATOM 2535 C CA . TYR A 1 330 ? -1.961 4.410 7.985 1.00 97.75 330 TYR A CA 1
ATOM 2536 C C . TYR A 1 330 ? -1.107 3.972 6.800 1.00 97.75 330 TYR A C 1
ATOM 2538 O O . TYR A 1 330 ? -1.598 3.342 5.857 1.00 97.75 330 TYR A O 1
ATOM 2546 N N . TRP A 1 331 ? 0.174 4.335 6.854 1.00 97.88 331 TRP A N 1
ATOM 2547 C CA . TRP A 1 331 ? 1.167 3.943 5.864 1.00 97.88 331 TRP A CA 1
ATOM 2548 C C . TRP A 1 331 ? 1.436 2.443 5.893 1.00 97.88 331 TRP A C 1
ATOM 2550 O O . TRP A 1 331 ? 1.386 1.790 6.936 1.00 97.88 331 TRP A O 1
ATOM 2560 N N . THR A 1 332 ? 1.790 1.918 4.728 1.00 97.12 332 THR A N 1
ATOM 2561 C CA . THR A 1 332 ? 2.317 0.564 4.567 1.00 97.12 332 THR A CA 1
ATOM 2562 C C . THR A 1 332 ? 3.801 0.636 4.207 1.00 97.12 332 THR A C 1
ATOM 2564 O O . THR A 1 332 ? 4.276 1.642 3.677 1.00 97.12 332 THR A O 1
ATOM 2567 N N . GLY A 1 333 ? 4.533 -0.459 4.406 1.00 93.56 333 GLY A N 1
ATOM 2568 C CA . GLY A 1 333 ? 5.866 -0.649 3.826 1.00 93.56 333 GLY A CA 1
ATOM 2569 C C . GLY A 1 333 ? 5.839 -0.928 2.315 1.00 93.56 333 GLY A C 1
ATOM 2570 O O . GLY A 1 333 ? 6.884 -1.146 1.710 1.00 93.56 333 GLY A O 1
ATOM 2571 N N . THR A 1 334 ? 4.658 -0.954 1.687 1.00 93.81 334 THR A N 1
ATOM 2572 C CA . THR A 1 334 ? 4.494 -1.283 0.270 1.00 93.81 334 THR A CA 1
ATOM 2573 C C . THR A 1 334 ? 4.629 -0.037 -0.595 1.00 93.81 334 THR A C 1
ATOM 2575 O O . THR A 1 334 ? 3.861 0.919 -0.484 1.00 93.81 334 THR A O 1
ATOM 2578 N N . THR A 1 335 ? 5.580 -0.075 -1.522 1.00 92.06 335 THR A N 1
ATOM 2579 C CA . THR A 1 335 ? 5.662 0.883 -2.624 1.00 92.06 335 THR A CA 1
ATOM 2580 C C . THR A 1 335 ? 4.488 0.670 -3.576 1.00 92.06 335 THR A C 1
ATOM 2582 O O . THR A 1 335 ? 4.252 -0.444 -4.042 1.00 92.06 335 THR A O 1
ATOM 2585 N N . HIS A 1 336 ? 3.760 1.737 -3.897 1.00 89.06 336 HIS A N 1
ATOM 2586 C CA . HIS A 1 336 ? 2.687 1.676 -4.884 1.00 89.06 336 HIS A CA 1
ATOM 2587 C C . HIS A 1 336 ? 3.263 1.900 -6.281 1.00 89.06 336 HIS A C 1
ATOM 2589 O O . HIS A 1 336 ? 3.599 3.029 -6.646 1.00 89.06 336 HIS A O 1
ATOM 2595 N N . ALA A 1 337 ? 3.340 0.838 -7.081 1.00 82.12 337 ALA A N 1
ATOM 2596 C CA . ALA A 1 337 ? 3.677 0.956 -8.493 1.00 82.12 337 ALA A CA 1
ATOM 2597 C C . ALA A 1 337 ? 2.583 1.755 -9.224 1.00 82.12 337 ALA A C 1
ATOM 2599 O O . ALA A 1 337 ? 1.404 1.396 -9.224 1.00 82.12 337 ALA A O 1
ATOM 2600 N N . ASN A 1 338 ? 2.961 2.870 -9.838 1.00 73.31 338 ASN A N 1
ATOM 2601 C CA . ASN A 1 338 ? 2.074 3.686 -10.660 1.00 73.31 338 ASN A CA 1
ATOM 2602 C C . ASN A 1 338 ? 2.815 4.172 -11.911 1.00 73.31 338 ASN A C 1
ATOM 2604 O O . ASN A 1 338 ? 4.016 3.977 -12.055 1.00 73.31 338 ASN A O 1
ATOM 2608 N N . GLY A 1 339 ? 2.089 4.826 -12.817 1.00 65.94 339 GLY A N 1
ATOM 2609 C CA . GLY A 1 339 ? 2.677 5.446 -14.007 1.00 65.94 339 GLY A CA 1
ATOM 2610 C C . GLY A 1 339 ? 3.441 6.749 -13.738 1.00 65.94 339 GLY A C 1
ATOM 2611 O O . GLY A 1 339 ? 3.515 7.575 -14.642 1.00 65.94 339 GLY A O 1
ATOM 2612 N N . SER A 1 340 ? 3.917 6.992 -12.510 1.00 65.88 340 SER A N 1
ATOM 2613 C CA . SER A 1 340 ? 4.799 8.125 -12.202 1.00 65.88 340 SER A CA 1
ATOM 2614 C C . SER A 1 340 ? 6.149 7.936 -12.888 1.00 65.88 340 SER A C 1
ATOM 2616 O O . SER A 1 340 ? 6.668 6.825 -12.946 1.00 65.88 340 SER A O 1
ATOM 2618 N N . GLU A 1 341 ? 6.748 9.034 -13.349 1.00 65.38 341 GLU A N 1
ATOM 2619 C CA . GLU A 1 341 ? 8.128 9.039 -13.857 1.00 65.38 341 GLU A CA 1
ATOM 2620 C C . GLU A 1 341 ? 9.148 8.748 -12.742 1.00 65.38 341 GLU A C 1
ATOM 2622 O O . GLU A 1 341 ? 10.240 8.252 -13.005 1.00 65.38 341 GLU A O 1
ATOM 2627 N N . VAL A 1 342 ? 8.777 9.014 -11.485 1.00 70.56 342 VAL A N 1
ATOM 2628 C CA . VAL A 1 342 ? 9.573 8.664 -10.305 1.00 70.56 342 VAL A CA 1
ATOM 2629 C C . VAL A 1 342 ? 9.188 7.258 -9.858 1.00 70.56 342 VAL A C 1
ATOM 2631 O O . VAL A 1 342 ? 8.227 7.081 -9.098 1.00 70.56 342 VAL A O 1
ATOM 2634 N N . SER A 1 343 ? 9.937 6.266 -10.344 1.00 75.44 343 SER A N 1
ATOM 2635 C CA . SER A 1 343 ? 9.821 4.885 -9.873 1.00 75.44 343 SER A CA 1
ATOM 2636 C C . SER A 1 343 ? 9.988 4.838 -8.355 1.00 75.44 343 SER A C 1
ATOM 2638 O O . SER A 1 343 ? 10.842 5.511 -7.783 1.00 75.44 343 SER A O 1
ATOM 2640 N N . GLY A 1 344 ? 9.119 4.092 -7.681 1.00 83.00 344 GLY A N 1
ATOM 2641 C CA . GLY A 1 344 ? 9.176 3.922 -6.233 1.00 83.00 344 GLY A CA 1
ATOM 2642 C C . GLY A 1 344 ? 8.828 5.148 -5.381 1.00 83.00 344 GLY A C 1
ATOM 2643 O O . GLY A 1 344 ? 8.849 5.042 -4.153 1.00 83.00 344 GLY A O 1
ATOM 2644 N N . GLY A 1 345 ? 8.456 6.280 -5.988 1.00 87.00 345 GLY A N 1
ATOM 2645 C CA . GLY A 1 345 ? 8.215 7.545 -5.282 1.00 87.00 345 GLY A CA 1
ATOM 2646 C C . GLY A 1 345 ? 6.932 7.604 -4.446 1.00 87.00 345 GLY A C 1
ATOM 2647 O O . GLY A 1 345 ? 6.729 8.577 -3.725 1.00 87.00 345 GLY A O 1
ATOM 2648 N N . PHE A 1 346 ? 6.063 6.592 -4.529 1.00 91.44 346 PHE A N 1
ATOM 2649 C CA . PHE A 1 346 ? 4.759 6.567 -3.861 1.00 91.44 346 PHE A CA 1
ATOM 2650 C C . PHE A 1 346 ? 4.641 5.372 -2.915 1.00 91.44 346 PHE A C 1
ATOM 2652 O O . PHE A 1 346 ? 4.996 4.245 -3.269 1.00 91.44 346 PHE A O 1
ATOM 2659 N N . GLY A 1 347 ? 4.127 5.613 -1.712 1.00 93.94 347 GLY A N 1
ATOM 2660 C CA . GLY A 1 347 ? 3.790 4.577 -0.734 1.00 93.94 347 GLY A CA 1
ATOM 2661 C C . GLY A 1 347 ? 2.296 4.270 -0.775 1.00 93.94 347 GLY A C 1
ATOM 2662 O O . GLY A 1 347 ? 1.488 5.171 -0.996 1.00 93.94 347 GLY A O 1
ATOM 2663 N N . ALA A 1 348 ? 1.909 3.013 -0.578 1.00 95.88 348 ALA A N 1
ATOM 2664 C CA . ALA A 1 348 ? 0.511 2.661 -0.366 1.00 95.88 348 ALA A CA 1
ATOM 2665 C C . ALA A 1 348 ? 0.097 2.949 1.087 1.00 95.88 348 ALA A C 1
ATOM 2667 O O . ALA A 1 348 ? 0.884 2.767 2.022 1.00 95.88 348 ALA A O 1
ATOM 2668 N N . TYR A 1 349 ? -1.155 3.347 1.280 1.00 97.38 349 TYR A N 1
ATOM 2669 C CA . TYR A 1 349 ? -1.791 3.479 2.590 1.00 97.38 349 TYR A CA 1
ATOM 2670 C C . TYR A 1 349 ? -3.234 2.991 2.536 1.00 97.38 349 TYR A C 1
ATOM 2672 O O . TYR A 1 349 ? -3.838 2.902 1.463 1.00 97.38 349 TYR A O 1
ATOM 2680 N N . VAL A 1 350 ? -3.803 2.731 3.711 1.00 98.25 350 VAL A N 1
ATOM 2681 C CA . VAL A 1 350 ? -5.220 2.388 3.874 1.00 98.25 350 VAL A CA 1
ATOM 2682 C C . VAL A 1 350 ? -5.898 3.449 4.735 1.00 98.25 350 VAL A C 1
ATOM 2684 O O . VAL A 1 350 ? -5.411 3.785 5.814 1.00 98.25 350 VAL A O 1
ATOM 2687 N N . ALA A 1 351 ? -7.009 4.001 4.251 1.00 97.94 351 ALA A N 1
ATOM 2688 C CA . ALA A 1 351 ? -7.815 4.979 4.974 1.00 97.94 351 ALA A CA 1
ATOM 2689 C C . ALA A 1 351 ? -8.750 4.273 5.960 1.00 97.94 351 ALA A C 1
ATOM 2691 O O . ALA A 1 351 ? -9.606 3.502 5.539 1.00 97.94 351 ALA A O 1
ATOM 2692 N N . PHE A 1 352 ? -8.623 4.549 7.259 1.00 98.25 352 PHE A N 1
ATOM 2693 C CA . PHE A 1 352 ? -9.532 4.015 8.283 1.00 98.25 352 PHE A CA 1
ATOM 2694 C C . PHE A 1 352 ? -10.641 5.005 8.657 1.00 98.25 352 PHE A C 1
ATOM 2696 O O . PHE A 1 352 ? -11.652 4.610 9.239 1.00 98.25 352 PHE A O 1
ATOM 2703 N N . GLY A 1 353 ? -10.468 6.277 8.294 1.00 97.69 353 GLY A N 1
ATOM 2704 C CA . GLY A 1 353 ? -11.524 7.283 8.200 1.00 97.69 353 GLY A CA 1
ATOM 2705 C C . GLY A 1 353 ? -11.983 7.517 6.760 1.00 97.69 353 GLY A C 1
ATOM 2706 O O . GLY A 1 353 ? -11.721 6.700 5.878 1.00 97.69 353 GLY A O 1
ATOM 2707 N N . ARG A 1 354 ? -12.667 8.635 6.500 1.00 96.88 354 ARG A N 1
ATOM 2708 C CA . ARG A 1 354 ? -13.152 8.982 5.152 1.00 96.88 354 ARG A CA 1
ATOM 2709 C C . ARG A 1 354 ? -11.986 9.146 4.177 1.00 96.88 354 ARG A C 1
ATOM 2711 O O . ARG A 1 354 ? -10.971 9.773 4.491 1.00 96.88 354 ARG A O 1
ATOM 2718 N N . ALA A 1 355 ? -12.142 8.629 2.962 1.00 96.12 355 ALA A N 1
ATOM 2719 C CA . ALA A 1 355 ? -11.151 8.784 1.906 1.00 96.12 355 ALA A CA 1
ATOM 2720 C C . ALA A 1 355 ? -11.443 10.077 1.140 1.00 96.12 355 ALA A C 1
ATOM 2722 O O . ALA A 1 355 ? -12.109 10.075 0.103 1.00 96.12 355 ALA A O 1
ATOM 2723 N N . MET A 1 356 ? -10.958 11.190 1.689 1.00 96.25 356 MET A N 1
ATOM 2724 C CA . MET A 1 356 ? -11.322 12.533 1.245 1.00 96.25 356 MET A CA 1
ATOM 2725 C C . MET A 1 356 ? -10.765 12.883 -0.142 1.00 96.25 356 MET A C 1
ATOM 2727 O O . MET A 1 356 ? -9.613 12.576 -0.472 1.00 96.25 356 MET A O 1
ATOM 2731 N N . GLY A 1 357 ? -11.594 13.564 -0.931 1.00 95.38 357 GLY A N 1
ATOM 2732 C CA . GLY A 1 357 ? -11.267 14.166 -2.219 1.00 95.38 357 GLY A CA 1
ATOM 2733 C C . GLY A 1 357 ? -11.935 15.536 -2.380 1.00 95.38 357 GLY A C 1
ATOM 2734 O O . GLY A 1 357 ? -13.010 15.784 -1.828 1.00 95.38 357 GLY A O 1
ATOM 2735 N N . TYR A 1 358 ? -11.296 16.450 -3.104 1.00 94.81 358 TYR A N 1
ATOM 2736 C CA . TYR A 1 358 ? -11.804 17.789 -3.381 1.00 94.81 358 TYR A CA 1
ATOM 2737 C C . TYR A 1 358 ? -12.536 17.833 -4.725 1.00 94.81 358 TYR A C 1
ATOM 2739 O O . TYR A 1 358 ? -11.941 17.985 -5.794 1.00 94.81 358 TYR A O 1
ATOM 2747 N N . MET A 1 359 ? -13.864 17.743 -4.676 1.00 89.69 359 MET A N 1
ATOM 2748 C CA . MET A 1 359 ? -14.726 17.744 -5.856 1.00 89.69 359 MET A CA 1
ATOM 2749 C C . MET A 1 359 ? -15.740 18.882 -5.787 1.00 89.69 359 MET A C 1
ATOM 2751 O O . MET A 1 359 ? -16.317 19.170 -4.743 1.00 89.69 359 MET A O 1
ATOM 2755 N N . ASN A 1 360 ? -15.996 19.536 -6.923 1.00 89.38 360 ASN A N 1
ATOM 2756 C CA . ASN A 1 360 ? -17.014 20.590 -7.038 1.00 89.38 360 ASN A CA 1
ATOM 2757 C C . ASN A 1 360 ? -16.874 21.727 -6.000 1.00 89.38 360 ASN A C 1
ATOM 2759 O O . ASN A 1 360 ? -17.869 22.313 -5.577 1.00 89.38 360 ASN A O 1
ATOM 2763 N N . GLY A 1 361 ? -15.639 22.050 -5.603 1.00 91.75 361 GLY A N 1
ATOM 2764 C CA . GLY A 1 361 ? -15.346 23.122 -4.649 1.00 91.75 361 GLY A CA 1
ATOM 2765 C C . GLY A 1 361 ? -15.496 22.738 -3.172 1.00 91.75 361 GLY A C 1
ATOM 2766 O O . GLY A 1 361 ? -15.452 23.628 -2.322 1.00 91.75 361 GLY A O 1
ATOM 2767 N N . ALA A 1 362 ? -15.675 21.453 -2.854 1.00 94.12 362 ALA A N 1
ATOM 2768 C CA . ALA A 1 362 ? -15.822 20.963 -1.489 1.00 94.12 362 ALA A CA 1
ATOM 2769 C C . ALA A 1 362 ? -15.043 19.661 -1.256 1.00 94.12 362 ALA A C 1
ATOM 2771 O O . ALA A 1 362 ? -14.899 18.832 -2.154 1.00 94.12 362 ALA A O 1
ATOM 2772 N N . TRP A 1 363 ? -14.574 19.481 -0.022 1.00 95.69 363 TRP A N 1
ATOM 2773 C CA . TRP A 1 363 ? -14.029 18.214 0.455 1.00 95.69 363 TRP A CA 1
ATOM 2774 C C . TRP A 1 363 ? -15.158 17.224 0.712 1.00 95.69 363 TRP A C 1
ATOM 2776 O O . TRP A 1 363 ? -16.176 17.572 1.312 1.00 95.69 363 TRP A O 1
ATOM 2786 N N . THR A 1 364 ? -14.991 15.994 0.242 1.00 94.06 364 THR A N 1
ATOM 2787 C CA . THR A 1 364 ? -16.002 14.951 0.376 1.00 94.06 364 THR A CA 1
ATOM 2788 C C . THR A 1 364 ? -15.380 13.559 0.390 1.00 94.06 364 THR A C 1
ATOM 2790 O O . THR A 1 364 ? -14.293 13.370 -0.150 1.00 94.06 364 THR A O 1
ATOM 2793 N N . ASP A 1 365 ? -16.053 12.581 0.996 1.00 94.31 365 ASP A N 1
ATOM 2794 C CA . ASP A 1 365 ? -15.611 11.186 0.960 1.00 94.31 365 ASP A CA 1
ATOM 2795 C C . ASP A 1 365 ? -15.856 10.601 -0.437 1.00 94.31 365 ASP A C 1
ATOM 2797 O O . ASP A 1 365 ? -17.004 10.414 -0.854 1.00 94.31 365 ASP A O 1
ATOM 2801 N N . VAL A 1 366 ? -14.782 10.338 -1.182 1.00 92.81 366 VAL A N 1
ATOM 2802 C CA . VAL A 1 366 ? -14.866 9.863 -2.572 1.00 92.81 366 VAL A CA 1
ATOM 2803 C C . VAL A 1 366 ? -14.703 8.352 -2.700 1.00 92.81 366 VAL A C 1
ATOM 2805 O O . VAL A 1 366 ? -15.107 7.790 -3.718 1.00 92.81 366 VAL A O 1
ATOM 2808 N N . HIS A 1 367 ? -14.130 7.682 -1.693 1.00 93.81 367 HIS A N 1
ATOM 2809 C CA . HIS A 1 367 ? -13.789 6.256 -1.778 1.00 93.81 367 HIS A CA 1
ATOM 2810 C C . HIS A 1 367 ? -14.106 5.425 -0.529 1.00 93.81 367 HIS A C 1
ATOM 2812 O O . HIS A 1 367 ? -14.010 4.202 -0.612 1.00 93.81 367 HIS A O 1
ATOM 2818 N N . GLY A 1 368 ? -14.527 6.035 0.577 1.00 95.06 368 GLY A N 1
ATOM 2819 C CA . GLY A 1 368 ? -14.946 5.332 1.782 1.00 95.06 368 GLY A CA 1
ATOM 2820 C C . GLY A 1 368 ? -13.808 4.914 2.712 1.00 95.06 368 GLY A C 1
ATOM 2821 O O . GLY A 1 368 ? -12.669 4.694 2.292 1.00 95.06 368 GLY A O 1
ATOM 2822 N N . ALA A 1 369 ? -14.148 4.749 3.990 1.00 97.00 369 ALA A N 1
ATOM 2823 C CA . ALA A 1 369 ? -13.285 4.132 4.987 1.00 97.00 369 ALA A CA 1
ATOM 2824 C C . ALA A 1 369 ? -13.059 2.650 4.654 1.00 97.00 369 ALA A C 1
ATOM 2826 O O . ALA A 1 369 ? -14.006 1.875 4.526 1.00 97.00 369 ALA A O 1
ATOM 2827 N N . GLY A 1 370 ? -11.794 2.281 4.483 1.00 96.81 370 GLY A N 1
ATOM 2828 C CA . GLY A 1 370 ? -11.325 0.998 3.967 1.00 96.81 370 GLY A CA 1
ATOM 2829 C C . GLY A 1 370 ? -10.702 1.076 2.569 1.00 96.81 370 GLY A C 1
ATOM 2830 O O . GLY A 1 370 ? -10.303 0.040 2.033 1.00 96.81 370 GLY A O 1
ATOM 2831 N N . ALA A 1 371 ? -10.620 2.265 1.961 1.00 97.06 371 ALA A N 1
ATOM 2832 C CA . ALA A 1 371 ? -9.948 2.460 0.679 1.00 97.06 371 ALA A CA 1
ATOM 2833 C C . ALA A 1 371 ? -8.419 2.366 0.809 1.00 97.06 371 ALA A C 1
ATOM 2835 O O . ALA A 1 371 ? -7.824 2.974 1.699 1.00 97.06 371 ALA A O 1
ATOM 2836 N N . GLN A 1 372 ? -7.786 1.679 -0.141 1.00 96.62 372 GLN A N 1
ATOM 2837 C CA . GLN A 1 372 ? -6.340 1.680 -0.341 1.00 96.62 372 GLN A CA 1
ATOM 2838 C C . GLN A 1 372 ? -5.979 2.712 -1.412 1.00 96.62 372 GLN A C 1
ATOM 2840 O O . GLN A 1 372 ? -6.441 2.643 -2.558 1.00 96.62 372 GLN A O 1
ATOM 2845 N N . ARG A 1 373 ? -5.120 3.662 -1.055 1.00 93.75 373 ARG A N 1
ATOM 2846 C CA . ARG A 1 373 ? -4.634 4.727 -1.940 1.00 93.75 373 ARG A CA 1
ATOM 2847 C C . ARG A 1 373 ? -3.113 4.822 -1.837 1.00 93.75 373 ARG A C 1
ATOM 2849 O O . ARG A 1 373 ? -2.460 3.931 -1.298 1.00 93.75 373 ARG A O 1
ATOM 2856 N N . SER A 1 374 ? -2.547 5.847 -2.460 1.00 93.50 374 SER A N 1
ATOM 2857 C CA . SER A 1 374 ? -1.108 6.058 -2.480 1.00 93.50 374 SER A CA 1
ATOM 2858 C C . SER A 1 374 ? -0.788 7.538 -2.573 1.00 93.50 374 SER A C 1
ATOM 2860 O O . SER A 1 374 ? -1.342 8.204 -3.450 1.00 93.50 374 SER A O 1
ATOM 2862 N N . ASP A 1 375 ? 0.161 7.988 -1.771 1.00 93.56 375 ASP A N 1
ATOM 2863 C CA . ASP A 1 375 ? 0.659 9.362 -1.753 1.00 93.56 375 ASP A CA 1
ATOM 2864 C C . ASP A 1 375 ? 2.185 9.340 -1.990 1.00 93.56 375 ASP A C 1
ATOM 2866 O O . ASP A 1 375 ? 2.810 8.276 -1.850 1.00 93.56 375 ASP A O 1
ATOM 2870 N N . PRO A 1 376 ? 2.799 10.465 -2.404 1.00 92.19 376 PRO A N 1
ATOM 2871 C CA . PRO A 1 376 ? 4.254 10.579 -2.462 1.00 92.19 376 PRO A CA 1
ATOM 2872 C C . PRO A 1 376 ? 4.895 10.202 -1.118 1.00 92.19 376 PRO A C 1
ATOM 2874 O O . PRO A 1 376 ? 4.321 10.445 -0.065 1.00 92.19 376 PRO A O 1
ATOM 2877 N N . LYS A 1 377 ? 6.091 9.614 -1.123 1.00 92.19 377 LYS A N 1
ATOM 2878 C CA . LYS A 1 377 ? 6.788 9.263 0.130 1.00 92.19 377 LYS A CA 1
ATOM 2879 C C . LYS A 1 377 ? 7.371 10.477 0.862 1.00 92.19 377 LYS A C 1
ATOM 2881 O O . LYS A 1 377 ? 7.658 10.383 2.050 1.00 92.19 377 LYS A O 1
ATOM 2886 N N . ALA A 1 378 ? 7.547 11.585 0.147 1.00 90.44 378 ALA A N 1
ATOM 2887 C CA . ALA A 1 378 ? 8.088 12.839 0.650 1.00 90.44 378 ALA A CA 1
ATOM 2888 C C . ALA A 1 378 ? 7.495 14.028 -0.121 1.00 90.44 378 ALA A C 1
ATOM 2890 O O . ALA A 1 378 ? 7.043 13.879 -1.262 1.00 90.44 378 ALA A O 1
ATOM 2891 N N . GLY A 1 379 ? 7.548 15.213 0.483 1.00 89.94 379 GLY A N 1
ATOM 2892 C CA . GLY A 1 379 ? 7.141 16.482 -0.119 1.00 89.94 379 GLY A CA 1
ATOM 2893 C C . GLY A 1 379 ? 6.475 17.398 0.904 1.00 89.94 379 GLY A C 1
ATOM 2894 O O . GLY A 1 379 ? 6.612 17.182 2.103 1.00 89.94 379 GLY A O 1
ATOM 2895 N N . ASP A 1 380 ? 5.770 18.424 0.426 1.00 89.69 380 ASP A N 1
ATOM 2896 C CA . ASP A 1 380 ? 4.974 19.318 1.268 1.00 89.69 380 ASP A CA 1
ATOM 2897 C C . ASP A 1 380 ? 3.483 19.176 0.901 1.00 89.69 380 ASP A C 1
ATOM 2899 O O . ASP A 1 380 ? 3.111 19.396 -0.258 1.00 89.69 380 ASP A O 1
ATOM 2903 N N . PRO A 1 381 ? 2.588 18.825 1.842 1.00 86.44 381 PRO A N 1
ATOM 2904 C CA . PRO A 1 381 ? 1.156 18.740 1.563 1.00 86.44 381 PRO A CA 1
ATOM 2905 C C . PRO A 1 381 ? 0.559 20.090 1.125 1.00 86.44 381 PRO A C 1
ATOM 2907 O O . PRO A 1 381 ? -0.464 20.112 0.436 1.00 86.44 381 PRO A O 1
ATOM 2910 N N . ALA A 1 382 ? 1.200 21.223 1.446 1.00 90.38 382 ALA A N 1
ATOM 2911 C CA . ALA A 1 382 ? 0.803 22.547 0.967 1.00 90.38 382 ALA A CA 1
ATOM 2912 C C . ALA A 1 382 ? 0.925 22.709 -0.559 1.00 90.38 382 ALA A C 1
ATOM 2914 O O . ALA A 1 382 ? 0.250 23.576 -1.125 1.00 90.38 382 ALA A O 1
ATOM 2915 N N . ASP A 1 383 ? 1.705 21.859 -1.234 1.00 92.94 383 ASP A N 1
ATOM 2916 C CA . ASP A 1 383 ? 1.777 21.805 -2.700 1.00 92.94 383 ASP A CA 1
ATOM 2917 C C . ASP A 1 383 ? 0.498 21.217 -3.329 1.00 92.94 383 ASP A C 1
ATOM 2919 O O . ASP A 1 383 ? 0.256 21.374 -4.531 1.00 92.94 383 ASP A O 1
ATOM 2923 N N . TYR A 1 384 ? -0.370 20.603 -2.516 1.00 92.88 384 TYR A N 1
ATOM 2924 C CA . TYR A 1 384 ? -1.619 19.958 -2.922 1.00 92.88 384 TYR A CA 1
ATOM 2925 C C . TYR A 1 384 ? -2.836 20.551 -2.184 1.00 92.88 384 TYR A C 1
ATOM 2927 O O . TYR A 1 384 ? -3.599 19.820 -1.548 1.00 92.88 384 TYR A O 1
ATOM 2935 N N . PRO A 1 385 ? -3.100 21.870 -2.290 1.00 91.94 385 PRO A N 1
ATOM 2936 C CA . PRO A 1 385 ? -4.131 22.551 -1.494 1.00 91.94 385 PRO A CA 1
ATOM 2937 C C . PRO A 1 385 ? -5.563 22.056 -1.770 1.00 91.94 385 PRO A C 1
ATOM 2939 O O . PRO A 1 385 ? -6.477 22.310 -0.988 1.00 91.94 385 PRO A O 1
ATOM 2942 N N . THR A 1 386 ? -5.764 21.365 -2.893 1.00 93.88 386 THR A N 1
ATOM 2943 C CA . THR A 1 386 ? -7.024 20.727 -3.303 1.00 93.88 386 THR A CA 1
ATOM 2944 C C . THR A 1 386 ? -6.808 19.254 -3.657 1.00 93.88 386 THR A C 1
ATOM 2946 O O . THR A 1 386 ? -7.486 18.720 -4.533 1.00 93.88 386 THR A O 1
ATOM 2949 N N . GLY A 1 387 ? -5.807 18.626 -3.039 1.00 93.38 387 GLY A N 1
ATOM 2950 C CA . GLY A 1 387 ? -5.416 17.252 -3.315 1.00 93.38 387 GLY A CA 1
ATOM 2951 C C . GLY A 1 387 ? -4.800 17.040 -4.701 1.00 93.38 387 GLY A C 1
ATOM 2952 O O . GLY A 1 387 ? -4.395 17.981 -5.389 1.00 93.38 387 GLY A O 1
ATOM 2953 N N . HIS A 1 388 ? -4.719 15.776 -5.104 1.00 90.25 388 HIS A N 1
ATOM 2954 C CA . HIS A 1 388 ? -4.071 15.321 -6.332 1.00 90.25 388 HIS A CA 1
ATOM 2955 C C . HIS A 1 388 ? -5.014 14.462 -7.193 1.00 90.25 388 HIS A C 1
ATOM 2957 O O . HIS A 1 388 ? -6.017 13.937 -6.730 1.00 90.25 388 HIS A O 1
ATOM 2963 N N . GLY A 1 389 ? -4.718 14.293 -8.480 1.00 86.44 389 GLY A N 1
ATOM 2964 C CA . GLY A 1 389 ? -5.499 13.412 -9.352 1.00 86.44 389 GLY A CA 1
ATOM 2965 C C . GLY A 1 389 ? -6.944 13.869 -9.647 1.00 86.44 389 GLY A C 1
ATOM 2966 O O . GLY A 1 389 ? -7.352 14.978 -9.301 1.00 86.44 389 GLY A O 1
ATOM 2967 N N . PRO A 1 390 ? -7.737 13.032 -10.345 1.00 82.25 390 PRO A N 1
ATOM 2968 C CA . PRO A 1 390 ? -9.019 13.447 -10.929 1.00 82.25 390 PRO A CA 1
ATOM 2969 C C . PRO A 1 390 ? -10.111 13.839 -9.927 1.00 82.25 390 PRO A C 1
ATOM 2971 O O . PRO A 1 390 ? -11.027 14.572 -10.292 1.00 82.25 390 PRO A O 1
ATOM 2974 N N . GLN A 1 391 ? -10.040 13.323 -8.699 1.00 87.25 391 GLN A N 1
ATOM 2975 C CA . GLN A 1 391 ? -11.035 13.546 -7.643 1.00 87.25 391 GLN A CA 1
ATOM 2976 C C . GLN A 1 391 ? -10.515 14.480 -6.539 1.00 87.25 391 GLN A C 1
ATOM 2978 O O . GLN A 1 391 ? -11.200 14.669 -5.537 1.00 87.25 391 GLN A O 1
ATOM 2983 N N . GLY A 1 392 ? -9.330 15.082 -6.725 1.00 91.94 392 GLY A N 1
ATOM 2984 C CA . GLY A 1 392 ? -8.708 15.945 -5.718 1.00 91.94 392 GLY A CA 1
ATOM 2985 C C . GLY A 1 392 ? -8.364 15.180 -4.444 1.00 91.94 392 GLY A C 1
ATOM 2986 O O . GLY A 1 392 ? -8.600 15.670 -3.347 1.00 91.94 392 GLY A O 1
ATOM 2987 N N . ASP A 1 393 ? -7.876 13.956 -4.607 1.00 93.56 393 ASP A N 1
ATOM 2988 C CA . ASP A 1 393 ? -7.469 13.015 -3.572 1.00 93.56 393 ASP A CA 1
ATOM 2989 C C . ASP A 1 393 ? -6.605 13.728 -2.517 1.00 93.56 393 ASP A C 1
ATOM 2991 O O . ASP A 1 393 ? -5.540 14.247 -2.852 1.00 93.56 393 ASP A O 1
ATOM 2995 N N . ALA A 1 394 ? -7.072 13.794 -1.262 1.00 94.88 394 ALA A N 1
ATOM 2996 C CA . ALA A 1 394 ? -6.325 14.427 -0.171 1.00 94.88 394 ALA A CA 1
ATOM 2997 C C . ALA A 1 394 ? -4.931 13.801 -0.046 1.00 94.88 394 ALA A C 1
ATOM 2999 O O . ALA A 1 394 ? -4.821 12.576 -0.127 1.00 94.88 394 ALA A O 1
ATOM 3000 N N . ILE A 1 395 ? -3.917 14.649 0.146 1.00 93.19 395 ILE A N 1
ATOM 3001 C CA . ILE A 1 395 ? -2.509 14.266 0.271 1.00 93.19 395 ILE A CA 1
ATOM 3002 C C . ILE A 1 395 ? -2.048 14.556 1.698 1.00 93.19 395 ILE A C 1
ATOM 3004 O O . ILE A 1 395 ? -2.224 15.681 2.173 1.00 93.19 395 ILE A O 1
ATOM 3008 N N . ARG A 1 396 ? -1.457 13.570 2.380 1.00 83.62 396 ARG A N 1
ATOM 3009 C CA . ARG A 1 396 ? -0.850 13.763 3.711 1.00 83.62 396 ARG A CA 1
ATOM 3010 C C . ARG A 1 396 ? 0.572 13.190 3.708 1.00 83.62 396 ARG A C 1
ATOM 3012 O O . ARG A 1 396 ? 0.802 12.053 4.112 1.00 83.62 396 ARG A O 1
ATOM 3019 N N . ILE A 1 397 ? 1.491 13.991 3.172 1.00 84.69 397 ILE A N 1
ATOM 3020 C CA . ILE A 1 397 ? 2.933 13.714 3.057 1.00 84.69 397 ILE A CA 1
ATOM 3021 C C . ILE A 1 397 ? 3.754 14.566 4.005 1.00 84.69 397 ILE A C 1
ATOM 3023 O O . ILE A 1 397 ? 3.178 15.518 4.580 1.00 84.69 397 ILE A O 1
#

pLDDT: mean 86.26, std 15.85, range [21.61, 98.5]

Sequence (397 aa):
MFFVVLSGLFYSHSWAASANPDLKLNGVDALTTLTSSTTLTATVQMDAGEQAGEDADWWIATETPMGWYYYGYPDGWYLGGDGMEDTRPAYQGALFSMTEPLEVLRISGLPVGSYVFYFGFDTTVNGEMDGSVLFDQVAFEVVEAGETGSYPVDDDTFDFAYGDTQAGERIIDAQYASSNLYVANTAGDGGGTLFGVNFADGRIKGYGLSLFGADKTFFIMYVRNNTDYGRNSFLDNGDGAITDNATSLMWAQDDNGTGLNWEEALAFVETQNTVDYLGYKDWRLPNAKELQSIVDYSRSPDTTGSAAIDPLFNATSVTNEAGEVDYPFYWTGTTHANGSEVSGGFGAYVAFGRAMGYMNGAWTDVHGAGAQRSDPKAGDPADYPTGHGPQGDAIRI

Secondary structure (DSSP, 8-state):
-------------------EEEEEETTBS---EEETTSPEEEEEEEE-GGGTT-EEEEEEEEEETTEEEEEETTTEEEE-TTSGGG---SEEEE----SS-EEEEEES-PPSEEEEEEEEEESS-SSSS-SSEEEEEEEEEEE-TT-----SS-TTTS------TTTT--TT---EEEEEE-SS--TTSSS-EEEEEETTTTEEEEEESEETTEEPP-B-----S-TTTT---EEE-SSSEEEETTTTEEEESB--SS---HHHHHHHHHHHHHTTGGG-S---PPPHHHHHHTB-TT--HHHHSS-SB-TTSBPPPEE-TTS-EE--EEEEEEE---S-SSTT-EEEEEESS--EEEETTEEEESS-TT-EEEEESSS-GGG-TT-BTTTTB----